Protein AF-A0A960SAQ8-F1 (afdb_monomer_lite)

pLDDT: mean 89.32, std 11.43, range [44.31, 98.56]

Structure (mmCIF, N/CA/C/O backbone):
data_AF-A0A960SAQ8-F1
#
_entry.id   AF-A0A960SAQ8-F1
#
loop_
_atom_site.group_PDB
_atom_site.id
_atom_site.type_symbol
_atom_site.label_atom_id
_atom_site.label_alt_id
_atom_site.label_comp_id
_atom_site.label_asym_id
_atom_site.label_entity_id
_atom_site.label_seq_id
_atom_site.pdbx_PDB_ins_code
_atom_site.Cartn_x
_atom_site.Cartn_y
_atom_site.Cartn_z
_atom_site.occupancy
_atom_site.B_iso_or_equiv
_atom_site.auth_seq_id
_atom_site.auth_comp_id
_atom_site.auth_asym_id
_atom_site.auth_atom_id
_atom_site.pdbx_PDB_model_num
ATOM 1 N N . MET A 1 1 ? 61.770 27.749 -61.456 1.00 49.34 1 MET A N 1
ATOM 2 C CA . MET A 1 1 ? 60.722 26.715 -61.301 1.00 49.34 1 MET A CA 1
ATOM 3 C C . MET A 1 1 ? 61.234 25.424 -61.926 1.00 49.34 1 MET A C 1
ATOM 5 O O . MET A 1 1 ? 61.297 25.324 -63.143 1.00 49.34 1 MET A O 1
ATOM 9 N N . ALA A 1 2 ? 61.745 24.509 -61.101 1.00 47.78 2 ALA A N 1
ATOM 10 C CA . ALA A 1 2 ? 62.487 23.334 -61.553 1.00 47.78 2 ALA A CA 1
ATOM 11 C C . ALA A 1 2 ? 61.551 22.256 -62.129 1.00 47.78 2 ALA A C 1
ATOM 13 O O . ALA A 1 2 ? 60.564 21.871 -61.500 1.00 47.78 2 ALA A O 1
ATOM 14 N N . ASN A 1 3 ? 61.879 21.761 -63.325 1.00 56.69 3 ASN A N 1
ATOM 15 C CA . ASN A 1 3 ? 61.210 20.633 -63.968 1.00 56.69 3 ASN A CA 1
ATOM 16 C C . ASN A 1 3 ? 61.427 19.362 -63.138 1.00 56.69 3 ASN A C 1
ATOM 18 O O . ASN A 1 3 ? 62.452 18.696 -63.266 1.00 56.69 3 ASN A O 1
ATOM 22 N N . LEU A 1 4 ? 60.454 19.016 -62.290 1.00 55.62 4 LEU A N 1
ATOM 23 C CA . LEU A 1 4 ? 60.428 17.709 -61.637 1.00 55.62 4 LEU A CA 1
ATOM 24 C C . LEU A 1 4 ? 60.496 16.599 -62.704 1.00 55.62 4 LEU A C 1
ATOM 26 O O . LEU A 1 4 ? 59.716 16.637 -63.665 1.00 55.62 4 LEU A O 1
ATOM 30 N N . PRO A 1 5 ? 61.381 15.599 -62.540 1.00 65.12 5 PRO A N 1
ATOM 31 C CA . PRO A 1 5 ? 61.575 14.542 -63.524 1.00 65.12 5 PRO A CA 1
ATOM 32 C C . PRO A 1 5 ? 60.264 13.780 -63.740 1.00 65.12 5 PRO A C 1
ATOM 34 O O . PRO A 1 5 ? 59.536 13.470 -62.795 1.00 65.12 5 PRO A O 1
ATOM 37 N N . SER A 1 6 ? 59.948 13.464 -64.998 1.00 64.81 6 SER A N 1
ATOM 38 C CA . SER A 1 6 ? 58.665 12.870 -65.420 1.00 64.81 6 SER A CA 1
ATOM 39 C C . SER A 1 6 ? 58.276 11.596 -64.650 1.00 64.81 6 SER A C 1
ATOM 41 O O . SER A 1 6 ? 57.088 11.310 -64.486 1.00 64.81 6 SER A O 1
ATOM 43 N N . LYS A 1 7 ? 59.261 10.867 -64.107 1.00 61.09 7 LYS A N 1
ATOM 44 C CA . LYS A 1 7 ? 59.064 9.698 -63.235 1.00 61.09 7 LYS A CA 1
ATOM 45 C C . LYS A 1 7 ? 58.427 10.050 -61.879 1.00 61.09 7 LYS A C 1
ATOM 47 O O . LYS A 1 7 ? 57.557 9.315 -61.422 1.00 61.09 7 LYS A O 1
ATOM 52 N N . LEU A 1 8 ? 58.767 11.195 -61.279 1.00 62.50 8 LEU A N 1
ATOM 53 C CA . LEU A 1 8 ? 58.177 11.665 -60.016 1.00 62.50 8 LEU A CA 1
ATOM 54 C C . LEU A 1 8 ? 56.715 12.111 -60.194 1.00 62.50 8 LEU A C 1
ATOM 56 O O . LEU A 1 8 ? 55.879 11.812 -59.344 1.00 62.50 8 LEU A O 1
ATOM 60 N N . LYS A 1 9 ? 56.362 12.717 -61.341 1.00 63.38 9 LYS A N 1
ATOM 61 C CA . LYS A 1 9 ? 54.960 13.041 -61.681 1.00 63.38 9 LYS A CA 1
ATOM 62 C C . LYS A 1 9 ? 54.093 11.788 -61.863 1.00 63.38 9 LYS A C 1
ATOM 64 O O . LYS A 1 9 ? 52.928 11.799 -61.472 1.00 63.38 9 LYS A O 1
ATOM 69 N N . LYS A 1 10 ? 54.645 10.703 -62.425 1.00 69.75 10 LYS A N 1
ATOM 70 C CA . LYS A 1 10 ? 53.937 9.415 -62.557 1.00 69.75 10 LYS A CA 1
ATOM 71 C C . LYS A 1 10 ? 53.704 8.740 -61.201 1.00 69.75 10 LYS A C 1
ATOM 73 O O . LYS A 1 10 ? 52.604 8.255 -60.965 1.00 69.75 10 LYS A O 1
ATOM 78 N N . LEU A 1 11 ? 54.690 8.773 -60.300 1.00 71.88 11 LEU A N 1
ATOM 79 C CA . LEU A 1 11 ? 54.547 8.239 -58.939 1.00 71.88 11 LEU A CA 1
ATOM 80 C C . LEU A 1 11 ? 53.516 9.016 -58.111 1.00 71.88 11 LEU A C 1
ATOM 82 O O . LEU A 1 11 ? 52.716 8.400 -57.413 1.00 71.88 11 LEU A O 1
ATOM 86 N N . PHE A 1 12 ? 53.482 10.348 -58.228 1.00 71.81 12 PHE A N 1
ATOM 87 C CA . PHE A 1 12 ? 52.445 11.157 -57.580 1.00 71.81 12 PHE A CA 1
ATOM 88 C C . PHE A 1 12 ? 51.046 10.836 -58.119 1.00 71.81 12 PHE A C 1
ATOM 90 O O . PHE A 1 12 ? 50.148 10.577 -57.329 1.00 71.81 12 PHE A O 1
ATOM 97 N N . ARG A 1 13 ? 50.868 10.749 -59.447 1.00 75.25 13 ARG A N 1
ATOM 98 C CA . ARG A 1 13 ? 49.571 10.382 -60.051 1.00 75.25 13 ARG A CA 1
ATOM 99 C C . ARG A 1 13 ? 49.097 8.986 -59.644 1.00 75.25 13 ARG A C 1
ATOM 101 O O . ARG A 1 13 ? 47.910 8.814 -59.397 1.00 75.25 13 ARG A O 1
ATOM 108 N N . LEU A 1 14 ? 50.006 8.015 -59.536 1.00 79.75 14 LEU A N 1
ATOM 109 C CA . LEU A 1 14 ? 49.667 6.659 -59.096 1.00 79.75 14 LEU A CA 1
ATOM 110 C C . LEU A 1 14 ? 49.237 6.628 -57.621 1.00 79.75 14 LEU A C 1
ATOM 112 O O . LEU A 1 14 ? 48.247 5.983 -57.295 1.00 79.75 14 LEU A O 1
ATOM 116 N N . LYS A 1 15 ? 49.933 7.363 -56.741 1.00 79.06 15 LYS A N 1
ATOM 117 C CA . LYS A 1 15 ? 49.556 7.484 -55.323 1.00 79.06 15 LYS A CA 1
ATOM 118 C C . LYS A 1 15 ? 48.205 8.175 -55.143 1.00 79.06 15 LYS A C 1
ATOM 120 O O . LYS A 1 15 ? 47.391 7.700 -54.361 1.00 79.06 15 LYS A O 1
ATOM 125 N N . THR A 1 16 ? 47.942 9.252 -55.884 1.00 80.62 16 THR A N 1
ATOM 126 C CA . THR A 1 16 ? 46.641 9.936 -55.848 1.00 80.62 16 THR A CA 1
ATOM 127 C C . THR A 1 16 ? 45.517 9.036 -56.363 1.00 80.62 16 THR A C 1
ATOM 129 O O . THR A 1 16 ? 44.446 9.012 -55.770 1.00 80.62 16 THR A O 1
ATOM 132 N N . LEU A 1 17 ? 45.758 8.251 -57.419 1.00 84.31 17 LEU A N 1
ATOM 133 C CA . LEU A 1 17 ? 44.759 7.329 -57.963 1.00 84.31 17 LEU A CA 1
ATOM 134 C C . LEU A 1 17 ? 44.476 6.156 -57.011 1.00 84.31 17 LEU A C 1
ATOM 136 O O . LEU A 1 17 ? 43.317 5.826 -56.797 1.00 84.31 17 LEU A O 1
ATOM 140 N N . LEU A 1 18 ? 45.505 5.588 -56.374 1.00 83.88 18 LEU A N 1
ATOM 141 C CA . LEU A 1 18 ? 45.334 4.572 -55.327 1.00 83.88 18 LEU A CA 1
ATOM 142 C C . LEU A 1 18 ? 44.569 5.112 -54.115 1.00 83.88 18 LEU A C 1
ATOM 144 O O . LEU A 1 18 ? 43.692 4.426 -53.603 1.00 83.88 18 LEU A O 1
ATOM 148 N N . LEU A 1 19 ? 44.856 6.344 -53.683 1.00 86.38 19 LEU A N 1
ATOM 149 C CA . LEU A 1 19 ? 44.138 6.980 -52.579 1.00 86.38 19 LEU A CA 1
ATOM 150 C C . LEU A 1 19 ? 42.666 7.227 -52.928 1.00 86.38 19 LEU A C 1
ATOM 152 O O . LEU A 1 19 ? 41.804 6.963 -52.099 1.00 86.38 19 LEU A O 1
ATOM 156 N N . LEU A 1 20 ? 42.360 7.669 -54.152 1.00 87.75 20 LEU A N 1
ATOM 157 C CA . LEU A 1 20 ? 40.978 7.847 -54.610 1.00 87.75 20 LEU A CA 1
ATOM 158 C C . LEU A 1 20 ? 40.220 6.519 -54.722 1.00 87.75 20 LEU A C 1
ATOM 160 O O . LEU A 1 20 ? 39.053 6.464 -54.352 1.00 87.75 20 LEU A O 1
ATOM 164 N N . VAL A 1 21 ? 40.870 5.447 -55.186 1.00 88.75 21 VAL A N 1
ATOM 165 C CA . VAL A 1 21 ? 40.263 4.107 -55.231 1.00 88.75 21 VAL A CA 1
ATOM 166 C C . VAL A 1 21 ? 40.025 3.570 -53.822 1.00 88.75 21 VAL A C 1
ATOM 168 O O . VAL A 1 21 ? 38.956 3.031 -53.557 1.00 88.75 21 VAL A O 1
ATOM 171 N N . PHE A 1 22 ? 40.977 3.753 -52.903 1.00 91.38 22 PHE A N 1
ATOM 172 C CA . PHE A 1 22 ? 40.812 3.337 -51.512 1.00 91.38 22 PHE A CA 1
ATOM 173 C C . PHE A 1 22 ? 39.705 4.132 -50.815 1.00 91.38 22 PHE A C 1
ATOM 175 O O . PHE A 1 22 ? 38.857 3.541 -50.159 1.00 91.38 22 PHE A O 1
ATOM 182 N N . LEU A 1 23 ? 39.661 5.452 -51.009 1.00 90.75 23 LEU A N 1
ATOM 183 C CA . LEU A 1 23 ? 38.610 6.309 -50.465 1.00 90.75 23 LEU A CA 1
ATOM 184 C C . LEU A 1 23 ? 37.240 5.963 -51.063 1.00 90.75 23 LEU A C 1
ATOM 186 O O . LEU A 1 23 ? 36.268 5.860 -50.326 1.00 90.75 23 LEU A O 1
ATOM 190 N N . GLY A 1 24 ? 37.160 5.735 -52.377 1.00 92.12 24 GLY A N 1
ATOM 191 C CA . GLY A 1 24 ? 35.929 5.318 -53.050 1.00 92.12 24 GLY A CA 1
ATOM 192 C C . GLY A 1 24 ? 35.445 3.942 -52.588 1.00 92.12 24 GLY A C 1
ATOM 193 O O . GLY A 1 24 ? 34.265 3.777 -52.296 1.00 92.12 24 GLY A O 1
ATOM 194 N N . GLY A 1 25 ? 36.357 2.976 -52.447 1.00 90.88 25 GLY A N 1
ATOM 195 C CA . GLY A 1 25 ? 36.055 1.655 -51.897 1.00 90.88 25 GLY A CA 1
ATOM 196 C C . GLY A 1 25 ? 35.618 1.722 -50.434 1.00 90.88 25 GLY A C 1
ATOM 197 O O . GLY A 1 25 ? 34.622 1.109 -50.067 1.00 90.88 25 GLY A O 1
ATOM 198 N N . PHE A 1 26 ? 36.301 2.523 -49.615 1.00 89.44 26 PHE A N 1
ATOM 199 C CA . PHE A 1 26 ? 35.933 2.759 -48.222 1.00 89.44 26 PHE A CA 1
ATOM 200 C C . PHE A 1 26 ? 34.545 3.392 -48.109 1.00 89.44 26 PHE A C 1
ATOM 202 O O . PHE A 1 26 ? 33.719 2.877 -47.368 1.00 89.44 26 PHE A O 1
ATOM 209 N N . LEU A 1 27 ? 34.249 4.436 -48.892 1.00 86.06 27 LEU A N 1
ATOM 210 C CA . LEU A 1 27 ? 32.927 5.069 -48.938 1.00 86.06 27 LEU A CA 1
ATOM 211 C C . LEU A 1 27 ? 31.839 4.107 -49.424 1.00 86.06 27 LEU A C 1
ATOM 213 O O . LEU A 1 27 ? 30.724 4.157 -48.917 1.00 86.06 27 LEU A O 1
ATOM 217 N N . MET A 1 28 ? 32.149 3.215 -50.367 1.00 87.81 28 MET A N 1
ATOM 218 C CA . MET A 1 28 ? 31.211 2.195 -50.833 1.00 87.81 28 MET A CA 1
ATOM 219 C C . MET A 1 28 ? 30.919 1.157 -49.747 1.00 87.81 28 MET A C 1
ATOM 221 O O . MET A 1 28 ? 29.760 0.822 -49.527 1.00 87.81 28 MET A O 1
ATOM 225 N N . VAL A 1 29 ? 31.943 0.685 -49.031 1.00 84.94 29 VAL A N 1
ATOM 226 C CA . VAL A 1 29 ? 31.767 -0.208 -47.874 1.00 84.94 29 VAL A CA 1
ATOM 227 C C . VAL A 1 29 ? 30.973 0.497 -46.777 1.00 84.94 29 VAL A C 1
ATOM 229 O O . VAL A 1 29 ? 30.046 -0.095 -46.238 1.00 84.94 29 VAL A O 1
ATOM 232 N N . LEU A 1 30 ? 31.263 1.770 -46.501 1.00 81.19 30 LEU A N 1
ATOM 233 C CA . LEU A 1 30 ? 30.498 2.595 -45.566 1.00 81.19 30 LEU A CA 1
ATOM 234 C C . LEU A 1 30 ? 29.039 2.732 -46.004 1.00 81.19 30 LEU A C 1
ATOM 236 O O . LEU A 1 30 ? 28.155 2.587 -45.175 1.00 81.19 30 LEU A O 1
ATOM 240 N N . ALA A 1 31 ? 28.775 2.939 -47.296 1.00 82.19 31 ALA A N 1
ATOM 241 C CA . ALA A 1 31 ? 27.422 3.014 -47.836 1.00 82.19 31 ALA A CA 1
ATOM 242 C C . ALA A 1 31 ? 26.678 1.674 -47.718 1.00 82.19 31 ALA A C 1
ATOM 244 O O . ALA A 1 31 ? 25.509 1.664 -47.355 1.00 82.19 31 ALA A O 1
ATOM 245 N N . ILE A 1 32 ? 27.347 0.546 -47.975 1.00 82.81 32 ILE A N 1
ATOM 246 C CA . ILE A 1 32 ? 26.779 -0.803 -47.825 1.00 82.81 32 ILE A CA 1
ATOM 247 C C . ILE A 1 32 ? 26.492 -1.111 -46.349 1.00 82.81 32 ILE A C 1
ATOM 249 O O . ILE A 1 32 ? 25.401 -1.571 -46.027 1.00 82.81 32 ILE A O 1
ATOM 253 N N . LEU A 1 33 ? 27.433 -0.811 -45.451 1.00 77.94 33 LEU A N 1
ATOM 254 C CA . LEU A 1 33 ? 27.251 -0.946 -44.002 1.00 77.94 33 LEU A CA 1
ATOM 255 C C . LEU A 1 33 ? 26.197 0.024 -43.460 1.00 77.94 33 LEU A C 1
ATOM 257 O O . LEU A 1 33 ? 25.556 -0.254 -42.455 1.00 77.94 33 LEU A O 1
ATOM 261 N N . ALA A 1 34 ? 25.972 1.146 -44.130 1.00 75.56 34 ALA A N 1
ATOM 262 C CA . ALA A 1 34 ? 24.926 2.085 -43.769 1.00 75.56 34 ALA A CA 1
ATOM 263 C C . ALA A 1 34 ? 23.533 1.656 -44.264 1.00 75.56 34 ALA A C 1
ATOM 265 O O . ALA A 1 34 ? 22.523 2.146 -43.756 1.00 75.56 34 ALA A O 1
ATOM 266 N N . MET A 1 35 ? 23.447 0.738 -45.236 1.00 82.38 35 MET A N 1
ATOM 267 C CA . MET A 1 35 ? 22.162 0.204 -45.675 1.00 82.38 35 MET A CA 1
ATOM 268 C C . MET A 1 35 ? 21.622 -0.808 -44.657 1.00 82.38 35 MET A C 1
ATOM 270 O O . MET A 1 35 ? 22.346 -1.697 -44.231 1.00 82.38 35 MET A O 1
ATOM 274 N N . PRO A 1 36 ? 20.332 -0.759 -44.309 1.00 80.69 36 PRO A N 1
ATOM 275 C CA . PRO A 1 36 ? 19.786 -1.554 -43.210 1.00 80.69 36 PRO A CA 1
ATOM 276 C C . PRO A 1 36 ? 19.529 -3.035 -43.546 1.00 80.69 36 PRO A C 1
ATOM 278 O O . PRO A 1 36 ? 19.160 -3.797 -42.662 1.00 80.69 36 PRO A O 1
ATOM 281 N N . PHE A 1 37 ? 19.753 -3.499 -44.782 1.00 85.06 37 PHE A N 1
ATOM 282 C CA . PHE A 1 37 ? 19.407 -4.874 -45.184 1.00 85.06 37 PHE A CA 1
ATOM 283 C C . PHE A 1 37 ? 20.162 -5.968 -44.405 1.00 85.06 37 PHE A C 1
ATOM 285 O O . PHE A 1 37 ? 19.660 -7.082 -44.271 1.00 85.06 37 PHE A O 1
ATOM 292 N N . TRP A 1 38 ? 21.365 -5.679 -43.898 1.00 87.75 38 TRP A N 1
ATOM 293 C CA . TRP A 1 38 ? 22.150 -6.634 -43.110 1.00 87.75 38 TRP A CA 1
ATOM 294 C C . TRP A 1 38 ? 21.732 -6.660 -41.635 1.00 87.75 38 TRP A C 1
ATOM 296 O O . TRP A 1 38 ? 22.080 -7.607 -40.932 1.00 87.75 38 TRP A O 1
ATOM 306 N N . LEU A 1 39 ? 20.968 -5.663 -41.168 1.00 88.56 39 LEU A N 1
ATOM 307 C CA . LEU A 1 39 ? 20.594 -5.511 -39.762 1.00 88.56 39 LEU A CA 1
ATOM 308 C C . LEU A 1 39 ? 19.765 -6.701 -39.273 1.00 88.56 39 LEU A C 1
ATOM 310 O O . LEU A 1 39 ? 20.062 -7.255 -38.221 1.00 88.56 39 LEU A O 1
ATOM 314 N N . GLY A 1 40 ? 18.786 -7.152 -40.062 1.00 90.31 40 GLY A N 1
ATOM 315 C CA . GLY A 1 40 ? 17.990 -8.334 -39.723 1.00 90.31 40 GLY A CA 1
ATOM 316 C C . GLY A 1 40 ? 18.844 -9.599 -39.572 1.00 90.31 40 GLY A C 1
ATOM 317 O O . GLY A 1 40 ? 18.608 -10.401 -38.673 1.00 90.31 40 GLY A O 1
ATOM 318 N N . TRP A 1 41 ? 19.882 -9.769 -40.398 1.00 92.81 41 TRP A N 1
ATOM 319 C CA . TRP A 1 41 ? 20.820 -10.884 -40.245 1.00 92.81 41 TRP A CA 1
ATOM 320 C C . TRP A 1 41 ? 21.710 -10.711 -39.008 1.00 92.81 41 TRP A C 1
ATOM 322 O O . TRP A 1 41 ? 21.844 -11.654 -38.233 1.00 92.81 41 TRP A O 1
ATOM 332 N N . ALA A 1 42 ? 22.267 -9.519 -38.781 1.00 90.62 42 ALA A N 1
ATOM 333 C CA . ALA A 1 42 ? 23.126 -9.247 -37.630 1.00 90.62 42 ALA A CA 1
ATOM 334 C C . ALA A 1 42 ? 22.390 -9.398 -36.290 1.00 90.62 42 ALA A C 1
ATOM 336 O O . ALA A 1 42 ? 22.940 -9.994 -35.370 1.00 90.62 42 ALA A O 1
ATOM 337 N N . LEU A 1 43 ? 21.136 -8.943 -36.193 1.00 90.12 43 LEU A N 1
ATOM 338 C CA . LEU A 1 43 ? 20.309 -9.116 -34.994 1.00 90.12 43 LEU A CA 1
ATOM 339 C C . LEU A 1 43 ? 20.041 -10.596 -34.685 1.00 90.12 43 LEU A C 1
ATOM 341 O O . LEU A 1 43 ? 20.009 -10.974 -33.520 1.00 90.12 43 LEU A O 1
ATOM 345 N N . ARG A 1 44 ? 19.914 -11.458 -35.705 1.00 93.06 44 ARG A N 1
ATOM 346 C CA . ARG A 1 44 ? 19.785 -12.917 -35.508 1.00 93.06 44 ARG A CA 1
ATOM 347 C C . ARG A 1 44 ? 21.069 -13.583 -35.018 1.00 93.06 44 ARG A C 1
ATOM 349 O O . ARG A 1 44 ? 21.001 -14.682 -34.485 1.00 93.06 44 ARG A O 1
ATOM 356 N N . GLN A 1 45 ? 22.223 -12.951 -35.227 1.00 92.56 45 GLN A N 1
ATOM 357 C CA . GLN A 1 45 ? 23.520 -13.418 -34.726 1.00 92.56 45 GLN A CA 1
ATOM 358 C C . GLN A 1 45 ? 23.858 -12.828 -33.350 1.00 92.56 45 GLN A C 1
ATOM 360 O O . GLN A 1 45 ? 24.979 -13.011 -32.872 1.00 92.56 45 GLN A O 1
ATOM 365 N N . ALA A 1 46 ? 22.930 -12.091 -32.723 1.00 88.00 46 ALA A N 1
ATOM 366 C CA . ALA A 1 46 ? 23.142 -11.549 -31.391 1.00 88.00 46 ALA A CA 1
ATOM 367 C C . ALA A 1 46 ? 23.492 -12.681 -30.403 1.00 88.00 46 ALA A C 1
ATOM 369 O O . ALA A 1 46 ? 22.931 -13.777 -30.501 1.00 88.00 46 ALA A O 1
ATOM 370 N N . PRO A 1 47 ? 24.424 -12.445 -29.461 1.00 87.50 47 PRO A N 1
ATOM 371 C CA . PRO A 1 47 ? 24.815 -13.452 -28.486 1.00 87.50 47 PRO A CA 1
ATOM 372 C C . PRO A 1 47 ? 23.599 -14.023 -27.739 1.00 87.50 47 PRO A C 1
ATOM 374 O O . PRO A 1 47 ? 22.746 -13.242 -27.304 1.00 87.50 47 PRO A O 1
ATOM 377 N N . PRO A 1 48 ? 23.541 -15.349 -27.507 1.00 86.94 48 PRO A N 1
ATOM 378 C CA . PRO A 1 48 ? 22.459 -15.981 -26.748 1.00 86.94 48 PRO A CA 1
ATOM 379 C C . PRO A 1 48 ? 22.242 -15.375 -25.355 1.00 86.94 48 PRO A C 1
ATOM 381 O O . PRO A 1 48 ? 21.132 -15.404 -24.840 1.00 86.94 48 PRO A O 1
ATOM 384 N N . GLU A 1 49 ? 23.282 -14.782 -24.764 1.00 86.88 49 GLU A N 1
ATOM 385 C CA . GLU A 1 49 ? 23.247 -14.119 -23.452 1.00 86.88 49 GLU A CA 1
ATOM 386 C C . GLU A 1 49 ? 22.297 -12.913 -23.388 1.00 86.88 49 GLU A C 1
ATOM 388 O O . GLU A 1 49 ? 21.846 -12.546 -22.306 1.00 86.88 49 GLU A O 1
ATOM 393 N N . ILE A 1 50 ? 21.985 -12.289 -24.530 1.00 87.06 50 ILE A N 1
ATOM 394 C CA . ILE A 1 50 ? 21.015 -11.187 -24.599 1.00 87.06 50 ILE A CA 1
ATOM 395 C C . ILE A 1 50 ? 19.577 -11.734 -24.537 1.00 87.06 50 ILE A C 1
ATOM 397 O O . ILE A 1 50 ? 18.655 -11.005 -24.177 1.00 87.06 50 ILE A O 1
ATOM 401 N N . GLY A 1 51 ? 19.380 -13.013 -24.886 1.00 92.19 51 GLY A N 1
ATOM 402 C CA . GLY A 1 51 ? 18.071 -13.665 -24.897 1.00 92.19 51 GLY A CA 1
ATOM 403 C C . GLY A 1 51 ? 17.104 -13.105 -25.944 1.00 92.19 51 GLY A C 1
ATOM 404 O O . GLY A 1 51 ? 15.905 -13.341 -25.838 1.00 92.19 51 GLY A O 1
ATOM 405 N N . LEU A 1 52 ? 17.598 -12.342 -26.926 1.00 95.38 52 LEU A N 1
ATOM 406 C CA . LEU A 1 52 ? 16.791 -11.686 -27.956 1.00 95.38 52 LEU A CA 1
ATOM 407 C C . LEU A 1 52 ? 16.481 -12.647 -29.113 1.00 95.38 52 LEU A C 1
ATOM 409 O O . LEU A 1 52 ? 17.384 -13.178 -29.756 1.00 95.38 52 LEU A O 1
ATOM 413 N N . SER A 1 53 ? 15.201 -12.797 -29.433 1.00 96.12 53 SER A N 1
ATOM 414 C CA . SER A 1 53 ? 14.697 -13.495 -30.620 1.00 96.12 53 SER A CA 1
ATOM 415 C C . SER A 1 53 ? 13.546 -12.706 -31.248 1.00 96.12 53 SER A C 1
ATOM 417 O O . SER A 1 53 ? 12.958 -11.850 -30.592 1.00 96.12 53 SER A O 1
ATOM 419 N N . PHE A 1 54 ? 13.266 -12.931 -32.532 1.00 97.62 54 PHE A N 1
ATOM 420 C CA . PHE A 1 54 ? 12.168 -12.280 -33.251 1.00 97.62 54 PHE A CA 1
ATOM 421 C C . PHE A 1 54 ? 11.738 -13.115 -34.461 1.00 97.62 54 PHE A C 1
ATOM 423 O O . PHE A 1 54 ? 12.564 -13.817 -35.057 1.00 97.62 54 PHE A O 1
ATOM 430 N N . ASP A 1 55 ? 10.473 -12.993 -34.857 1.00 97.56 55 ASP A N 1
ATOM 431 C CA . ASP A 1 55 ? 9.876 -13.800 -35.924 1.00 97.56 55 ASP A CA 1
ATOM 432 C C . ASP A 1 55 ? 10.199 -13.226 -37.307 1.00 97.56 55 ASP A C 1
ATOM 434 O O . ASP A 1 55 ? 10.743 -13.911 -38.186 1.00 97.56 55 ASP A O 1
ATOM 438 N N . ALA A 1 56 ? 9.932 -11.931 -37.494 1.00 97.06 56 ALA A N 1
ATOM 439 C CA . ALA A 1 56 ? 10.104 -11.256 -38.773 1.00 97.06 56 ALA A CA 1
ATOM 440 C C . ALA A 1 56 ? 10.840 -9.918 -38.649 1.00 97.06 56 ALA A C 1
ATOM 442 O O . ALA A 1 56 ? 10.806 -9.234 -37.627 1.00 97.06 56 ALA A O 1
ATOM 443 N N . TYR A 1 57 ? 11.527 -9.560 -39.734 1.00 96.44 57 TYR A N 1
ATOM 444 C CA . TYR A 1 57 ? 12.169 -8.266 -39.930 1.00 96.44 57 TYR A CA 1
ATOM 445 C C . TYR A 1 57 ? 11.676 -7.682 -41.247 1.00 96.44 57 TYR A C 1
ATOM 447 O O . TYR A 1 57 ? 11.797 -8.326 -42.293 1.00 96.44 57 TYR A O 1
ATOM 455 N N . ALA A 1 58 ? 11.159 -6.461 -41.199 1.00 95.62 58 ALA A N 1
ATOM 456 C CA . ALA A 1 58 ? 10.708 -5.728 -42.370 1.00 95.62 58 ALA A CA 1
ATOM 457 C C . ALA A 1 58 ? 11.298 -4.317 -42.375 1.00 95.62 58 ALA A C 1
ATOM 459 O O . ALA A 1 58 ? 11.440 -3.673 -41.338 1.00 95.62 58 ALA A O 1
ATOM 460 N N . MET A 1 59 ? 11.627 -3.818 -43.560 1.00 93.06 59 MET A N 1
ATOM 461 C CA . MET A 1 59 ? 12.000 -2.420 -43.755 1.00 93.06 59 MET A CA 1
ATOM 462 C C . MET A 1 59 ? 10.759 -1.619 -44.125 1.00 93.06 59 MET A C 1
ATOM 464 O O . MET A 1 59 ? 10.053 -1.996 -45.058 1.00 93.06 59 MET A O 1
ATOM 468 N N . ASP A 1 60 ? 10.528 -0.509 -43.428 1.00 91.38 60 ASP A N 1
ATOM 469 C CA . ASP A 1 60 ? 9.465 0.438 -43.761 1.00 91.38 60 ASP A CA 1
ATOM 470 C C . ASP A 1 60 ? 10.101 1.696 -44.370 1.00 91.38 60 ASP A C 1
ATOM 472 O O . ASP A 1 60 ? 10.534 2.634 -43.689 1.00 91.38 60 ASP A O 1
ATOM 476 N N . GLY A 1 61 ? 10.295 1.641 -45.689 1.00 88.19 61 GLY A N 1
ATOM 477 C CA . GLY A 1 61 ? 11.082 2.624 -46.431 1.00 88.19 61 GLY A CA 1
ATOM 478 C C . GLY A 1 61 ? 12.572 2.613 -46.056 1.00 88.19 61 GLY A C 1
ATOM 479 O O . GLY A 1 61 ? 13.131 1.594 -45.661 1.00 88.19 61 GLY A O 1
ATOM 480 N N . TYR A 1 62 ? 13.248 3.756 -46.216 1.00 85.31 62 TYR A N 1
ATOM 481 C CA . TYR A 1 62 ? 14.669 3.913 -45.854 1.00 85.31 62 TYR A CA 1
ATOM 482 C C . TYR A 1 62 ? 14.879 4.437 -44.423 1.00 85.31 62 TYR A C 1
ATOM 484 O O . TYR A 1 62 ? 15.987 4.368 -43.882 1.00 85.31 62 TYR A O 1
ATOM 492 N N . GLY A 1 63 ? 13.828 4.988 -43.813 1.00 89.81 63 GLY A N 1
ATOM 493 C CA . GLY A 1 63 ? 13.916 5.705 -42.543 1.00 89.81 63 GLY A CA 1
ATOM 494 C C . GLY A 1 63 ? 13.691 4.840 -41.308 1.00 89.81 63 GLY A C 1
ATOM 495 O O . GLY A 1 63 ? 14.180 5.204 -40.238 1.00 89.81 63 GLY A O 1
ATOM 496 N N . ARG A 1 64 ? 12.964 3.721 -41.433 1.00 93.62 64 ARG A N 1
ATOM 497 C CA . ARG A 1 64 ? 12.520 2.904 -40.298 1.00 93.62 64 ARG A CA 1
ATOM 498 C C . ARG A 1 64 ? 12.552 1.413 -40.623 1.00 93.62 64 ARG A C 1
ATOM 500 O O . ARG A 1 64 ? 12.545 1.009 -41.784 1.00 93.62 64 ARG A O 1
ATOM 507 N N . PHE A 1 65 ? 12.602 0.594 -39.585 1.00 95.00 65 PHE A N 1
ATOM 508 C CA . PHE A 1 65 ? 12.453 -0.850 -39.680 1.00 95.00 65 PHE A CA 1
ATOM 509 C C . PHE A 1 65 ? 11.461 -1.340 -38.630 1.00 95.00 65 PHE A C 1
ATOM 511 O O . PHE A 1 65 ? 11.251 -0.703 -37.598 1.00 95.00 65 PHE A O 1
ATOM 518 N N . THR A 1 66 ? 10.851 -2.481 -38.917 1.00 96.69 66 THR A N 1
ATOM 519 C CA . THR A 1 66 ? 9.913 -3.175 -38.046 1.00 96.69 66 THR A CA 1
ATOM 520 C C . THR A 1 66 ? 10.481 -4.539 -37.664 1.00 96.69 66 THR A C 1
ATOM 522 O O . THR A 1 66 ? 10.954 -5.281 -38.529 1.00 96.69 66 THR A O 1
ATOM 525 N N . LEU A 1 67 ? 10.411 -4.873 -36.378 1.00 97.31 67 LEU A N 1
ATOM 526 C CA . LEU A 1 67 ? 10.565 -6.234 -35.867 1.00 97.31 67 LEU A CA 1
ATOM 527 C C . LEU A 1 67 ? 9.208 -6.732 -35.370 1.00 97.31 67 LEU A C 1
ATOM 529 O O . LEU A 1 67 ? 8.510 -5.987 -34.683 1.00 97.31 67 LEU A O 1
ATOM 533 N N . GLU A 1 68 ? 8.856 -7.971 -35.697 1.00 98.12 68 GLU A N 1
ATOM 534 C CA . GLU A 1 68 ? 7.619 -8.623 -35.246 1.00 98.12 68 GLU A CA 1
ATOM 535 C C . GLU A 1 68 ? 7.944 -9.814 -34.341 1.00 98.12 68 GLU A C 1
ATOM 537 O O . GLU A 1 68 ? 8.939 -10.513 -34.566 1.00 98.12 68 GLU A O 1
ATOM 542 N N . GLY A 1 69 ? 7.108 -10.031 -33.323 1.00 97.31 69 GLY A N 1
ATOM 543 C CA . GLY A 1 69 ? 7.223 -11.153 -32.393 1.00 97.31 69 GLY A CA 1
ATOM 544 C C . GLY A 1 69 ? 8.531 -11.143 -31.606 1.00 97.31 69 GLY A C 1
ATOM 545 O O . GLY A 1 69 ? 9.185 -12.175 -31.469 1.00 97.31 69 GLY A O 1
ATOM 546 N N . VAL A 1 70 ? 8.977 -9.974 -31.137 1.00 97.69 70 VAL A N 1
ATOM 547 C CA . VAL A 1 70 ? 10.241 -9.871 -30.403 1.00 97.69 70 VAL A CA 1
ATOM 548 C C . VAL A 1 70 ? 10.076 -10.469 -29.014 1.00 97.69 70 VAL A C 1
ATOM 550 O O . VAL A 1 70 ? 9.180 -10.101 -28.261 1.00 97.69 70 VAL A O 1
ATOM 553 N N . LYS A 1 71 ? 10.981 -11.366 -28.646 1.00 97.56 71 LYS A N 1
ATOM 554 C CA . LYS A 1 71 ? 11.008 -12.025 -27.347 1.00 97.56 71 LYS A CA 1
ATOM 555 C C . LYS A 1 71 ? 12.385 -11.869 -26.722 1.00 97.56 71 LYS A C 1
ATOM 557 O O . LYS A 1 71 ? 13.387 -12.216 -27.344 1.00 97.56 71 LYS A O 1
ATOM 562 N N . ILE A 1 72 ? 12.418 -11.355 -25.496 1.00 96.19 72 ILE A N 1
ATOM 563 C CA . ILE A 1 72 ? 13.621 -11.206 -24.677 1.00 96.19 72 ILE A CA 1
ATOM 564 C C . ILE A 1 72 ? 13.462 -12.101 -23.451 1.00 96.19 72 ILE A C 1
ATOM 566 O O . ILE A 1 72 ? 12.588 -11.872 -22.612 1.00 96.19 72 ILE A O 1
ATOM 570 N N . GLU A 1 73 ? 14.300 -13.126 -23.351 1.00 94.81 73 GLU A N 1
ATOM 571 C CA . GLU A 1 73 ? 14.351 -14.016 -22.192 1.00 94.81 73 GLU A CA 1
ATOM 572 C C . GLU A 1 73 ? 15.437 -13.559 -21.211 1.00 94.81 73 GLU A C 1
ATOM 574 O O . GLU A 1 73 ? 16.614 -13.479 -21.554 1.00 94.81 73 GLU A O 1
ATOM 579 N N . GLN A 1 74 ? 15.035 -13.259 -19.977 1.00 91.69 74 GLN A N 1
ATOM 580 C CA . GLN A 1 74 ? 15.907 -12.981 -18.837 1.00 91.69 74 GLN A CA 1
ATOM 581 C C . GLN A 1 74 ? 15.668 -14.042 -17.748 1.00 91.69 74 GLN A C 1
ATOM 583 O O . GLN A 1 74 ? 14.601 -14.660 -17.722 1.00 91.69 74 GLN A O 1
ATOM 588 N N . PRO A 1 75 ? 16.614 -14.264 -16.815 1.00 87.88 75 PRO A N 1
ATOM 589 C CA . PRO A 1 75 ? 16.485 -15.309 -15.794 1.00 87.88 75 PRO A CA 1
ATOM 590 C C . PRO A 1 75 ? 15.178 -15.263 -14.981 1.00 87.88 75 PRO A C 1
ATOM 592 O O . PRO A 1 75 ? 14.624 -16.307 -14.650 1.00 87.88 75 PRO A O 1
ATOM 595 N N . ASN A 1 76 ? 14.672 -14.063 -14.692 1.00 89.19 76 ASN A N 1
ATOM 596 C CA . ASN A 1 76 ? 13.475 -13.811 -13.883 1.00 89.19 76 ASN A CA 1
ATOM 597 C C . ASN A 1 76 ? 12.360 -13.074 -14.646 1.00 89.19 76 ASN A C 1
ATOM 599 O O . ASN A 1 76 ? 11.356 -12.692 -14.047 1.00 89.19 76 ASN A O 1
ATOM 603 N N . ALA A 1 77 ? 12.517 -12.847 -15.951 1.00 93.94 77 ALA A N 1
ATOM 604 C CA . ALA A 1 77 ? 11.530 -12.112 -16.731 1.00 93.94 77 ALA A CA 1
ATOM 605 C C . ALA A 1 77 ? 11.484 -12.576 -18.188 1.00 93.94 77 ALA A C 1
ATOM 607 O O . ALA A 1 77 ? 12.503 -12.882 -18.798 1.00 93.94 77 ALA A O 1
ATOM 608 N N . THR A 1 78 ? 10.295 -12.606 -18.777 1.00 96.38 78 THR A N 1
ATOM 609 C CA . THR A 1 78 ? 10.117 -12.755 -20.225 1.00 96.38 78 THR A CA 1
ATOM 610 C C . THR A 1 78 ? 9.415 -11.517 -20.753 1.00 96.38 78 THR A C 1
ATOM 612 O O . THR A 1 78 ? 8.327 -11.185 -20.293 1.00 96.38 78 THR A O 1
ATOM 615 N N . ILE A 1 79 ? 10.036 -10.832 -21.708 1.00 97.50 79 ILE A N 1
ATOM 616 C CA . ILE A 1 79 ? 9.465 -9.650 -22.354 1.00 97.50 79 ILE A CA 1
ATOM 617 C C . ILE A 1 79 ? 9.067 -10.049 -23.771 1.00 97.50 79 ILE A C 1
ATOM 619 O O . ILE A 1 79 ? 9.909 -10.490 -24.551 1.00 97.50 79 ILE A O 1
ATOM 623 N N . LEU A 1 80 ? 7.790 -9.906 -24.098 1.00 98.12 80 LEU A N 1
ATOM 624 C CA . LEU A 1 80 ? 7.228 -10.140 -25.423 1.00 98.12 80 LEU A CA 1
ATOM 625 C C . LEU A 1 80 ? 6.783 -8.797 -25.989 1.00 98.12 80 LEU A C 1
ATOM 627 O O . LEU A 1 80 ? 6.013 -8.088 -25.351 1.00 98.12 80 LEU A O 1
ATOM 631 N N . LEU A 1 81 ? 7.262 -8.438 -27.170 1.00 98.00 81 LEU A N 1
ATOM 632 C CA . LEU A 1 81 ? 6.914 -7.207 -27.864 1.00 98.00 81 LEU A CA 1
ATOM 633 C C . LEU A 1 81 ? 6.336 -7.614 -29.219 1.00 98.00 81 LEU A C 1
ATOM 635 O O . LEU A 1 81 ? 7.036 -8.201 -30.042 1.00 98.00 81 LEU A O 1
ATOM 639 N N . ASP A 1 82 ? 5.0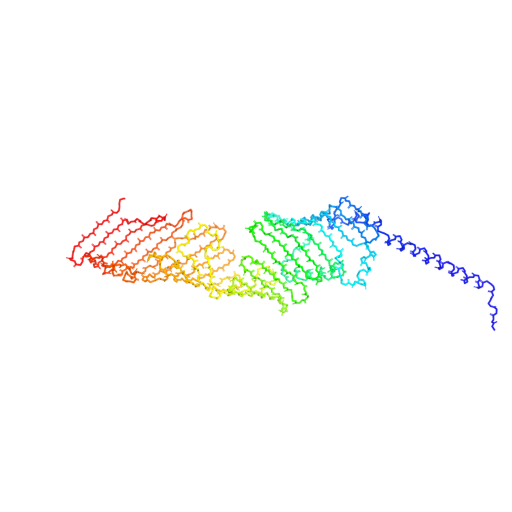56 -7.326 -29.435 1.00 97.88 82 ASP A N 1
ATOM 640 C CA . ASP A 1 82 ? 4.321 -7.728 -30.640 1.00 97.88 82 ASP A CA 1
ATOM 641 C C . ASP A 1 82 ? 4.970 -7.145 -31.900 1.00 97.88 82 ASP A C 1
ATOM 643 O O . ASP A 1 82 ? 5.385 -7.860 -32.812 1.00 97.88 82 ASP A O 1
ATOM 647 N N . ARG A 1 83 ? 5.140 -5.822 -31.908 1.00 97.62 83 ARG A N 1
ATOM 648 C CA . ARG A 1 83 ? 5.705 -5.092 -33.034 1.00 97.62 83 ARG A CA 1
ATOM 649 C C . ARG A 1 83 ? 6.507 -3.898 -32.549 1.00 97.62 83 ARG A C 1
ATOM 651 O O . ARG A 1 83 ? 5.964 -3.023 -31.877 1.00 97.62 83 ARG A O 1
ATOM 658 N N . ILE A 1 84 ? 7.779 -3.844 -32.933 1.00 97.19 84 ILE A N 1
ATOM 659 C CA . ILE A 1 84 ? 8.687 -2.726 -32.660 1.00 97.19 84 ILE A CA 1
ATOM 660 C C . ILE A 1 84 ? 8.942 -1.986 -33.962 1.00 97.19 84 ILE A C 1
ATOM 662 O O . ILE A 1 84 ? 9.433 -2.580 -34.917 1.00 97.19 84 ILE A O 1
ATOM 666 N N . ASN A 1 85 ? 8.671 -0.687 -33.990 1.00 96.50 85 ASN A N 1
ATOM 667 C CA . ASN A 1 85 ? 9.023 0.197 -35.089 1.00 96.50 85 ASN A CA 1
ATOM 668 C C . ASN A 1 85 ? 10.111 1.176 -34.630 1.00 96.50 85 ASN A C 1
ATOM 670 O O . ASN A 1 85 ? 9.867 2.029 -33.777 1.00 96.50 85 ASN A O 1
ATOM 674 N N . ALA A 1 86 ? 11.299 1.084 -35.220 1.00 94.94 86 ALA A N 1
ATOM 675 C CA . ALA A 1 86 ? 12.476 1.861 -34.835 1.00 94.94 86 ALA A CA 1
ATOM 676 C C . ALA A 1 86 ? 13.120 2.547 -36.055 1.00 94.94 86 ALA A C 1
ATOM 678 O O . ALA A 1 86 ? 12.887 2.132 -37.195 1.00 94.94 86 ALA A O 1
ATOM 679 N N . PRO A 1 87 ? 13.940 3.597 -35.870 1.00 92.38 87 PRO A N 1
ATOM 680 C CA . PRO A 1 87 ? 14.591 4.283 -36.971 1.00 92.38 87 PRO A CA 1
ATOM 681 C C . PRO A 1 87 ? 15.705 3.387 -37.519 1.00 92.38 87 PRO A C 1
ATOM 683 O O . PRO A 1 87 ? 16.380 2.689 -36.765 1.00 92.38 87 PRO A O 1
ATOM 686 N N . SER A 1 88 ? 15.956 3.424 -38.828 1.00 91.25 88 SER A N 1
ATOM 687 C CA . SER A 1 88 ? 17.147 2.774 -39.390 1.00 91.25 88 SER A CA 1
ATOM 688 C C . SER A 1 88 ? 18.420 3.351 -38.747 1.00 91.25 88 SER A C 1
ATOM 690 O O . SER A 1 88 ? 18.401 4.514 -38.351 1.00 91.25 88 SER A O 1
ATOM 692 N N . PRO A 1 89 ? 19.544 2.613 -38.653 1.00 86.75 89 PRO A N 1
ATOM 693 C CA . PRO A 1 89 ? 20.750 3.096 -37.963 1.00 86.75 89 PRO A CA 1
ATOM 694 C C . PRO A 1 89 ? 21.237 4.480 -38.426 1.00 86.75 89 PRO A C 1
ATOM 696 O O . PRO A 1 89 ? 21.680 5.295 -37.620 1.00 86.75 89 PRO A O 1
ATOM 699 N N . LEU A 1 90 ? 21.096 4.779 -39.722 1.00 86.50 90 LEU A N 1
ATOM 700 C CA . LEU A 1 90 ? 21.383 6.100 -40.281 1.00 86.50 90 LEU A CA 1
ATOM 701 C C . LEU A 1 90 ? 20.424 7.180 -39.777 1.00 86.50 90 LEU A C 1
ATOM 703 O O . LEU A 1 90 ? 20.863 8.268 -39.411 1.00 86.50 90 LEU A O 1
ATOM 707 N N . ASN A 1 91 ? 19.120 6.899 -39.785 1.00 88.12 91 ASN A N 1
ATOM 708 C CA . ASN A 1 91 ? 18.122 7.844 -39.302 1.00 88.12 91 ASN A CA 1
ATOM 709 C C . ASN A 1 91 ? 18.228 8.015 -37.782 1.00 88.12 91 ASN A C 1
ATOM 711 O O . ASN A 1 91 ? 18.079 9.122 -37.289 1.00 88.12 91 ASN A O 1
ATOM 715 N N . TRP A 1 92 ? 18.570 6.950 -37.059 1.00 87.12 92 TRP A N 1
ATOM 716 C CA . TRP A 1 92 ? 18.868 6.977 -35.635 1.00 87.12 92 TRP A CA 1
ATOM 717 C C . TRP A 1 92 ? 20.050 7.908 -35.344 1.00 87.12 92 TRP A C 1
ATOM 719 O O . TRP A 1 92 ? 19.911 8.814 -34.534 1.00 87.12 92 TRP A O 1
ATOM 729 N N . LEU A 1 93 ? 21.171 7.771 -36.067 1.00 84.25 93 LEU A N 1
ATOM 730 C CA . LEU A 1 93 ? 22.331 8.657 -35.904 1.00 84.25 93 LEU A CA 1
ATOM 731 C C . LEU A 1 93 ? 21.991 10.105 -36.275 1.00 84.25 93 LEU A C 1
ATOM 733 O O . LEU A 1 93 ? 22.437 11.038 -35.612 1.00 84.25 93 LEU A O 1
ATOM 737 N N . ARG A 1 94 ? 21.183 10.297 -37.326 1.00 87.00 94 ARG A N 1
ATOM 738 C CA . ARG A 1 94 ? 20.682 11.615 -37.727 1.00 87.00 94 ARG A CA 1
ATOM 739 C C . ARG A 1 94 ? 19.864 12.250 -36.601 1.00 87.00 94 ARG A C 1
ATOM 741 O O . ARG A 1 94 ? 20.086 13.411 -36.284 1.00 87.00 94 ARG A O 1
ATOM 748 N N . LEU A 1 95 ? 18.944 11.497 -36.004 1.00 85.75 95 LEU A N 1
ATOM 749 C CA . LEU A 1 95 ? 18.149 11.960 -34.872 1.00 85.75 95 LEU A CA 1
ATOM 750 C C . LEU A 1 95 ? 19.055 12.229 -33.659 1.00 85.75 95 LEU A C 1
ATOM 752 O O . LEU A 1 95 ? 18.989 13.312 -33.100 1.00 85.75 95 LEU A O 1
ATOM 756 N N . ALA A 1 96 ? 19.987 11.338 -33.325 1.00 82.00 96 ALA A N 1
ATOM 757 C CA . ALA A 1 96 ? 20.891 11.519 -32.188 1.00 82.00 96 ALA A CA 1
ATOM 758 C C . ALA A 1 96 ? 21.802 12.760 -32.312 1.00 82.00 96 ALA A C 1
ATOM 760 O O . ALA A 1 96 ? 22.170 13.356 -31.304 1.00 82.00 96 ALA A O 1
ATOM 761 N N . LEU A 1 97 ? 22.182 13.155 -33.534 1.00 84.00 97 LEU A N 1
ATOM 762 C CA . LEU A 1 97 ? 23.045 14.319 -33.786 1.00 84.00 97 LEU A CA 1
ATOM 763 C C . LEU A 1 97 ? 22.283 15.635 -34.000 1.00 84.00 97 LEU A C 1
ATOM 765 O O . LEU A 1 97 ? 22.855 16.703 -33.781 1.00 84.00 97 LEU A O 1
ATOM 769 N N . TRP A 1 98 ? 21.039 15.571 -34.480 1.00 83.75 98 TRP A N 1
ATOM 770 C CA . TRP A 1 98 ? 20.301 16.737 -34.976 1.00 83.75 98 TRP A CA 1
ATOM 771 C C . TRP A 1 98 ? 18.835 16.790 -34.524 1.00 83.75 98 TRP A C 1
ATOM 773 O O . TRP A 1 98 ? 18.059 17.490 -35.169 1.00 83.75 98 TRP A O 1
ATOM 783 N N . SER A 1 99 ? 18.408 16.039 -33.498 1.00 65.75 99 SER A N 1
ATOM 784 C CA . SER A 1 99 ? 16.981 15.948 -33.157 1.00 65.75 99 SER A CA 1
ATOM 785 C C . SER A 1 99 ? 16.378 17.314 -32.844 1.00 65.75 99 SER A C 1
ATOM 787 O O . SER A 1 99 ? 16.698 17.930 -31.828 1.00 65.75 99 SER A O 1
ATOM 789 N N . GLU A 1 100 ? 15.459 17.727 -33.711 1.00 62.88 100 GLU A N 1
ATOM 790 C CA . GLU A 1 100 ? 14.375 18.644 -33.394 1.00 62.88 100 GLU A CA 1
ATOM 791 C C . GLU A 1 100 ? 13.303 17.871 -32.607 1.00 62.88 100 GLU A C 1
ATOM 793 O O . GLU A 1 100 ? 13.084 16.676 -32.833 1.00 62.88 100 GLU A O 1
ATOM 798 N N . ASP A 1 101 ? 12.669 18.545 -31.651 1.00 64.06 101 ASP A N 1
ATOM 799 C CA . ASP A 1 101 ? 11.642 17.990 -30.771 1.00 64.06 101 ASP A CA 1
ATOM 800 C C . ASP A 1 101 ? 10.469 17.402 -31.582 1.00 64.06 101 ASP A C 1
ATOM 802 O O . ASP A 1 101 ? 9.807 18.129 -32.321 1.00 64.06 101 ASP A O 1
ATOM 806 N N . GLY A 1 102 ? 10.164 16.101 -31.454 1.00 65.75 102 GLY A N 1
ATOM 807 C CA . GLY A 1 102 ? 8.892 15.597 -31.993 1.00 65.75 102 GLY A CA 1
ATOM 808 C C . GLY A 1 102 ? 8.676 14.087 -32.047 1.00 65.75 102 GLY A C 1
ATOM 809 O O . GLY A 1 102 ? 7.708 13.603 -31.471 1.00 65.75 102 GLY A O 1
ATOM 810 N N . GLU A 1 103 ? 9.518 13.329 -32.755 1.00 76.69 103 GLU A N 1
ATOM 811 C CA . GLU A 1 103 ? 9.200 11.923 -33.067 1.00 76.69 103 GLU A CA 1
ATOM 812 C C . GLU A 1 103 ? 9.798 10.923 -32.059 1.00 76.69 103 GLU A C 1
ATOM 814 O O . GLU A 1 103 ? 10.993 11.010 -31.747 1.00 76.69 103 GLU A O 1
ATOM 819 N N . PRO A 1 104 ? 9.018 9.929 -31.580 1.00 75.75 104 PRO A N 1
ATOM 820 C CA . PRO A 1 104 ? 9.557 8.853 -30.759 1.00 75.75 104 PRO A CA 1
ATOM 821 C C . PRO A 1 104 ? 10.524 7.998 -31.582 1.00 75.75 104 PRO A C 1
ATOM 823 O O . PRO A 1 104 ? 10.263 7.641 -32.741 1.00 75.75 104 PRO A O 1
ATOM 826 N N . TYR A 1 105 ? 11.659 7.640 -30.977 1.00 87.19 105 TYR A N 1
ATOM 827 C CA . TYR A 1 105 ? 12.659 6.818 -31.653 1.00 87.19 105 TYR A CA 1
ATOM 828 C C . TYR A 1 105 ? 12.086 5.421 -31.838 1.00 87.19 105 TYR A C 1
ATOM 830 O O . TYR A 1 105 ? 12.022 4.912 -32.957 1.00 87.19 105 TYR A O 1
ATOM 838 N N . VAL A 1 106 ? 11.592 4.836 -30.752 1.00 93.44 106 VAL A N 1
ATOM 839 C CA . VAL A 1 106 ? 11.035 3.488 -30.748 1.00 93.44 106 VAL A CA 1
ATOM 840 C C . VAL A 1 106 ? 9.559 3.548 -30.399 1.00 93.44 106 VAL A C 1
ATOM 842 O O . VAL A 1 106 ? 9.180 4.120 -29.386 1.00 93.44 106 VAL A O 1
ATOM 845 N N . HIS A 1 107 ? 8.735 2.939 -31.241 1.00 96.38 107 HIS A N 1
ATOM 846 C CA . HIS A 1 107 ? 7.325 2.723 -30.963 1.00 96.38 107 HIS A CA 1
ATOM 847 C C . HIS A 1 107 ? 7.061 1.224 -30.860 1.00 96.38 107 HIS A C 1
ATOM 849 O O . HIS A 1 107 ? 7.413 0.469 -31.770 1.00 96.38 107 HIS A O 1
ATOM 855 N N . VAL A 1 108 ? 6.452 0.795 -29.762 1.00 97.19 108 VAL A N 1
ATOM 856 C CA . VAL A 1 108 ? 6.031 -0.584 -29.533 1.00 97.19 108 VAL A CA 1
ATOM 857 C C . VAL A 1 108 ? 4.512 -0.618 -29.480 1.00 97.19 108 VAL A C 1
ATOM 859 O O . VAL A 1 108 ? 3.904 0.100 -28.693 1.00 97.19 108 VAL A O 1
ATOM 862 N N . ASN A 1 109 ? 3.894 -1.464 -30.301 1.00 97.25 109 ASN A N 1
ATOM 863 C CA . ASN A 1 109 ? 2.437 -1.587 -30.314 1.00 97.25 109 ASN A CA 1
ATOM 864 C C . ASN A 1 109 ? 1.929 -2.203 -29.000 1.00 97.25 109 ASN A C 1
ATOM 866 O O . ASN A 1 109 ? 1.247 -1.559 -28.212 1.00 97.25 109 ASN A O 1
ATOM 870 N N . GLN A 1 110 ? 2.336 -3.441 -28.727 1.00 97.69 110 GLN A N 1
ATOM 871 C CA . GLN A 1 110 ? 1.988 -4.145 -27.500 1.00 97.69 110 GLN A CA 1
ATOM 872 C C . GLN A 1 110 ? 3.239 -4.756 -26.885 1.00 97.69 110 GLN A C 1
ATOM 874 O O . GLN A 1 110 ? 4.080 -5.326 -27.585 1.00 97.69 110 GLN A O 1
ATOM 879 N N . ALA A 1 111 ? 3.345 -4.643 -25.570 1.00 98.00 111 ALA A N 1
ATOM 880 C CA . ALA A 1 111 ? 4.381 -5.238 -24.756 1.00 98.00 111 ALA A CA 1
ATOM 881 C C . ALA A 1 111 ? 3.739 -6.058 -23.637 1.00 98.00 111 ALA A C 1
ATOM 883 O O . ALA A 1 111 ? 2.793 -5.625 -22.983 1.00 98.00 111 ALA A O 1
ATOM 884 N N . LYS A 1 112 ? 4.286 -7.239 -23.383 1.00 98.00 112 LYS A N 1
ATOM 885 C CA . LYS A 1 112 ? 3.919 -8.091 -22.262 1.00 98.00 112 LYS A CA 1
ATOM 886 C C . LYS A 1 112 ? 5.176 -8.453 -21.491 1.00 98.00 112 LYS A C 1
ATOM 888 O O . LYS A 1 112 ? 6.097 -9.038 -22.052 1.00 98.00 112 LYS A O 1
ATOM 893 N N . VAL A 1 113 ? 5.218 -8.107 -20.213 1.00 97.56 113 VAL A N 1
ATOM 894 C CA . VAL A 1 113 ? 6.328 -8.416 -19.310 1.00 97.56 113 VAL A CA 1
ATOM 895 C C . VAL A 1 113 ? 5.833 -9.427 -18.293 1.00 97.56 113 VAL A C 1
ATOM 897 O O . VAL A 1 113 ? 4.970 -9.123 -17.478 1.00 97.56 113 VAL A O 1
ATOM 900 N N . GLU A 1 114 ? 6.368 -10.637 -18.341 1.00 96.50 114 GLU A N 1
ATOM 901 C CA . GLU A 1 114 ? 6.077 -11.692 -17.375 1.00 96.50 114 GLU A CA 1
ATOM 902 C C . GLU A 1 114 ? 7.233 -11.793 -16.388 1.00 96.50 114 GLU A C 1
ATOM 904 O O . GLU A 1 114 ? 8.298 -12.305 -16.735 1.00 96.50 114 GLU A O 1
ATOM 909 N N . ILE A 1 115 ? 7.031 -11.304 -15.166 1.00 94.12 115 ILE A N 1
ATOM 910 C CA . ILE A 1 115 ? 8.010 -11.394 -14.083 1.00 94.12 115 ILE A CA 1
ATOM 911 C C . ILE A 1 115 ? 7.746 -12.691 -13.325 1.00 94.12 115 ILE A C 1
ATOM 913 O O . ILE A 1 115 ? 6.667 -12.898 -12.764 1.00 94.12 115 ILE A O 1
ATOM 917 N N . ARG A 1 116 ? 8.741 -13.576 -13.315 1.00 90.56 116 ARG A N 1
ATOM 918 C CA . ARG A 1 116 ? 8.701 -14.835 -12.576 1.00 90.56 116 ARG A CA 1
ATOM 919 C C . ARG A 1 116 ? 9.504 -14.654 -11.302 1.00 90.56 116 ARG A C 1
ATOM 921 O O . ARG A 1 116 ? 10.715 -14.449 -11.364 1.00 90.56 116 ARG A O 1
ATOM 928 N N . SER A 1 117 ? 8.842 -14.764 -10.158 1.00 79.31 117 SER A N 1
ATOM 929 C CA . SER A 1 117 ? 9.541 -14.935 -8.889 1.00 79.31 117 SER A CA 1
ATOM 930 C C . SER A 1 117 ? 10.349 -16.223 -9.002 1.00 79.31 117 SER A C 1
ATOM 932 O O . SER A 1 117 ? 9.796 -17.279 -9.323 1.00 79.31 117 SER A O 1
ATOM 934 N N . SER A 1 118 ? 11.671 -16.122 -8.846 1.00 72.19 118 SER A N 1
ATOM 935 C CA . SER A 1 118 ? 12.536 -17.297 -8.832 1.00 72.19 118 SER A CA 1
ATOM 936 C C . SER A 1 118 ? 11.951 -18.268 -7.810 1.00 72.19 118 SER A C 1
ATOM 938 O O . SER A 1 118 ? 11.773 -17.858 -6.662 1.00 72.19 118 SER A O 1
ATOM 940 N N . PRO A 1 119 ? 11.590 -19.506 -8.194 1.00 58.69 119 PRO A N 1
ATOM 941 C CA . PRO A 1 119 ? 11.026 -20.444 -7.241 1.00 58.69 119 PRO A CA 1
ATOM 942 C C . PRO A 1 119 ? 12.023 -20.574 -6.098 1.00 58.69 119 PRO A C 1
ATOM 944 O O . PRO A 1 119 ? 13.192 -20.872 -6.361 1.00 58.69 119 PRO A O 1
ATOM 947 N N . THR A 1 120 ? 11.569 -20.314 -4.868 1.00 51.94 120 THR A N 1
ATOM 948 C CA . THR A 1 120 ? 12.302 -20.532 -3.616 1.00 51.94 120 THR A CA 1
ATOM 949 C C . THR A 1 120 ? 12.688 -22.003 -3.559 1.00 51.94 120 THR A C 1
ATOM 951 O O . THR A 1 120 ? 11.974 -22.845 -3.031 1.00 51.94 120 THR A O 1
ATOM 954 N N . SER A 1 121 ? 13.766 -22.344 -4.248 1.00 46.84 121 SER A N 1
ATOM 955 C CA . SER A 1 121 ? 14.231 -23.706 -4.417 1.00 46.84 121 SER A CA 1
ATOM 956 C C . SER A 1 121 ? 15.414 -23.856 -3.483 1.00 46.84 121 SER A C 1
ATOM 958 O O . SER A 1 121 ? 16.358 -23.073 -3.571 1.00 46.84 121 SER A O 1
ATOM 960 N N . ASP A 1 122 ? 15.347 -24.871 -2.623 1.00 51.25 122 ASP A N 1
ATOM 961 C CA . ASP A 1 122 ? 16.375 -25.387 -1.708 1.00 51.25 122 ASP A CA 1
ATOM 962 C C . ASP A 1 122 ? 17.692 -25.804 -2.414 1.00 51.25 122 ASP A C 1
ATOM 964 O O . ASP A 1 122 ? 18.212 -26.913 -2.250 1.00 51.25 122 ASP A O 1
ATOM 968 N N . VAL A 1 123 ? 18.262 -24.943 -3.256 1.00 47.59 123 VAL A N 1
ATOM 969 C CA . VAL A 1 123 ? 19.372 -25.283 -4.146 1.00 47.59 123 VAL A CA 1
ATOM 970 C C . VAL A 1 123 ? 20.695 -24.849 -3.530 1.00 47.59 123 VAL A C 1
ATOM 972 O O . VAL A 1 123 ? 21.082 -23.682 -3.507 1.00 47.59 123 VAL A O 1
ATOM 975 N N . LYS A 1 124 ? 21.421 -25.868 -3.065 1.00 52.22 124 LYS A N 1
ATOM 976 C CA . LYS A 1 124 ? 22.856 -25.841 -2.788 1.00 52.22 124 LYS A CA 1
ATOM 977 C C . LYS A 1 124 ? 23.643 -25.231 -3.960 1.00 52.22 124 LYS A C 1
ATOM 979 O O . LYS A 1 124 ? 23.655 -25.780 -5.054 1.00 52.22 124 LYS A O 1
ATOM 984 N N . GLN A 1 125 ? 24.401 -24.194 -3.606 1.00 49.81 125 GLN A N 1
ATOM 985 C CA . GLN A 1 125 ? 25.503 -23.523 -4.307 1.00 49.81 125 GLN A CA 1
ATOM 986 C C . GLN A 1 125 ? 25.168 -22.676 -5.556 1.00 49.81 125 GLN A C 1
ATOM 988 O O . GLN A 1 125 ? 24.773 -23.209 -6.592 1.00 49.81 125 GLN A O 1
ATOM 993 N N . PRO A 1 126 ? 25.427 -21.351 -5.499 1.00 47.44 126 PRO A N 1
ATOM 994 C CA . PRO A 1 126 ? 25.220 -20.453 -6.624 1.00 47.44 126 PRO A CA 1
ATOM 995 C C . PRO A 1 126 ? 26.344 -20.605 -7.657 1.00 47.44 126 PRO A C 1
ATOM 997 O O . PRO A 1 126 ? 27.530 -20.487 -7.348 1.00 47.44 126 PRO A O 1
ATOM 1000 N N . THR A 1 127 ? 25.958 -20.815 -8.913 1.00 50.16 127 THR A N 1
ATOM 1001 C CA . THR A 1 127 ? 26.813 -20.492 -10.066 1.00 50.16 127 THR A CA 1
ATOM 1002 C C . THR A 1 127 ? 26.802 -18.959 -10.220 1.00 50.16 127 THR A C 1
ATOM 1004 O O . THR A 1 127 ? 25.756 -18.362 -9.967 1.00 50.16 127 THR A O 1
ATOM 1007 N N . PRO A 1 128 ? 27.910 -18.280 -10.583 1.00 44.31 128 PRO A N 1
ATOM 1008 C CA . PRO A 1 128 ? 27.974 -16.816 -10.635 1.00 44.31 128 PRO A CA 1
ATOM 1009 C C . PRO A 1 128 ? 27.233 -16.254 -11.862 1.00 44.31 128 PRO A C 1
ATOM 1011 O O . PRO A 1 128 ? 27.839 -15.756 -12.804 1.00 44.31 128 PRO A O 1
ATOM 1014 N N . SER A 1 129 ? 25.907 -16.342 -11.869 1.00 47.47 129 SER A N 1
ATOM 1015 C CA . SER A 1 129 ? 25.035 -15.549 -12.737 1.00 47.47 129 SER A CA 1
ATOM 1016 C C . SER A 1 129 ? 24.739 -14.211 -12.052 1.00 47.47 129 SER A C 1
ATOM 1018 O O . SER A 1 129 ? 24.547 -14.195 -10.838 1.00 47.47 129 SER A O 1
ATOM 1020 N N . ARG A 1 130 ? 24.758 -13.108 -12.823 1.00 50.91 130 ARG A N 1
ATOM 1021 C CA . ARG A 1 130 ? 24.449 -11.711 -12.431 1.00 50.91 130 ARG A CA 1
ATOM 1022 C C . ARG A 1 130 ? 23.635 -11.625 -11.130 1.00 50.91 130 ARG A C 1
ATOM 1024 O O . ARG A 1 130 ? 22.458 -11.972 -11.127 1.00 50.91 130 ARG A O 1
ATOM 1031 N N . ARG A 1 131 ? 24.281 -11.183 -10.043 1.00 54.91 131 ARG A N 1
ATOM 1032 C CA . ARG A 1 131 ? 23.621 -10.932 -8.756 1.00 54.91 131 ARG A CA 1
ATOM 1033 C C . ARG A 1 131 ? 22.540 -9.880 -8.981 1.00 54.91 131 ARG A C 1
ATOM 1035 O O . ARG A 1 131 ? 22.858 -8.798 -9.477 1.00 54.91 131 ARG A O 1
ATOM 1042 N N . SER A 1 132 ? 21.291 -10.195 -8.638 1.00 55.50 132 SER A N 1
ATOM 1043 C CA . SER A 1 132 ? 20.321 -9.141 -8.338 1.00 55.50 132 SER A CA 1
ATOM 1044 C C . SER A 1 132 ? 20.963 -8.193 -7.322 1.00 55.50 132 SER A C 1
ATOM 1046 O O . SER A 1 132 ? 21.706 -8.682 -6.470 1.00 55.50 132 SER A O 1
ATOM 1048 N N . PRO A 1 133 ? 20.751 -6.871 -7.418 1.00 67.50 133 PRO A N 1
ATOM 1049 C CA . PRO A 1 133 ? 21.263 -5.962 -6.407 1.00 67.50 133 PRO A CA 1
ATOM 1050 C C . PRO A 1 133 ? 20.783 -6.420 -5.029 1.00 67.50 133 PRO A C 1
ATOM 1052 O O . PRO A 1 133 ? 19.578 -6.569 -4.809 1.00 67.50 133 PRO A O 1
ATOM 1055 N N . ASP A 1 134 ? 21.730 -6.683 -4.132 1.00 80.50 134 ASP A N 1
ATOM 1056 C CA . ASP A 1 134 ? 21.425 -7.087 -2.758 1.00 80.50 134 ASP A CA 1
ATOM 1057 C C . ASP A 1 134 ? 20.827 -5.894 -1.968 1.00 80.50 134 ASP A C 1
ATOM 1059 O O . ASP A 1 134 ? 20.137 -6.084 -0.967 1.00 80.50 134 ASP A O 1
ATOM 1063 N N . ASP A 1 135 ? 21.022 -4.668 -2.474 1.00 85.44 135 ASP A N 1
ATOM 1064 C CA . ASP A 1 135 ? 20.649 -3.398 -1.853 1.00 85.44 135 ASP A CA 1
ATOM 1065 C C . ASP A 1 135 ? 20.215 -2.320 -2.873 1.00 85.44 135 ASP A C 1
ATOM 1067 O O . ASP A 1 135 ? 20.450 -2.435 -4.085 1.00 85.44 135 ASP A O 1
ATOM 1071 N N . LEU A 1 136 ? 19.585 -1.247 -2.372 1.00 87.06 136 LEU A N 1
ATOM 1072 C CA . LEU A 1 136 ? 19.070 -0.153 -3.203 1.00 87.06 136 LEU A CA 1
ATOM 1073 C C . LEU A 1 136 ? 20.182 0.670 -3.871 1.00 87.06 136 LEU A C 1
ATOM 1075 O O . LEU A 1 136 ? 20.009 1.077 -5.017 1.00 87.06 136 LEU A O 1
ATOM 1079 N N . GLN A 1 137 ? 21.311 0.917 -3.201 1.00 85.56 137 GLN A N 1
ATOM 1080 C CA . GLN A 1 137 ? 22.409 1.713 -3.765 1.00 85.56 137 GLN A CA 1
ATOM 1081 C C . GLN A 1 137 ? 22.963 1.030 -5.016 1.00 85.56 137 GLN A C 1
ATOM 1083 O O . GLN A 1 137 ? 23.035 1.640 -6.082 1.00 85.56 137 GLN A O 1
ATOM 1088 N N . SER A 1 138 ? 23.267 -0.263 -4.914 1.00 87.69 138 SER A N 1
ATOM 1089 C CA . SER A 1 138 ? 23.701 -1.093 -6.033 1.00 87.69 138 SER A CA 1
ATOM 1090 C C . SER A 1 138 ? 22.668 -1.107 -7.163 1.00 87.69 138 SER A C 1
ATOM 1092 O O . SER A 1 138 ? 23.041 -1.097 -8.339 1.00 87.69 138 SER A O 1
ATOM 1094 N N . ALA A 1 139 ? 21.370 -1.118 -6.834 1.00 89.69 139 ALA A N 1
ATOM 1095 C CA . ALA A 1 139 ? 20.302 -1.048 -7.829 1.00 89.69 139 ALA A CA 1
ATOM 1096 C C . ALA A 1 139 ? 20.283 0.307 -8.549 1.00 89.69 139 ALA A C 1
ATOM 1098 O O . ALA A 1 139 ? 20.182 0.340 -9.775 1.00 89.69 139 ALA A O 1
ATOM 1099 N N . MET A 1 140 ? 20.431 1.409 -7.811 1.00 89.25 140 MET A N 1
ATOM 1100 C CA . MET A 1 140 ? 20.469 2.766 -8.358 1.00 89.25 140 MET A CA 1
ATOM 1101 C C . MET A 1 140 ? 21.724 3.015 -9.201 1.00 89.25 140 MET A C 1
ATOM 1103 O O . MET A 1 140 ? 21.619 3.609 -10.270 1.00 89.25 140 MET A O 1
ATOM 1107 N N . ASP A 1 141 ? 22.888 2.499 -8.801 1.00 88.88 141 ASP A N 1
ATOM 1108 C CA . ASP A 1 141 ? 24.132 2.604 -9.576 1.00 88.88 141 ASP A CA 1
ATOM 1109 C C . ASP A 1 141 ? 24.049 1.815 -10.894 1.00 88.88 141 ASP A C 1
ATOM 1111 O O . ASP A 1 141 ? 24.472 2.286 -11.961 1.00 88.88 141 ASP A O 1
ATOM 1115 N N . GLN A 1 142 ? 23.467 0.610 -10.848 1.00 90.12 142 GLN A N 1
ATOM 1116 C CA . GLN A 1 142 ? 23.192 -0.180 -12.049 1.00 90.12 142 GLN A CA 1
ATOM 1117 C C . GLN A 1 142 ? 22.169 0.518 -12.945 1.00 90.12 142 GLN A C 1
ATOM 1119 O O . GLN A 1 142 ? 22.366 0.580 -14.161 1.00 90.12 142 GLN A O 1
ATOM 1124 N N . LEU A 1 143 ? 21.110 1.075 -12.355 1.00 91.31 143 LEU A N 1
ATOM 1125 C CA . LEU A 1 143 ? 20.101 1.835 -13.076 1.00 91.31 143 LEU A CA 1
ATOM 1126 C C . LEU A 1 143 ? 20.721 3.063 -13.746 1.00 91.31 143 LEU A C 1
ATOM 1128 O O . LEU A 1 143 ? 20.533 3.225 -14.942 1.00 91.31 143 LEU A O 1
ATOM 1132 N N . GLU A 1 144 ? 21.521 3.871 -13.051 1.00 92.19 144 GLU A N 1
ATOM 1133 C CA . GLU A 1 144 ? 22.196 5.040 -13.634 1.00 92.19 144 GLU A CA 1
ATOM 1134 C C . GLU A 1 144 ? 23.140 4.636 -14.772 1.00 92.19 144 GLU A C 1
ATOM 1136 O O . GLU A 1 144 ? 23.195 5.304 -15.806 1.00 92.19 144 GLU A O 1
ATOM 1141 N N . THR A 1 145 ? 23.836 3.503 -14.638 1.00 91.50 145 THR A N 1
ATOM 1142 C CA . THR A 1 145 ? 24.666 2.962 -15.723 1.00 91.50 145 THR A CA 1
ATOM 1143 C C . THR 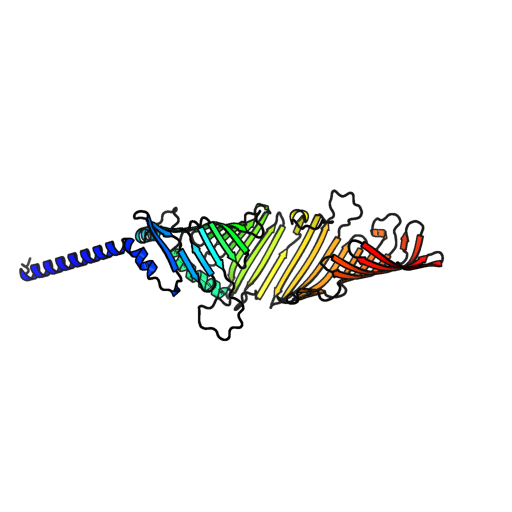A 1 145 ? 23.811 2.644 -16.952 1.00 91.50 145 THR A C 1
ATOM 1145 O O . THR A 1 145 ? 24.151 3.055 -18.063 1.00 91.50 145 THR A O 1
ATOM 1148 N N . LEU A 1 146 ? 22.673 1.968 -16.771 1.00 90.56 146 LEU A N 1
ATOM 1149 C CA . LEU A 1 146 ? 21.746 1.652 -17.859 1.00 90.56 146 LEU A CA 1
ATOM 1150 C C . LEU A 1 146 ? 21.092 2.905 -18.451 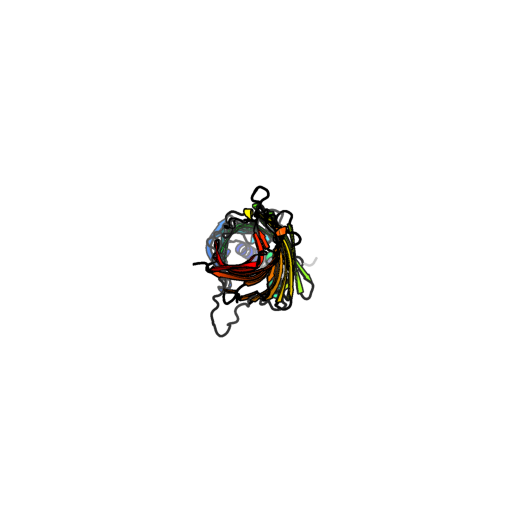1.00 90.56 146 LEU A C 1
ATOM 1152 O O . LEU A 1 146 ? 20.997 3.013 -19.671 1.00 90.56 146 LEU A O 1
ATOM 1156 N N . LEU A 1 147 ? 20.695 3.863 -17.614 1.00 92.38 147 LEU A N 1
ATOM 1157 C CA . LEU A 1 147 ? 20.119 5.139 -18.028 1.00 92.38 147 LEU A CA 1
ATOM 1158 C C . LEU A 1 147 ? 21.116 5.962 -18.831 1.00 92.38 147 LEU A C 1
ATOM 1160 O O . LEU A 1 147 ? 20.736 6.509 -19.852 1.00 92.38 147 LEU A O 1
ATOM 1164 N N . SER A 1 148 ? 22.394 5.991 -18.450 1.00 90.12 148 SER A N 1
ATOM 1165 C CA . SER A 1 148 ? 23.423 6.715 -19.208 1.00 90.12 148 SER A CA 1
ATOM 1166 C C . SER A 1 148 ? 23.615 6.160 -20.626 1.00 90.12 148 SER A C 1
ATOM 1168 O O . SER A 1 148 ? 23.841 6.916 -21.571 1.00 90.12 148 SER A O 1
ATOM 1170 N N . ILE A 1 149 ? 23.465 4.841 -20.798 1.00 88.06 149 ILE A N 1
ATOM 1171 C CA . ILE A 1 149 ? 23.433 4.202 -22.117 1.00 88.06 149 ILE A CA 1
ATOM 1172 C C . ILE A 1 149 ? 22.108 4.559 -22.814 1.00 88.06 149 ILE A C 1
ATOM 1174 O O . ILE A 1 149 ? 22.103 4.960 -23.977 1.00 88.06 149 ILE A O 1
ATOM 1178 N N . GLY A 1 150 ? 20.985 4.458 -22.102 1.00 87.69 150 GLY A N 1
ATOM 1179 C CA . GLY A 1 150 ? 19.650 4.782 -22.602 1.00 87.69 150 GLY A CA 1
ATOM 1180 C C . GLY A 1 150 ? 19.503 6.222 -23.095 1.00 87.69 150 GLY A C 1
ATOM 1181 O O . GLY A 1 150 ? 18.917 6.430 -24.148 1.00 87.69 150 GLY A O 1
ATOM 1182 N N . ASP A 1 151 ? 20.094 7.204 -22.418 1.00 87.50 151 ASP A N 1
ATOM 1183 C CA . ASP A 1 151 ? 20.053 8.619 -22.806 1.00 87.50 151 ASP A CA 1
ATOM 1184 C C . ASP A 1 151 ? 20.613 8.833 -24.208 1.00 87.50 151 ASP A C 1
ATOM 1186 O O . ASP A 1 151 ? 20.097 9.639 -24.982 1.00 87.50 151 ASP A O 1
ATOM 1190 N N . GLN A 1 152 ? 21.675 8.094 -24.539 1.00 83.69 152 GLN A N 1
ATOM 1191 C CA . GLN A 1 152 ? 22.272 8.155 -25.857 1.00 83.69 152 GLN A CA 1
ATOM 1192 C C . GLN A 1 152 ? 21.425 7.396 -26.872 1.00 83.69 152 GLN A C 1
ATOM 1194 O O . GLN A 1 152 ? 21.188 7.940 -27.941 1.00 83.69 152 GLN A O 1
ATOM 1199 N N . TRP A 1 153 ? 21.004 6.162 -26.557 1.00 84.62 153 TRP A N 1
ATOM 1200 C CA . TRP A 1 153 ? 20.464 5.194 -27.527 1.00 84.62 153 TRP A CA 1
ATOM 1201 C C . TRP A 1 153 ? 18.936 5.198 -27.684 1.00 84.62 153 TRP A C 1
ATOM 1203 O O . TRP A 1 153 ? 18.419 4.838 -28.745 1.00 84.62 153 TRP A O 1
ATOM 1213 N N . LEU A 1 154 ? 18.216 5.627 -26.654 1.00 89.50 154 LEU A N 1
ATOM 1214 C CA . LEU A 1 154 ? 16.762 5.593 -26.542 1.00 89.50 154 LEU A CA 1
ATOM 1215 C C . LEU A 1 154 ? 16.237 6.834 -25.785 1.00 89.50 154 LEU A C 1
ATOM 1217 O O . LEU A 1 154 ? 15.668 6.705 -24.700 1.00 89.50 154 LEU A O 1
ATOM 1221 N N . PRO A 1 155 ? 16.399 8.050 -26.337 1.00 87.38 155 PRO A N 1
ATOM 1222 C CA . PRO A 1 155 ? 15.966 9.272 -25.657 1.00 87.38 155 PRO A CA 1
ATOM 1223 C C . PRO A 1 155 ? 14.439 9.405 -25.590 1.00 87.38 155 PRO A C 1
ATOM 1225 O O . PRO A 1 155 ? 13.934 10.004 -24.646 1.00 87.38 155 PRO A O 1
ATOM 1228 N N . LYS A 1 156 ? 13.711 8.845 -26.572 1.00 92.69 156 LYS A N 1
ATOM 1229 C CA . LYS A 1 156 ? 12.242 8.807 -26.607 1.00 92.69 156 LYS A CA 1
ATOM 1230 C C . LYS A 1 156 ? 11.724 7.444 -27.052 1.00 92.69 156 LYS A C 1
ATOM 1232 O O . LYS A 1 156 ? 12.160 6.944 -28.092 1.00 92.69 156 LYS A O 1
ATOM 1237 N N . ALA A 1 157 ? 10.779 6.865 -26.325 1.00 95.38 157 ALA A N 1
ATOM 1238 C CA . ALA A 1 157 ? 10.095 5.642 -26.729 1.00 95.38 157 ALA A CA 1
ATOM 1239 C C . ALA A 1 157 ? 8.637 5.650 -26.271 1.00 95.38 157 ALA A C 1
ATOM 1241 O O . ALA A 1 157 ? 8.349 6.143 -25.193 1.00 95.38 157 ALA A O 1
ATOM 1242 N N . ASP A 1 158 ? 7.744 5.050 -27.049 1.00 96.75 158 ASP A N 1
ATOM 1243 C CA . ASP A 1 158 ? 6.338 4.897 -26.678 1.00 96.75 158 ASP A CA 1
ATOM 1244 C C . ASP A 1 158 ? 5.907 3.439 -26.803 1.00 96.75 158 ASP A C 1
ATOM 1246 O O . ASP A 1 158 ? 6.287 2.739 -27.744 1.00 96.75 158 ASP A O 1
ATOM 1250 N N . VAL A 1 159 ? 5.070 2.998 -25.872 1.00 97.75 159 VAL A N 1
ATOM 1251 C CA . VAL A 1 159 ? 4.410 1.697 -25.862 1.00 97.75 159 VAL A CA 1
ATOM 1252 C C . VAL A 1 159 ? 2.905 1.935 -25.792 1.00 97.75 159 VAL A C 1
ATOM 1254 O O . VAL A 1 159 ? 2.421 2.537 -24.832 1.00 97.75 159 VAL A O 1
ATOM 1257 N N . SER A 1 160 ? 2.163 1.489 -26.806 1.00 97.12 160 SER A N 1
ATOM 1258 C CA . SER A 1 160 ? 0.708 1.687 -26.859 1.00 97.12 160 SER A CA 1
ATOM 1259 C C . SER A 1 160 ? -0.050 0.800 -25.882 1.00 97.12 160 SER A C 1
ATOM 1261 O O . SER A 1 160 ? -1.088 1.208 -25.396 1.00 97.12 160 SER A O 1
ATOM 1263 N N . GLU A 1 161 ? 0.445 -0.383 -25.551 1.00 97.50 161 GLU A N 1
ATOM 1264 C CA . GLU A 1 161 ? -0.159 -1.221 -24.518 1.00 97.50 161 GLU A CA 1
ATOM 1265 C C . GLU A 1 161 ? 0.936 -2.008 -23.807 1.00 97.50 161 GLU A C 1
ATOM 1267 O O . GLU A 1 161 ? 1.713 -2.711 -24.451 1.00 97.50 161 GLU A O 1
ATOM 1272 N N . LEU A 1 162 ? 1.021 -1.895 -22.484 1.00 97.44 162 LEU A N 1
ATOM 1273 C CA . LEU A 1 162 ? 1.955 -2.658 -21.664 1.00 97.44 162 LEU A CA 1
ATOM 1274 C C . LEU A 1 162 ? 1.184 -3.484 -20.640 1.00 97.44 162 LEU A C 1
ATOM 1276 O O . LEU A 1 162 ? 0.565 -2.944 -19.730 1.00 97.44 162 LEU A O 1
ATOM 1280 N N . THR A 1 163 ? 1.274 -4.803 -20.752 1.00 97.50 163 THR A N 1
ATOM 1281 C CA . THR A 1 163 ? 0.749 -5.737 -19.757 1.00 97.50 163 THR A CA 1
ATOM 1282 C C . THR A 1 163 ? 1.892 -6.282 -18.912 1.00 97.50 163 THR A C 1
ATOM 1284 O O . THR A 1 163 ? 2.774 -6.967 -19.424 1.00 97.50 163 THR A O 1
ATOM 1287 N N . ILE A 1 164 ? 1.877 -6.014 -17.612 1.00 96.19 164 ILE A N 1
ATOM 1288 C CA . ILE A 1 164 ? 2.825 -6.579 -16.652 1.00 96.19 164 ILE A CA 1
ATOM 1289 C C . ILE A 1 164 ? 2.102 -7.683 -15.884 1.00 96.19 164 ILE A C 1
ATOM 1291 O O . ILE A 1 164 ? 1.105 -7.426 -15.210 1.00 96.19 164 ILE A O 1
ATOM 1295 N N . LEU A 1 165 ? 2.605 -8.910 -15.994 1.00 95.56 165 LEU A N 1
ATOM 1296 C CA . LEU A 1 165 ? 2.177 -10.048 -15.192 1.00 95.56 165 LEU A CA 1
ATOM 1297 C C . LEU A 1 165 ? 3.205 -10.288 -14.091 1.00 95.56 165 LEU A C 1
ATOM 1299 O O . LEU A 1 165 ? 4.352 -10.635 -14.375 1.00 95.56 165 LEU A O 1
ATOM 1303 N N . TRP A 1 166 ? 2.784 -10.129 -12.842 1.00 90.62 166 TRP A N 1
ATOM 1304 C CA . TRP A 1 166 ? 3.616 -10.357 -11.667 1.00 90.62 166 TRP A CA 1
ATOM 1305 C C . TRP A 1 166 ? 2.838 -11.187 -10.649 1.00 90.62 166 TRP A C 1
ATOM 1307 O O . TRP A 1 166 ? 1.790 -10.764 -10.172 1.00 90.62 166 TRP A O 1
ATOM 1317 N N . GLU A 1 167 ? 3.313 -12.405 -10.372 1.00 87.50 167 GLU A N 1
ATOM 1318 C CA . GLU A 1 167 ? 2.686 -13.331 -9.409 1.00 87.50 167 GLU A CA 1
ATOM 1319 C C . GLU A 1 167 ? 1.181 -13.559 -9.650 1.00 87.50 167 GLU A C 1
ATOM 1321 O O . GLU A 1 167 ? 0.367 -13.600 -8.732 1.00 87.50 167 GLU A O 1
ATOM 1326 N N . GLY A 1 168 ? 0.786 -13.672 -10.923 1.00 86.69 168 GLY A N 1
ATOM 1327 C CA . GLY A 1 168 ? -0.615 -13.853 -11.320 1.00 86.69 168 GLY A CA 1
ATOM 1328 C C . GLY A 1 168 ? -1.464 -12.578 -11.268 1.00 86.69 168 GLY A C 1
ATOM 1329 O O . GLY A 1 168 ? -2.620 -12.609 -11.680 1.00 86.69 168 GLY A O 1
ATOM 1330 N N . ARG A 1 169 ? -0.901 -11.450 -10.822 1.00 90.75 169 ARG A N 1
ATOM 1331 C CA . ARG A 1 169 ? -1.536 -10.131 -10.882 1.00 90.75 169 ARG A CA 1
ATOM 1332 C C . ARG A 1 169 ? -1.196 -9.460 -12.200 1.00 90.75 169 ARG A C 1
ATOM 1334 O O . ARG A 1 169 ? -0.055 -9.492 -12.657 1.00 90.75 169 ARG A O 1
ATOM 1341 N N . GLU A 1 170 ? -2.200 -8.832 -12.790 1.00 94.50 170 GLU A N 1
ATOM 1342 C CA . GLU A 1 170 ? -2.078 -8.154 -14.073 1.00 94.50 170 GLU A CA 1
ATOM 1343 C C . GLU A 1 170 ? -2.195 -6.636 -13.895 1.00 94.50 170 GLU A C 1
ATOM 1345 O O . GLU A 1 170 ? -3.158 -6.137 -13.304 1.00 94.50 170 GLU A O 1
ATOM 1350 N N . ILE A 1 171 ? -1.217 -5.897 -14.410 1.00 93.75 171 ILE A N 1
ATOM 1351 C CA . ILE A 1 171 ? -1.255 -4.438 -14.534 1.00 93.75 171 ILE A CA 1
ATOM 1352 C C . ILE A 1 171 ? -1.257 -4.125 -16.026 1.00 93.75 171 ILE A C 1
ATOM 1354 O O . ILE A 1 171 ? -0.322 -4.506 -16.729 1.00 93.75 171 ILE A O 1
ATOM 1358 N N . ARG A 1 172 ? -2.295 -3.444 -16.515 1.00 96.50 172 ARG A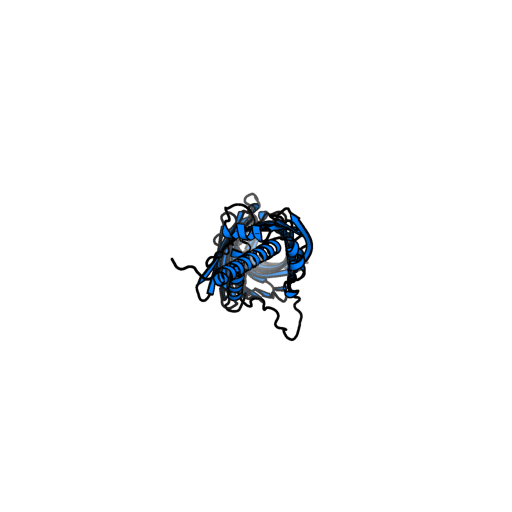 N 1
ATOM 1359 C CA . ARG A 1 172 ? -2.396 -3.027 -17.919 1.00 96.50 172 ARG A CA 1
ATOM 1360 C C . ARG A 1 172 ? -2.220 -1.527 -18.015 1.00 96.50 172 ARG A C 1
ATOM 1362 O O . ARG A 1 172 ? -3.041 -0.784 -17.495 1.00 96.50 172 ARG A O 1
ATOM 1369 N N . LEU A 1 173 ? -1.175 -1.070 -18.685 1.00 96.38 173 LEU A N 1
ATOM 1370 C CA . LEU A 1 173 ? -0.966 0.332 -19.018 1.00 96.38 173 LEU A CA 1
ATOM 1371 C C . LEU A 1 173 ? -1.367 0.550 -20.479 1.00 96.38 173 LEU A C 1
ATOM 1373 O O . LEU A 1 173 ? -0.760 -0.012 -21.383 1.00 96.38 173 LEU A O 1
ATOM 1377 N N . ASN A 1 174 ? -2.398 1.363 -20.695 1.00 95.81 174 ASN A N 1
ATOM 1378 C CA . ASN A 1 174 ? -2.958 1.712 -22.006 1.00 95.81 174 ASN A CA 1
ATOM 1379 C C . ASN A 1 174 ? -2.070 2.672 -22.802 1.00 95.81 174 ASN A C 1
ATOM 1381 O O . ASN A 1 174 ? -2.385 3.000 -23.937 1.00 95.81 174 ASN A O 1
ATOM 1385 N N . GLN A 1 175 ? -1.050 3.233 -22.161 1.00 96.00 175 GLN A N 1
ATOM 1386 C CA . GLN A 1 175 ? -0.011 4.017 -22.801 1.00 96.00 175 GLN A CA 1
ATOM 1387 C C . GLN A 1 175 ? 1.152 4.132 -21.826 1.00 96.00 175 GLN A C 1
ATOM 1389 O O . GLN A 1 175 ? 0.944 4.432 -20.646 1.00 96.00 175 GLN A O 1
ATOM 1394 N N . VAL A 1 176 ? 2.365 3.916 -22.323 1.00 97.56 176 VAL A N 1
ATOM 1395 C CA . VAL A 1 176 ? 3.603 4.195 -21.600 1.00 97.56 176 VAL A CA 1
ATOM 1396 C C . VAL A 1 176 ? 4.521 4.986 -22.511 1.00 97.56 176 VAL A C 1
ATOM 1398 O O . VAL A 1 176 ? 4.884 4.502 -23.577 1.00 97.56 176 VAL A O 1
ATOM 1401 N N . SER A 1 177 ? 4.903 6.184 -22.101 1.00 96.88 177 SER A N 1
ATOM 1402 C CA . SER A 1 177 ? 5.885 6.999 -22.802 1.00 96.88 177 SER A CA 1
ATOM 1403 C C . SER A 1 177 ? 7.151 7.129 -21.973 1.00 96.88 177 SER A C 1
ATOM 1405 O O . SER A 1 177 ? 7.124 7.208 -20.747 1.00 96.88 177 SER A O 1
ATOM 1407 N N . TRP A 1 178 ? 8.276 7.132 -22.663 1.00 95.69 178 TRP A N 1
ATOM 1408 C CA . TRP A 1 178 ? 9.602 7.411 -22.153 1.00 95.69 178 TRP A CA 1
ATOM 1409 C C . TRP A 1 178 ? 10.130 8.634 -22.890 1.00 95.69 178 TRP A C 1
ATOM 1411 O O . TRP A 1 178 ? 10.231 8.609 -24.115 1.00 95.69 178 TRP A O 1
ATOM 1421 N N . ASP A 1 179 ? 10.482 9.688 -22.166 1.00 94.31 179 ASP A N 1
ATOM 1422 C CA . ASP A 1 179 ? 11.084 10.898 -22.723 1.00 94.31 179 ASP A CA 1
ATOM 1423 C C . ASP A 1 179 ? 12.150 11.422 -21.762 1.00 94.31 179 ASP A C 1
ATOM 1425 O O . ASP A 1 179 ? 11.841 11.822 -20.643 1.00 94.31 179 ASP A O 1
ATOM 1429 N N . GLN A 1 180 ? 13.419 11.387 -22.173 1.00 90.62 180 GLN A N 1
ATOM 1430 C CA . GLN A 1 180 ? 14.540 11.987 -21.435 1.00 90.62 180 GLN A CA 1
ATOM 1431 C C . GLN A 1 180 ? 14.554 11.633 -19.937 1.00 90.62 180 GLN A C 1
ATOM 1433 O O . GLN A 1 180 ? 14.560 12.506 -19.066 1.00 90.62 180 GLN A O 1
ATOM 1438 N N . ARG A 1 181 ? 14.569 10.331 -19.635 1.00 94.75 181 ARG A N 1
ATOM 1439 C CA . ARG A 1 181 ? 14.522 9.775 -18.271 1.00 94.75 181 ARG A CA 1
ATOM 1440 C C . ARG A 1 181 ? 13.194 9.907 -17.530 1.00 94.75 181 ARG A C 1
ATOM 1442 O O . ARG A 1 181 ? 13.122 9.550 -16.356 1.00 94.75 181 ARG A O 1
ATOM 1449 N N . GLN A 1 182 ? 12.144 10.382 -18.183 1.00 96.44 182 GLN A N 1
ATOM 1450 C CA . GLN A 1 182 ? 10.799 10.406 -17.633 1.00 96.44 182 GLN A CA 1
ATOM 1451 C C . GLN A 1 182 ? 9.965 9.285 -18.247 1.00 96.44 182 GLN A C 1
ATOM 1453 O O . GLN A 1 182 ? 9.762 9.249 -19.454 1.00 96.44 182 GLN A O 1
ATOM 1458 N N . LEU A 1 183 ? 9.462 8.386 -17.410 1.00 97.00 183 LEU A N 1
ATOM 1459 C CA . LEU A 1 183 ? 8.487 7.366 -17.766 1.00 97.00 183 LEU A CA 1
ATOM 1460 C C . LEU A 1 183 ? 7.100 7.834 -17.314 1.00 97.00 183 LEU A C 1
ATOM 1462 O O . LEU A 1 183 ? 6.893 8.056 -16.124 1.00 97.00 183 LEU A O 1
ATOM 1466 N N . VAL A 1 184 ? 6.144 7.958 -18.228 1.00 97.88 184 VAL A N 1
ATOM 1467 C CA . VAL A 1 184 ? 4.742 8.264 -17.916 1.00 97.88 184 VAL A CA 1
ATOM 1468 C C . VAL A 1 184 ? 3.886 7.092 -18.362 1.00 97.88 184 VAL A C 1
ATOM 1470 O O . VAL A 1 184 ? 3.939 6.687 -19.515 1.00 97.88 184 VAL A O 1
ATOM 1473 N N . GLY A 1 185 ? 3.094 6.539 -17.453 1.00 97.06 185 GLY A N 1
ATOM 1474 C CA . GLY A 1 185 ? 2.181 5.437 -17.717 1.00 97.06 185 GLY A CA 1
ATOM 1475 C C . GLY A 1 185 ? 0.762 5.791 -17.300 1.00 97.06 185 GLY A C 1
ATOM 1476 O O . GLY A 1 185 ? 0.552 6.438 -16.277 1.00 97.06 185 GLY A O 1
ATOM 1477 N N . THR A 1 186 ? -0.230 5.361 -18.072 1.00 97.25 186 THR A N 1
ATOM 1478 C CA . THR A 1 186 ? -1.645 5.436 -17.679 1.00 97.25 186 THR A CA 1
ATOM 1479 C C . THR A 1 186 ? -2.306 4.092 -17.927 1.00 97.25 186 THR A C 1
ATOM 1481 O O . THR A 1 186 ? -2.123 3.507 -18.991 1.00 97.25 186 THR A O 1
ATOM 1484 N N . GLY A 1 187 ? -3.065 3.577 -16.963 1.00 95.50 187 GLY A N 1
ATOM 1485 C CA . GLY A 1 187 ? -3.581 2.217 -17.043 1.00 95.50 187 GLY A CA 1
ATOM 1486 C C . GLY A 1 187 ? -4.563 1.824 -15.959 1.00 95.50 187 GLY A C 1
ATOM 1487 O O . GLY A 1 187 ? -5.103 2.664 -15.256 1.00 95.50 187 GLY A O 1
ATOM 1488 N N . MET A 1 188 ? -4.794 0.526 -15.842 1.00 93.56 188 MET A N 1
ATOM 1489 C CA . MET A 1 188 ? -5.718 -0.105 -14.914 1.00 93.56 188 MET A CA 1
ATOM 1490 C C . MET A 1 188 ? -5.005 -1.265 -14.219 1.00 93.56 188 MET A C 1
ATOM 1492 O O . MET A 1 188 ? -4.220 -2.000 -14.827 1.00 93.56 188 MET A O 1
ATOM 1496 N N . TRP A 1 189 ? -5.294 -1.454 -12.938 1.00 89.19 189 TRP A N 1
ATOM 1497 C CA . TRP A 1 189 ? -4.796 -2.590 -12.170 1.00 89.19 189 TRP A CA 1
ATOM 1498 C C . TRP A 1 189 ? -5.916 -3.615 -12.017 1.00 89.19 189 TRP A C 1
ATOM 1500 O O . TRP A 1 189 ? -7.018 -3.255 -11.625 1.00 89.19 189 TRP A O 1
ATOM 1510 N N . SER A 1 190 ? -5.654 -4.891 -12.307 1.00 87.25 190 SER A N 1
ATOM 1511 C CA . SER A 1 190 ? -6.658 -5.966 -12.189 1.00 87.25 190 SER A CA 1
ATOM 1512 C C . SER A 1 190 ? -7.293 -6.096 -10.801 1.00 87.25 190 SER A C 1
ATOM 1514 O O . SER A 1 190 ? -8.445 -6.507 -10.716 1.00 87.25 190 SER A O 1
ATOM 1516 N N . ALA A 1 191 ? -6.585 -5.712 -9.731 1.00 82.56 191 ALA A N 1
ATOM 1517 C CA . ALA A 1 191 ? -7.143 -5.662 -8.377 1.00 82.56 191 ALA A CA 1
ATOM 1518 C C . ALA A 1 191 ? -8.231 -4.580 -8.223 1.00 82.56 191 ALA A C 1
ATOM 1520 O O . ALA A 1 191 ? -9.093 -4.679 -7.359 1.00 82.56 191 ALA A O 1
ATOM 1521 N N . TYR A 1 192 ? -8.196 -3.566 -9.088 1.00 86.12 192 TYR A N 1
ATOM 1522 C CA . TYR A 1 192 ? -9.052 -2.387 -9.070 1.00 86.12 192 TYR A CA 1
ATOM 1523 C C . TYR A 1 192 ? -9.486 -2.022 -10.499 1.00 86.12 192 TYR A C 1
ATOM 1525 O O . TYR A 1 192 ? -9.131 -0.957 -11.017 1.00 86.12 192 TYR A O 1
ATOM 1533 N N . PRO A 1 193 ? -10.257 -2.900 -11.171 1.00 86.25 193 PRO A N 1
ATOM 1534 C CA . PRO A 1 193 ? -10.508 -2.818 -12.609 1.00 86.25 193 PRO A CA 1
ATOM 1535 C C . PRO A 1 193 ? -11.390 -1.633 -13.013 1.00 86.25 193 PRO A C 1
ATOM 1537 O O . PRO A 1 193 ? -11.623 -1.435 -14.195 1.00 86.25 193 PRO A O 1
ATOM 1540 N N . ASN A 1 194 ? -11.892 -0.844 -12.065 1.00 90.38 194 ASN A N 1
ATOM 1541 C CA . ASN A 1 194 ? -12.737 0.318 -12.340 1.00 90.38 194 ASN A CA 1
ATOM 1542 C C . ASN A 1 194 ? -11.982 1.647 -12.219 1.00 90.38 194 ASN A C 1
ATOM 1544 O O . ASN A 1 194 ? -12.564 2.703 -12.466 1.00 90.38 194 ASN A O 1
ATOM 1548 N N . TYR A 1 195 ? -10.698 1.615 -11.851 1.00 92.12 195 TYR A N 1
ATOM 1549 C CA . TYR A 1 195 ? -9.926 2.819 -11.575 1.00 92.12 195 TYR A CA 1
ATOM 1550 C C . TYR A 1 195 ? -8.749 2.970 -12.536 1.00 92.12 195 TYR A C 1
ATOM 1552 O O . TYR A 1 195 ? -7.919 2.074 -12.700 1.00 92.12 195 TYR A O 1
ATOM 1560 N N . LEU A 1 196 ? -8.685 4.144 -13.167 1.00 94.81 196 LEU A N 1
ATOM 1561 C CA . LEU A 1 196 ? -7.550 4.556 -13.978 1.00 94.81 196 LEU A CA 1
ATOM 1562 C C . LEU A 1 196 ? -6.436 5.067 -13.057 1.00 94.81 196 LEU A C 1
ATOM 1564 O O . LEU A 1 196 ? -6.660 5.965 -12.247 1.00 94.81 196 LEU A O 1
ATOM 1568 N N . ILE A 1 197 ? -5.243 4.510 -13.214 1.00 95.31 197 ILE A N 1
ATOM 1569 C CA . ILE A 1 197 ? -4.030 4.867 -12.488 1.00 95.31 197 ILE A CA 1
ATOM 1570 C C . ILE A 1 197 ? -3.112 5.609 -13.452 1.00 95.31 197 ILE A C 1
ATOM 1572 O O . ILE A 1 197 ? -2.867 5.147 -14.568 1.00 95.31 197 ILE A O 1
ATOM 1576 N N . GLN A 1 198 ? -2.589 6.748 -13.016 1.00 97.12 198 GLN A N 1
ATOM 1577 C CA . GLN A 1 198 ? -1.541 7.484 -13.715 1.00 97.12 198 GLN A CA 1
ATOM 1578 C C . GLN A 1 198 ? -0.265 7.396 -12.889 1.00 97.12 198 GLN A C 1
ATOM 1580 O O . GLN A 1 198 ? -0.301 7.591 -11.678 1.00 97.12 198 GLN A O 1
ATOM 1585 N N . ILE A 1 199 ? 0.857 7.088 -13.529 1.00 97.19 199 ILE A N 1
ATOM 1586 C CA . ILE A 1 199 ? 2.165 6.966 -12.888 1.00 97.19 199 ILE A CA 1
ATOM 1587 C C . ILE A 1 199 ? 3.152 7.802 -13.690 1.00 97.19 199 ILE A C 1
ATOM 1589 O O . ILE A 1 199 ? 3.186 7.722 -14.914 1.00 97.19 199 ILE A O 1
ATOM 1593 N N . THR A 1 200 ? 3.968 8.602 -13.017 1.00 97.94 200 THR A N 1
ATOM 1594 C CA . THR A 1 200 ? 5.112 9.282 -13.622 1.00 97.94 200 THR A CA 1
ATOM 1595 C C . THR A 1 200 ? 6.348 8.989 -12.791 1.00 97.94 200 THR A C 1
ATOM 1597 O O . THR A 1 200 ? 6.425 9.368 -11.629 1.00 97.94 200 THR A O 1
ATOM 1600 N N . LEU A 1 201 ? 7.326 8.326 -13.391 1.00 97.44 201 LEU A N 1
ATOM 1601 C CA . LEU A 1 201 ? 8.634 8.073 -12.808 1.00 97.44 201 LEU A CA 1
ATOM 1602 C C . LEU A 1 201 ? 9.655 8.954 -13.526 1.00 97.44 201 LEU A C 1
ATOM 1604 O O . LEU A 1 201 ? 9.907 8.799 -14.715 1.00 97.44 201 LEU A O 1
ATOM 1608 N N . ASN A 1 202 ? 10.241 9.893 -12.808 1.00 97.12 202 ASN A N 1
ATOM 1609 C CA . ASN A 1 202 ? 11.294 10.766 -13.291 1.00 97.12 202 ASN A CA 1
ATOM 1610 C C . ASN A 1 202 ? 12.627 10.275 -12.721 1.00 97.12 202 ASN A C 1
ATOM 1612 O O . ASN A 1 202 ? 12.816 10.279 -11.512 1.00 97.12 202 ASN A O 1
ATOM 1616 N N . LEU A 1 203 ? 13.541 9.850 -13.589 1.00 95.19 203 LEU A N 1
ATOM 1617 C CA . LEU A 1 203 ? 14.845 9.282 -13.239 1.00 95.19 203 LEU A CA 1
ATOM 1618 C C . LEU A 1 203 ? 15.993 10.262 -13.521 1.00 95.19 203 LEU A C 1
ATOM 1620 O O . LEU A 1 203 ? 17.109 9.864 -13.873 1.00 95.19 203 LEU A O 1
ATOM 1624 N N . LYS A 1 204 ? 15.730 11.569 -13.407 1.00 91.06 204 LYS A N 1
ATOM 1625 C CA . LYS A 1 204 ? 16.790 12.581 -13.445 1.00 91.06 204 LYS A CA 1
ATOM 1626 C C . LYS A 1 204 ? 17.820 12.297 -12.354 1.00 91.06 204 LYS A C 1
ATOM 1628 O O . LYS A 1 204 ? 17.487 11.968 -11.219 1.00 91.06 204 LYS A O 1
ATOM 1633 N N . LYS A 1 205 ? 19.092 12.428 -12.725 1.00 86.62 205 LYS A N 1
ATOM 1634 C CA . LYS A 1 205 ? 20.218 12.157 -11.834 1.00 86.62 205 LYS A CA 1
ATOM 1635 C C . LYS A 1 205 ? 20.141 13.032 -10.576 1.00 86.62 205 LYS A C 1
ATOM 1637 O O . LYS A 1 205 ? 20.034 14.248 -10.697 1.00 86.62 205 LYS A O 1
ATOM 1642 N N . GLY A 1 206 ? 20.250 12.402 -9.406 1.00 85.12 206 GLY A N 1
ATOM 1643 C CA . GLY A 1 206 ? 20.285 13.055 -8.090 1.00 85.12 206 GLY A CA 1
ATOM 1644 C C . GLY A 1 206 ? 18.919 13.282 -7.439 1.00 85.12 206 GLY A C 1
ATOM 1645 O O . GLY A 1 206 ? 18.858 13.349 -6.219 1.00 85.12 206 GLY A O 1
ATOM 1646 N N . GLU A 1 207 ? 17.841 13.340 -8.225 1.00 89.25 207 GLU A N 1
ATOM 1647 C CA . GLU A 1 207 ? 16.482 13.598 -7.726 1.00 89.25 207 GLU A CA 1
ATOM 1648 C C . GLU A 1 207 ? 15.435 12.677 -8.395 1.00 89.25 207 GLU A C 1
ATOM 1650 O O . GLU A 1 207 ? 14.481 13.166 -9.023 1.00 89.25 207 GLU A O 1
ATOM 1655 N N . PRO A 1 208 ? 15.590 11.334 -8.337 1.00 95.00 208 PRO A N 1
ATOM 1656 C CA . PRO A 1 208 ? 14.548 10.454 -8.829 1.00 95.00 208 PRO A CA 1
ATOM 1657 C C . PRO A 1 208 ? 13.240 10.698 -8.075 1.00 95.00 208 PRO A C 1
ATOM 1659 O O . PRO A 1 208 ? 13.213 10.823 -6.854 1.00 95.00 208 PRO A O 1
ATOM 1662 N N . SER A 1 209 ? 12.128 10.753 -8.798 1.00 96.75 209 SER A N 1
ATOM 1663 C CA . SER A 1 209 ? 10.809 10.953 -8.205 1.00 96.75 209 SER A CA 1
ATOM 1664 C C . SER A 1 209 ? 9.763 10.078 -8.869 1.00 96.75 209 SER A C 1
ATOM 1666 O O . SER A 1 209 ? 9.803 9.824 -10.069 1.00 96.75 209 SER A O 1
ATOM 1668 N N . LEU A 1 210 ? 8.814 9.612 -8.070 1.00 97.31 210 LEU A N 1
ATOM 1669 C CA . LEU A 1 210 ? 7.681 8.811 -8.489 1.00 97.31 210 LEU A CA 1
ATOM 1670 C C . LEU A 1 210 ? 6.415 9.542 -8.066 1.00 97.31 210 LEU A C 1
ATOM 1672 O O . LEU A 1 210 ? 6.179 9.742 -6.878 1.00 97.31 210 LEU A O 1
ATOM 1676 N N . THR A 1 211 ? 5.583 9.925 -9.024 1.00 98.06 211 THR A N 1
ATOM 1677 C CA . THR A 1 211 ? 4.230 10.395 -8.750 1.00 98.06 211 THR A CA 1
ATOM 1678 C C . THR A 1 211 ? 3.219 9.375 -9.245 1.00 98.06 211 THR A C 1
ATOM 1680 O O . THR A 1 211 ? 3.420 8.702 -10.255 1.00 98.06 211 THR A O 1
ATOM 1683 N N . GLY A 1 212 ? 2.131 9.236 -8.500 1.00 97.25 212 GLY A N 1
ATOM 1684 C CA . GLY A 1 212 ? 1.007 8.382 -8.844 1.00 97.25 212 GLY A CA 1
ATOM 1685 C C . GLY A 1 212 ? -0.299 9.111 -8.570 1.00 97.25 212 GLY A C 1
ATOM 1686 O O . GLY A 1 212 ? -0.374 9.903 -7.634 1.00 97.25 212 GLY A O 1
ATOM 1687 N N . SER A 1 213 ? -1.334 8.860 -9.358 1.00 97.12 213 SER A N 1
ATOM 1688 C CA . SER A 1 213 ? -2.676 9.348 -9.053 1.00 97.12 213 SER A CA 1
ATOM 1689 C C . SER A 1 213 ? -3.745 8.344 -9.463 1.00 97.12 213 SER A C 1
ATOM 1691 O O . SER A 1 213 ? -3.606 7.613 -10.446 1.00 97.12 213 SER A O 1
ATOM 1693 N N . ILE A 1 214 ? -4.826 8.321 -8.687 1.00 95.88 214 ILE A N 1
ATOM 1694 C CA . ILE A 1 214 ? -6.073 7.627 -9.003 1.00 95.88 214 ILE A CA 1
ATOM 1695 C C . ILE A 1 214 ? -7.178 8.687 -8.953 1.00 95.88 214 ILE A C 1
ATOM 1697 O O . ILE A 1 214 ? -7.790 8.888 -7.899 1.00 95.88 214 ILE A O 1
ATOM 1701 N N . PRO A 1 215 ? -7.424 9.413 -10.062 1.00 95.25 215 PRO A N 1
ATOM 1702 C CA . PRO A 1 215 ? -8.291 10.592 -10.052 1.00 95.25 215 PRO A CA 1
ATOM 1703 C C . PRO A 1 215 ? -9.714 10.312 -9.561 1.00 95.25 215 PRO A C 1
ATOM 1705 O O . PRO A 1 215 ? -10.280 11.124 -8.840 1.00 95.25 215 PRO A O 1
ATOM 1708 N N . ALA A 1 216 ? -10.267 9.140 -9.892 1.00 91.81 216 ALA A N 1
ATOM 1709 C CA . ALA A 1 216 ? -11.610 8.730 -9.474 1.00 91.81 216 ALA A CA 1
ATOM 1710 C C . ALA A 1 216 ? -11.772 8.612 -7.946 1.00 91.81 216 ALA A C 1
ATOM 1712 O O . ALA A 1 216 ? -12.881 8.754 -7.447 1.00 91.81 216 ALA A O 1
ATOM 1713 N N . LEU A 1 217 ? -10.673 8.379 -7.220 1.00 91.00 217 LEU A N 1
ATOM 1714 C CA . LEU A 1 217 ? -10.642 8.283 -5.758 1.00 91.00 217 LEU A CA 1
ATOM 1715 C C . LEU A 1 217 ? -10.003 9.514 -5.104 1.00 91.00 217 LEU A C 1
ATOM 1717 O O . LEU A 1 217 ? -9.815 9.538 -3.894 1.00 91.00 217 LEU A O 1
ATOM 1721 N N . SER A 1 218 ? -9.607 10.524 -5.888 1.00 94.75 218 SER A N 1
ATOM 1722 C CA . SER A 1 218 ? -8.806 11.659 -5.406 1.00 94.75 218 SER A CA 1
ATOM 1723 C C . SER A 1 218 ? -7.554 11.233 -4.621 1.00 94.75 218 SER A C 1
ATOM 1725 O O . SER A 1 218 ? -7.123 11.936 -3.704 1.00 94.75 218 SER A O 1
ATOM 1727 N N . ILE A 1 219 ? -6.969 10.082 -4.976 1.00 95.25 219 ILE A N 1
ATOM 1728 C CA . ILE A 1 219 ? -5.716 9.601 -4.387 1.00 95.25 219 ILE A CA 1
ATOM 1729 C C . ILE A 1 219 ? -4.562 10.169 -5.198 1.00 95.25 219 ILE A C 1
ATOM 1731 O O . ILE A 1 219 ? -4.520 10.000 -6.418 1.00 95.25 219 ILE A O 1
ATOM 1735 N N . ASN A 1 220 ? -3.602 10.793 -4.525 1.00 97.69 220 ASN A N 1
ATOM 1736 C CA . ASN A 1 220 ? -2.332 11.176 -5.124 1.00 97.69 220 ASN A CA 1
ATOM 1737 C C . ASN A 1 220 ? -1.177 10.664 -4.269 1.00 97.69 220 ASN A C 1
ATOM 1739 O O . ASN A 1 220 ? -1.252 10.594 -3.046 1.00 97.69 220 ASN A O 1
ATOM 1743 N N . PHE A 1 221 ? -0.088 10.325 -4.932 1.00 97.44 221 PHE A N 1
ATOM 1744 C CA . PHE A 1 221 ? 1.136 9.819 -4.346 1.00 97.44 221 PHE A CA 1
ATOM 1745 C C . PHE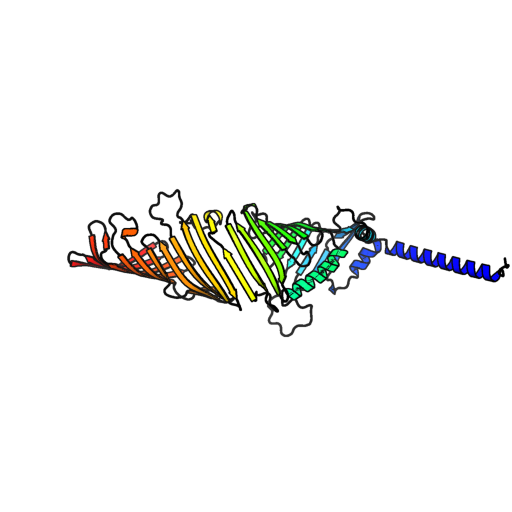 A 1 221 ? 2.306 10.592 -4.936 1.00 97.44 221 PHE A C 1
ATOM 1747 O O . PHE A 1 221 ? 2.357 10.845 -6.141 1.00 97.44 221 PHE A O 1
ATOM 1754 N N . LEU A 1 222 ? 3.255 10.964 -4.089 1.00 98.00 222 LEU A N 1
ATOM 1755 C CA . LEU A 1 222 ? 4.529 11.524 -4.501 1.00 98.00 222 LEU A CA 1
ATOM 1756 C C . LEU A 1 222 ? 5.611 10.943 -3.601 1.00 98.00 222 LEU A C 1
ATOM 1758 O O . LEU A 1 222 ? 5.526 11.075 -2.386 1.00 98.00 222 LEU A O 1
ATOM 1762 N N . ALA A 1 223 ? 6.630 10.351 -4.203 1.00 97.62 223 ALA A N 1
ATOM 1763 C CA . ALA A 1 223 ? 7.874 9.961 -3.566 1.00 97.62 223 ALA A CA 1
ATOM 1764 C C . ALA A 1 223 ? 9.035 10.627 -4.301 1.00 97.62 223 ALA A C 1
ATOM 1766 O O . ALA A 1 223 ? 9.028 10.741 -5.527 1.00 97.62 223 ALA A O 1
ATOM 1767 N N . GLN A 1 224 ? 10.028 11.066 -3.551 1.00 96.88 224 GLN A N 1
ATOM 1768 C CA . GLN A 1 224 ? 11.272 11.645 -4.026 1.00 96.88 224 GLN A CA 1
ATOM 1769 C C . GLN A 1 224 ? 12.401 10.918 -3.317 1.00 96.88 224 GLN A C 1
ATOM 1771 O O . GLN A 1 224 ? 12.308 10.647 -2.124 1.00 96.88 224 GLN A O 1
ATOM 1776 N N . LEU A 1 225 ? 13.432 10.562 -4.066 1.00 94.94 225 LEU A N 1
ATOM 1777 C CA . LEU A 1 225 ? 14.635 9.944 -3.550 1.00 94.94 225 LEU A CA 1
ATOM 1778 C C . LEU A 1 225 ? 15.756 10.981 -3.648 1.00 94.94 225 LEU A C 1
ATOM 1780 O O . LEU A 1 225 ? 15.996 11.531 -4.721 1.00 94.94 225 LEU A O 1
ATOM 1784 N N . GLU A 1 226 ? 16.424 11.253 -2.538 1.00 93.06 226 GLU A N 1
ATOM 1785 C CA . GLU A 1 226 ? 17.521 12.212 -2.432 1.00 93.06 226 GLU A CA 1
ATOM 1786 C C . GLU A 1 226 ? 18.819 11.477 -2.082 1.00 93.06 226 GLU A C 1
ATOM 1788 O O . GLU A 1 226 ? 18.835 10.595 -1.221 1.00 93.06 226 GLU A O 1
ATOM 1793 N N . ASP A 1 227 ? 19.913 11.810 -2.771 1.00 89.38 227 ASP A N 1
ATOM 1794 C CA . ASP A 1 227 ? 21.246 11.259 -2.491 1.00 89.38 227 ASP A CA 1
ATOM 1795 C C . ASP A 1 227 ? 21.883 12.015 -1.310 1.00 89.38 227 ASP A C 1
ATOM 1797 O O . ASP A 1 227 ? 22.523 13.058 -1.481 1.00 89.38 227 ASP A O 1
ATOM 1801 N N . VAL A 1 228 ? 21.682 11.503 -0.092 1.00 87.25 228 VAL A N 1
ATOM 1802 C CA . VAL A 1 228 ? 22.213 12.059 1.163 1.00 87.25 228 VAL A CA 1
ATOM 1803 C C . VAL A 1 228 ? 23.390 11.201 1.630 1.00 87.25 228 VAL A C 1
ATOM 1805 O O . VAL A 1 228 ? 23.304 10.434 2.594 1.00 87.25 228 VAL A O 1
ATOM 1808 N N . GLN A 1 229 ? 24.517 11.300 0.919 1.00 82.00 229 GLN A N 1
ATOM 1809 C CA . GLN A 1 229 ? 25.664 10.416 1.149 1.00 82.00 229 GLN A CA 1
ATOM 1810 C C . GLN A 1 229 ? 26.034 10.253 2.637 1.00 82.00 229 GLN A C 1
ATOM 1812 O O . GLN A 1 229 ? 26.207 11.247 3.351 1.00 82.00 229 GLN A O 1
ATOM 1817 N N . PRO A 1 230 ? 26.217 9.003 3.110 1.00 82.69 230 PRO A N 1
ATOM 1818 C CA . PRO A 1 230 ? 26.408 7.778 2.323 1.00 82.69 230 PRO A CA 1
ATOM 1819 C C . PRO A 1 230 ? 25.126 7.020 1.926 1.00 82.69 230 PRO A C 1
ATOM 1821 O O . PRO A 1 230 ? 25.252 5.931 1.374 1.00 82.69 230 PRO A O 1
ATOM 1824 N N . ASN A 1 231 ? 23.932 7.538 2.223 1.00 85.31 231 ASN A N 1
ATOM 1825 C CA . ASN A 1 231 ? 22.676 6.812 2.038 1.00 85.31 231 ASN A CA 1
ATOM 1826 C C . ASN A 1 231 ? 21.731 7.560 1.091 1.00 85.31 231 ASN A C 1
ATOM 1828 O O . ASN A 1 231 ? 21.782 8.778 0.969 1.00 85.31 231 ASN A O 1
ATOM 1832 N N . TRP A 1 232 ? 20.805 6.840 0.470 1.00 90.50 232 TRP A N 1
ATOM 1833 C CA . TRP A 1 232 ? 19.636 7.488 -0.116 1.00 90.50 232 TRP A CA 1
ATOM 1834 C C . TRP A 1 232 ? 18.608 7.791 0.973 1.00 90.50 232 TRP A C 1
ATOM 1836 O O . TRP A 1 232 ? 18.514 7.070 1.964 1.00 90.50 232 TRP A O 1
ATOM 1846 N N . GLU A 1 233 ? 17.801 8.821 0.773 1.00 94.69 233 GLU A N 1
ATOM 1847 C CA . GLU A 1 233 ? 16.633 9.105 1.599 1.00 94.69 233 GLU A CA 1
ATOM 1848 C C . GLU A 1 233 ? 15.409 9.215 0.695 1.00 94.69 233 GLU A C 1
ATOM 1850 O O . GLU A 1 233 ? 15.407 9.970 -0.272 1.00 94.69 233 GLU A O 1
ATOM 1855 N N . ALA A 1 234 ? 14.371 8.430 0.972 1.00 95.75 234 ALA A N 1
ATOM 1856 C CA . ALA A 1 234 ? 13.101 8.517 0.274 1.00 95.75 234 ALA A CA 1
ATOM 1857 C C . ALA A 1 234 ? 12.116 9.312 1.125 1.00 95.75 234 ALA A C 1
ATOM 1859 O O . ALA A 1 234 ? 11.739 8.874 2.208 1.00 95.75 234 ALA A O 1
ATOM 1860 N N . ASN A 1 235 ? 11.663 10.447 0.614 1.00 97.75 235 ASN A N 1
ATOM 1861 C CA . ASN A 1 235 ? 10.647 11.284 1.231 1.00 97.75 235 ASN A CA 1
ATOM 1862 C C . ASN A 1 235 ? 9.399 11.297 0.364 1.00 97.75 235 ASN A C 1
ATOM 1864 O O . ASN A 1 235 ? 9.473 11.285 -0.864 1.00 97.75 235 ASN A O 1
ATOM 1868 N N . GLY A 1 236 ? 8.224 11.341 0.976 1.00 97.94 236 GLY A N 1
ATOM 1869 C CA . GLY A 1 236 ? 7.011 11.362 0.188 1.00 97.94 236 GLY A CA 1
ATOM 1870 C C . GLY A 1 236 ? 5.759 11.735 0.943 1.00 97.94 236 GLY A C 1
ATOM 1871 O O . GLY A 1 236 ? 5.745 11.976 2.149 1.00 97.94 236 GLY A O 1
ATOM 1872 N N . ARG A 1 237 ? 4.684 11.812 0.170 1.00 98.12 237 ARG A N 1
ATOM 1873 C CA . ARG A 1 237 ? 3.348 12.120 0.646 1.00 98.12 237 ARG A CA 1
ATOM 1874 C C . ARG A 1 237 ? 2.302 11.311 -0.099 1.00 98.12 237 ARG A C 1
ATOM 1876 O O . ARG A 1 237 ? 2.423 11.061 -1.299 1.00 98.12 237 ARG A O 1
ATOM 1883 N N . ILE A 1 238 ? 1.257 10.956 0.628 1.00 97.88 238 ILE A N 1
ATOM 1884 C CA . ILE A 1 238 ? 0.026 10.377 0.101 1.00 97.88 238 ILE A CA 1
ATOM 1885 C C . ILE A 1 238 ? -1.077 11.376 0.416 1.00 97.88 238 ILE A C 1
ATOM 1887 O O . ILE A 1 238 ? -1.145 11.873 1.538 1.00 97.88 238 ILE A O 1
ATOM 1891 N N . SER A 1 239 ? -1.937 11.681 -0.546 1.00 97.06 239 SER A N 1
ATOM 1892 C CA . SER A 1 239 ? -3.171 12.407 -0.277 1.00 97.06 239 SER A CA 1
ATOM 1893 C C . SER A 1 239 ? -4.381 11.609 -0.721 1.00 97.06 239 SER A C 1
ATOM 1895 O O . SER A 1 239 ? -4.333 10.904 -1.728 1.00 97.06 239 SER A O 1
ATOM 1897 N N . TYR A 1 240 ? -5.455 11.724 0.049 1.00 95.56 240 TYR A N 1
ATOM 1898 C CA . TYR A 1 240 ? -6.767 11.165 -0.245 1.00 95.56 240 TYR A CA 1
ATOM 1899 C C . TYR A 1 240 ? -7.806 12.221 0.106 1.00 95.56 240 TYR A C 1
ATOM 1901 O O . TYR A 1 240 ? -7.951 12.571 1.279 1.00 95.56 240 TYR A O 1
ATOM 1909 N N . LEU A 1 241 ? -8.506 12.742 -0.904 1.00 93.69 241 LEU A N 1
ATOM 1910 C CA . LEU A 1 241 ? -9.373 13.916 -0.751 1.00 93.69 241 LEU A CA 1
ATOM 1911 C C . LEU A 1 241 ? -8.574 15.092 -0.147 1.00 93.69 241 LEU A C 1
ATOM 1913 O O . LEU A 1 241 ? -7.568 15.511 -0.719 1.00 93.69 241 LEU A O 1
ATOM 1917 N N . GLU A 1 242 ? -9.008 15.608 1.003 1.00 94.25 242 GLU A N 1
ATOM 1918 C CA . GLU A 1 242 ? -8.348 16.687 1.749 1.00 94.25 242 GLU A CA 1
ATOM 1919 C C . GLU A 1 242 ? -7.282 16.173 2.732 1.00 94.25 242 GLU A C 1
ATOM 1921 O O . GLU A 1 242 ? -6.516 16.962 3.287 1.00 94.25 242 GLU A O 1
ATOM 1926 N N . ASN A 1 243 ? -7.198 14.855 2.936 1.00 96.75 243 ASN A N 1
ATOM 1927 C CA . ASN A 1 243 ? -6.252 14.250 3.864 1.00 96.75 243 ASN A CA 1
ATOM 1928 C C . ASN A 1 243 ? -4.861 14.168 3.236 1.00 96.75 243 ASN A C 1
ATOM 1930 O O . ASN A 1 243 ? -4.714 13.824 2.059 1.00 96.75 243 ASN A O 1
ATOM 1934 N N . MET A 1 244 ? -3.830 14.422 4.038 1.00 97.25 244 MET A N 1
ATOM 1935 C CA . MET A 1 244 ? -2.434 14.271 3.639 1.00 97.25 244 MET A CA 1
ATOM 1936 C C . MET A 1 244 ? -1.683 13.461 4.690 1.00 97.25 244 MET A C 1
ATOM 1938 O O . MET A 1 244 ? -1.831 13.675 5.891 1.00 97.25 244 MET A O 1
ATOM 1942 N N . ALA A 1 245 ? -0.865 12.529 4.228 1.00 98.25 245 ALA A N 1
ATOM 1943 C CA . ALA A 1 245 ? 0.099 11.800 5.027 1.00 98.25 245 ALA A CA 1
ATOM 1944 C C . ALA A 1 245 ? 1.484 12.004 4.438 1.00 98.25 245 ALA A C 1
ATOM 1946 O O . ALA A 1 245 ? 1.638 12.173 3.227 1.00 98.25 245 ALA A O 1
ATOM 1947 N N . THR A 1 246 ? 2.489 11.974 5.297 1.00 98.38 246 THR A N 1
ATOM 1948 C CA . THR A 1 246 ? 3.897 12.078 4.917 1.00 98.38 246 THR A CA 1
ATOM 1949 C C . THR A 1 246 ? 4.634 10.835 5.364 1.00 98.38 246 THR A C 1
ATOM 1951 O O . THR A 1 246 ? 4.310 10.270 6.407 1.00 98.38 246 THR A O 1
ATOM 1954 N N . PHE A 1 247 ? 5.650 10.440 4.611 1.00 98.31 247 PHE A N 1
ATOM 1955 C CA . PHE A 1 247 ? 6.567 9.386 5.013 1.00 98.31 247 PHE A CA 1
ATOM 1956 C C . PHE A 1 247 ? 8.005 9.761 4.667 1.00 98.31 247 PHE A C 1
ATOM 1958 O O . PHE A 1 247 ? 8.250 10.509 3.718 1.00 98.31 247 PHE A O 1
ATOM 1965 N N . SER A 1 248 ? 8.942 9.216 5.430 1.00 98.06 248 SER A N 1
ATOM 1966 C CA . SER A 1 248 ? 10.370 9.247 5.139 1.00 98.06 248 SER A CA 1
ATOM 1967 C C . SER A 1 248 ? 10.965 7.860 5.350 1.00 98.06 248 SER A C 1
ATOM 1969 O O . SER A 1 248 ? 10.460 7.077 6.155 1.00 98.06 248 SER A O 1
ATOM 1971 N N . MET A 1 249 ? 12.013 7.519 4.613 1.00 97.06 249 MET A N 1
ATOM 1972 C CA . MET A 1 249 ? 12.650 6.211 4.675 1.00 97.06 249 MET A CA 1
ATOM 1973 C C . MET A 1 249 ? 14.127 6.324 4.313 1.00 97.06 249 MET A C 1
ATOM 1975 O O . MET A 1 249 ? 14.476 6.869 3.273 1.00 97.06 249 MET A O 1
ATOM 1979 N N . VAL A 1 250 ? 14.987 5.726 5.129 1.00 95.88 250 VAL A N 1
ATOM 1980 C CA . VAL A 1 250 ? 16.394 5.491 4.811 1.00 95.88 250 VAL A CA 1
ATOM 1981 C C . VAL A 1 250 ? 16.554 3.995 4.512 1.00 95.88 250 VAL A C 1
ATOM 1983 O O . VAL A 1 250 ? 16.353 3.171 5.411 1.00 95.88 250 VAL A O 1
ATOM 1986 N N . PRO A 1 251 ? 16.875 3.601 3.268 1.00 92.50 251 PRO A N 1
ATOM 1987 C CA . PRO A 1 251 ? 17.136 2.215 2.894 1.00 92.50 251 PRO A CA 1
ATOM 1988 C C . PRO A 1 251 ? 18.285 1.609 3.710 1.00 92.50 251 PRO A C 1
ATOM 1990 O O . PRO A 1 251 ? 19.197 2.312 4.146 1.00 92.50 251 PRO A O 1
ATOM 1993 N N . GLY A 1 252 ? 18.267 0.290 3.894 1.00 90.50 252 GLY A N 1
ATOM 1994 C CA . GLY A 1 252 ? 19.401 -0.430 4.462 1.00 90.50 252 GLY A CA 1
ATOM 1995 C C . GLY A 1 252 ? 20.605 -0.417 3.516 1.00 90.50 252 GLY A C 1
ATOM 1996 O O . GLY A 1 252 ? 20.457 -0.519 2.302 1.00 90.50 252 GLY A O 1
ATOM 1997 N N . LYS A 1 253 ? 21.817 -0.332 4.075 1.00 86.12 253 LYS A N 1
ATOM 1998 C CA . LYS A 1 253 ? 23.066 -0.293 3.294 1.00 86.12 253 LYS A CA 1
ATOM 1999 C C . LYS A 1 253 ? 23.271 -1.523 2.400 1.00 86.12 253 LYS A C 1
ATOM 2001 O O . LYS A 1 253 ? 23.783 -1.393 1.299 1.00 86.12 253 LYS A O 1
ATOM 2006 N N . ASP A 1 254 ? 22.868 -2.691 2.893 1.00 87.50 254 ASP A N 1
ATOM 2007 C CA . ASP A 1 254 ? 23.051 -3.992 2.239 1.00 87.50 254 ASP A CA 1
ATOM 2008 C C . ASP A 1 254 ? 21.717 -4.775 2.206 1.00 87.50 254 ASP A C 1
ATOM 2010 O O . ASP A 1 254 ? 21.688 -5.995 2.363 1.00 87.50 254 ASP A O 1
ATOM 2014 N N . SER A 1 255 ? 20.585 -4.060 2.151 1.00 86.69 255 SER A N 1
ATOM 2015 C CA . SER A 1 255 ? 19.249 -4.657 2.229 1.00 86.69 255 SER A CA 1
ATOM 2016 C C . SER A 1 255 ? 18.188 -3.779 1.574 1.00 86.69 255 SER A C 1
ATOM 2018 O O . SER A 1 255 ? 18.250 -2.553 1.618 1.00 86.69 255 SER A O 1
ATOM 2020 N N . TRP A 1 256 ? 17.157 -4.422 1.030 1.00 86.00 256 TRP A N 1
ATOM 2021 C CA . TRP A 1 256 ? 15.927 -3.762 0.583 1.00 86.00 256 TRP A CA 1
ATOM 2022 C C . TRP A 1 256 ? 15.021 -3.325 1.742 1.00 86.00 256 TRP A C 1
ATOM 2024 O O . TRP A 1 256 ? 14.116 -2.517 1.547 1.00 86.00 256 TRP A O 1
ATOM 2034 N N . ILE A 1 257 ? 15.255 -3.852 2.946 1.00 90.81 257 ILE A N 1
ATOM 2035 C CA . ILE A 1 257 ? 14.542 -3.442 4.156 1.00 90.81 257 ILE A CA 1
ATOM 2036 C C . ILE A 1 257 ? 15.126 -2.101 4.617 1.00 90.81 257 ILE A C 1
ATOM 2038 O O . ILE A 1 257 ? 16.353 -1.967 4.681 1.00 90.81 257 ILE A O 1
ATOM 2042 N N . PRO A 1 258 ? 14.289 -1.108 4.959 1.00 93.50 258 PRO A N 1
ATOM 2043 C CA . PRO A 1 258 ? 14.787 0.165 5.448 1.00 93.50 258 PRO A CA 1
ATOM 2044 C C . PRO A 1 258 ? 15.548 0.017 6.765 1.00 93.50 258 PRO A C 1
ATOM 2046 O O . PRO A 1 258 ? 15.185 -0.779 7.633 1.00 93.50 258 PRO A O 1
ATOM 2049 N N . GLN A 1 259 ? 16.595 0.822 6.930 1.00 95.12 259 GLN A N 1
ATOM 2050 C CA . GLN A 1 259 ? 17.260 1.000 8.216 1.00 95.12 259 GLN A CA 1
ATOM 2051 C C . GLN A 1 259 ? 16.359 1.794 9.165 1.00 95.12 259 GLN A C 1
ATOM 2053 O O . GLN A 1 259 ? 16.193 1.430 10.330 1.00 95.12 259 GLN A O 1
ATOM 2058 N N . SER A 1 260 ? 15.760 2.866 8.646 1.00 97.38 260 SER A N 1
ATOM 2059 C CA . SER A 1 260 ? 14.760 3.650 9.353 1.00 97.38 260 SER A CA 1
ATOM 2060 C C . SER A 1 260 ? 13.646 4.096 8.417 1.00 97.38 260 SER A C 1
ATOM 2062 O O . SER A 1 260 ? 13.847 4.264 7.216 1.00 97.38 260 SER A O 1
ATOM 2064 N N . ALA A 1 261 ? 12.455 4.284 8.964 1.00 98.31 261 ALA A N 1
ATOM 2065 C CA . ALA A 1 261 ? 11.361 4.945 8.275 1.00 98.31 261 ALA A CA 1
ATOM 2066 C C . ALA A 1 261 ? 10.483 5.678 9.284 1.00 98.31 261 ALA A C 1
ATOM 2068 O O . ALA A 1 261 ? 10.489 5.363 10.472 1.00 98.31 261 ALA A O 1
ATOM 2069 N N . SER A 1 262 ? 9.725 6.657 8.819 1.00 98.44 262 SER A N 1
ATOM 2070 C CA . SER A 1 262 ? 8.667 7.275 9.600 1.00 98.44 262 SER A CA 1
ATOM 2071 C C . SER A 1 262 ? 7.464 7.551 8.717 1.00 98.44 262 SER A C 1
ATOM 2073 O O . SER A 1 262 ? 7.602 7.763 7.512 1.00 98.44 262 SER A O 1
ATOM 2075 N N . TRP A 1 263 ? 6.279 7.526 9.305 1.00 98.56 263 TRP A N 1
ATOM 2076 C CA . TRP A 1 263 ? 5.037 7.888 8.636 1.00 98.56 263 TRP A CA 1
ATOM 2077 C C . TRP A 1 263 ? 4.141 8.647 9.598 1.00 98.56 263 TRP A C 1
ATOM 2079 O O . TRP A 1 263 ? 4.144 8.403 10.805 1.00 98.56 263 TRP A O 1
ATOM 2089 N N . ASN A 1 264 ? 3.380 9.585 9.050 1.00 98.56 264 ASN A N 1
ATOM 2090 C CA . ASN A 1 264 ? 2.461 10.405 9.814 1.00 98.56 264 ASN A CA 1
ATOM 2091 C C . ASN A 1 264 ? 1.210 10.717 8.990 1.00 98.56 264 ASN A C 1
ATOM 2093 O O . ASN A 1 264 ? 1.297 11.276 7.897 1.00 98.56 264 ASN A O 1
ATOM 2097 N N . PHE A 1 265 ? 0.063 10.373 9.556 1.00 98.31 265 PHE A N 1
ATOM 2098 C CA . PHE A 1 265 ? -1.292 10.605 9.088 1.00 98.31 265 PHE A CA 1
ATOM 2099 C C . PHE A 1 265 ? -1.962 11.426 10.188 1.00 98.31 265 PHE A C 1
ATOM 2101 O O . PHE A 1 265 ? -2.068 10.962 11.321 1.00 98.31 265 PHE A O 1
ATOM 2108 N N . THR A 1 266 ? -2.371 12.655 9.889 1.00 97.12 266 THR A N 1
ATOM 2109 C CA . THR A 1 266 ? -2.935 13.571 10.890 1.00 97.12 266 THR A CA 1
ATOM 2110 C C . THR A 1 266 ? -4.368 13.903 10.522 1.00 97.12 266 THR A C 1
ATOM 2112 O O . THR A 1 266 ? -4.610 14.379 9.415 1.00 97.12 266 THR A O 1
ATOM 2115 N N . ASP A 1 267 ? -5.288 13.637 11.447 1.00 96.25 267 ASP A N 1
ATOM 2116 C CA . ASP A 1 267 ? -6.716 13.961 11.357 1.00 96.25 267 ASP A CA 1
ATOM 2117 C C . ASP A 1 267 ? -7.380 13.492 10.053 1.00 96.25 267 ASP A C 1
ATOM 2119 O O . ASP A 1 267 ? -8.207 14.185 9.457 1.00 96.25 267 ASP A O 1
ATOM 2123 N N . TRP A 1 268 ? -7.009 12.294 9.604 1.00 97.62 268 TRP A N 1
ATOM 2124 C CA . TRP A 1 268 ? -7.575 11.669 8.421 1.00 97.62 268 TRP A CA 1
ATOM 2125 C C . TRP A 1 268 ? -9.054 11.373 8.622 1.00 97.62 268 TRP A C 1
ATOM 2127 O O . TRP A 1 268 ? -9.433 10.769 9.617 1.00 97.62 268 TRP A O 1
ATOM 2137 N N . LYS A 1 269 ? -9.886 11.737 7.649 1.00 96.25 269 LYS A N 1
ATOM 2138 C CA . LYS A 1 269 ? -11.309 11.389 7.613 1.00 96.25 269 LYS A CA 1
ATOM 2139 C C . LYS A 1 269 ? -11.595 10.471 6.437 1.00 96.25 269 LYS A C 1
ATOM 2141 O O . LYS A 1 269 ? -11.346 10.838 5.287 1.00 96.25 269 LYS A O 1
ATOM 2146 N N . LEU A 1 270 ? -12.124 9.290 6.732 1.00 93.69 270 LEU A N 1
ATOM 2147 C CA . LEU A 1 270 ? -12.510 8.282 5.755 1.00 93.69 270 LEU A CA 1
ATOM 2148 C C . LEU A 1 270 ? -14.010 8.047 5.815 1.00 93.69 270 LEU A C 1
ATOM 2150 O O . LEU A 1 270 ? -14.548 7.732 6.873 1.00 93.69 270 LEU A O 1
ATOM 2154 N N . ASP A 1 271 ? -14.656 8.148 4.662 1.00 90.94 271 ASP A N 1
ATOM 2155 C CA . ASP A 1 271 ? -16.014 7.660 4.468 1.00 90.94 271 ASP A CA 1
ATOM 2156 C C . ASP A 1 271 ? -15.951 6.151 4.199 1.00 90.94 271 ASP A C 1
ATOM 2158 O O . ASP A 1 271 ? -15.494 5.704 3.142 1.00 90.94 271 ASP A O 1
ATOM 2162 N N . LEU A 1 272 ? -16.372 5.362 5.186 1.00 88.56 272 LEU A N 1
ATOM 2163 C CA . LEU A 1 272 ? -16.333 3.904 5.141 1.00 88.56 272 LEU A CA 1
ATOM 2164 C C . LEU A 1 272 ? -17.274 3.341 4.068 1.00 88.56 272 LEU A C 1
ATOM 2166 O O . LEU A 1 272 ? -17.015 2.256 3.548 1.00 88.56 272 LEU A O 1
ATOM 2170 N N . THR A 1 273 ? -18.303 4.092 3.660 1.00 85.31 273 THR A N 1
ATOM 2171 C CA . THR A 1 273 ? -19.230 3.672 2.598 1.00 85.31 273 THR A CA 1
ATOM 2172 C C . THR A 1 273 ? -18.575 3.680 1.213 1.00 85.31 273 THR A C 1
ATOM 2174 O O . THR A 1 273 ? -18.955 2.905 0.334 1.00 85.31 273 THR A O 1
ATOM 2177 N N . GLN A 1 274 ? -17.536 4.501 1.018 1.00 83.56 274 GLN A N 1
ATOM 2178 C CA . GLN A 1 274 ? -16.803 4.609 -0.249 1.00 83.56 274 GLN A CA 1
ATOM 2179 C C . GLN A 1 274 ? -15.742 3.520 -0.424 1.00 83.56 274 GLN A C 1
ATOM 2181 O O . GLN A 1 274 ? -15.297 3.268 -1.544 1.00 83.56 274 GLN A O 1
ATOM 2186 N N . LEU A 1 275 ? -15.338 2.854 0.662 1.00 77.81 275 LEU A N 1
ATOM 2187 C CA . LEU A 1 275 ? -14.300 1.823 0.622 1.00 77.81 275 LEU A CA 1
ATOM 2188 C C . LEU A 1 275 ? -14.795 0.492 0.034 1.00 77.81 275 LEU A C 1
ATOM 2190 O O . LEU A 1 275 ? -13.991 -0.417 -0.160 1.00 77.81 275 LEU A O 1
ATOM 2194 N N . GLY A 1 276 ? -16.094 0.371 -0.273 1.00 69.94 276 GLY A N 1
ATOM 2195 C CA . GLY A 1 276 ? -16.678 -0.844 -0.850 1.00 69.94 276 GLY A CA 1
ATOM 2196 C C . GLY A 1 276 ? -16.539 -2.063 0.061 1.00 69.94 276 GLY A C 1
ATOM 2197 O O . GLY A 1 276 ? -16.545 -3.194 -0.418 1.00 69.94 276 GLY A O 1
ATOM 2198 N N . LEU A 1 277 ? -16.359 -1.832 1.362 1.00 70.00 277 LEU A N 1
ATOM 2199 C CA . LEU A 1 277 ? -16.271 -2.890 2.347 1.00 70.00 277 LEU A CA 1
ATOM 2200 C C . LEU A 1 277 ? -17.681 -3.455 2.550 1.00 70.00 277 LEU A C 1
ATOM 2202 O O . LEU A 1 277 ? -18.612 -2.714 2.839 1.00 70.00 277 LEU A O 1
ATOM 2206 N N . GLU A 1 278 ? -17.844 -4.764 2.351 1.00 61.38 278 GLU A N 1
ATOM 2207 C CA . GLU A 1 278 ? -19.151 -5.449 2.353 1.00 61.38 278 GLU A CA 1
ATOM 2208 C C . GLU A 1 278 ? -19.814 -5.543 3.742 1.00 61.38 278 GLU A C 1
ATOM 2210 O O . GLU A 1 278 ? -20.858 -6.178 3.886 1.00 61.38 278 GLU A O 1
ATOM 2215 N N . PHE A 1 279 ? -19.234 -4.933 4.776 1.00 63.69 279 PHE A N 1
ATOM 2216 C CA . PHE A 1 279 ? -19.877 -4.840 6.080 1.00 63.69 279 PHE A CA 1
ATOM 2217 C C . PHE A 1 279 ? -20.824 -3.638 6.107 1.00 63.69 279 PHE A C 1
ATOM 2219 O O . PHE A 1 279 ? -20.414 -2.540 5.746 1.00 63.69 279 PHE A O 1
ATOM 2226 N N . ASP A 1 280 ? -22.076 -3.848 6.535 1.00 60.59 280 ASP A N 1
ATOM 2227 C CA . ASP A 1 280 ? -23.045 -2.771 6.785 1.00 60.59 280 ASP A CA 1
ATOM 2228 C C . ASP A 1 280 ? -22.482 -1.891 7.907 1.00 60.59 280 ASP A C 1
ATOM 2230 O O . ASP A 1 280 ? -22.419 -2.331 9.065 1.00 60.59 280 ASP A O 1
ATOM 2234 N N . PRO A 1 281 ? -21.920 -0.715 7.585 1.00 68.88 281 PRO A N 1
ATOM 2235 C CA . PRO A 1 281 ? -21.055 -0.059 8.525 1.00 68.88 281 PRO A CA 1
ATOM 2236 C C . PRO A 1 281 ? -21.962 0.738 9.462 1.00 68.88 281 PRO A C 1
ATOM 2238 O O . PRO A 1 281 ? -22.472 1.803 9.118 1.00 68.88 281 PRO A O 1
ATOM 2241 N N . TYR A 1 282 ? -22.149 0.224 10.683 1.00 82.31 282 TYR A N 1
ATOM 2242 C CA . TYR A 1 282 ? -22.813 0.950 11.776 1.00 82.31 282 TYR A CA 1
ATOM 2243 C C . TYR A 1 282 ? -22.217 2.355 11.991 1.00 82.31 282 TYR A C 1
ATOM 2245 O O . TYR A 1 282 ? -22.867 3.224 12.559 1.00 82.31 282 TYR A O 1
ATOM 2253 N N . TYR A 1 283 ? -20.996 2.590 11.507 1.00 87.38 283 TYR A N 1
ATOM 2254 C CA . TYR A 1 283 ? -20.326 3.883 11.465 1.00 87.38 283 TYR A CA 1
ATOM 2255 C C . TYR A 1 283 ? -20.039 4.278 10.021 1.00 87.38 283 TYR A C 1
ATOM 2257 O O . TYR A 1 283 ? -19.462 3.497 9.277 1.00 87.38 283 TYR A O 1
ATOM 2265 N N . GLN A 1 284 ? -20.385 5.497 9.614 1.00 90.12 284 GLN A N 1
ATOM 2266 C CA . GLN A 1 284 ? -20.142 5.949 8.237 1.00 90.12 284 GLN A CA 1
ATOM 2267 C C . GLN A 1 284 ? -18.786 6.615 8.069 1.00 90.12 284 GLN A C 1
ATOM 2269 O O . GLN A 1 284 ? -18.174 6.497 7.012 1.00 90.12 284 GLN A O 1
ATOM 2274 N N . THR A 1 285 ? -18.310 7.314 9.099 1.00 93.19 285 THR A N 1
ATOM 2275 C CA . THR A 1 285 ? -17.059 8.069 9.020 1.00 93.19 285 THR A CA 1
ATOM 2276 C C . THR A 1 285 ? -16.084 7.610 10.092 1.00 93.19 285 THR A C 1
ATOM 2278 O O . THR A 1 285 ? -16.436 7.504 11.265 1.00 93.19 285 THR A O 1
ATOM 2281 N N . LEU A 1 286 ? -14.839 7.389 9.683 1.00 95.19 286 LEU A N 1
ATOM 2282 C CA . LEU A 1 286 ? -13.699 7.152 10.556 1.00 95.19 286 LEU A CA 1
ATOM 2283 C C . LEU A 1 286 ? -12.773 8.371 10.507 1.00 95.19 286 LEU A C 1
ATOM 2285 O O . LEU A 1 286 ? -12.162 8.648 9.476 1.00 95.19 286 LEU A O 1
ATOM 2289 N N . GLY A 1 287 ? -12.664 9.089 11.621 1.00 96.88 287 GLY A N 1
ATOM 2290 C CA . GLY A 1 287 ? -11.590 10.046 11.868 1.00 96.88 287 GLY A CA 1
ATOM 2291 C C . GLY A 1 287 ? -10.403 9.337 12.518 1.00 96.88 287 GLY A C 1
ATOM 2292 O O . GLY A 1 287 ? -10.616 8.591 13.464 1.00 96.88 287 GLY A O 1
ATOM 2293 N N . PHE A 1 288 ? -9.165 9.526 12.067 1.00 98.12 288 PHE A N 1
ATOM 2294 C CA . PHE A 1 288 ? -8.005 8.928 12.730 1.00 98.12 288 PHE A CA 1
ATOM 2295 C C . PHE A 1 288 ? -6.706 9.707 12.519 1.00 98.12 288 PHE A C 1
ATOM 2297 O O . PHE A 1 288 ? -6.515 10.399 11.524 1.00 98.12 288 PHE A O 1
ATOM 2304 N N . SER A 1 289 ? -5.779 9.543 13.453 1.00 98.38 289 SER A N 1
ATOM 2305 C CA . SER A 1 289 ? -4.379 9.915 13.322 1.00 98.38 289 SER A CA 1
ATOM 2306 C C . SER A 1 289 ? -3.524 8.667 13.523 1.00 98.38 289 SER A C 1
ATOM 2308 O O . SER A 1 289 ? -3.733 7.905 14.463 1.00 98.38 289 SER A O 1
ATOM 2310 N N . LEU A 1 290 ? -2.557 8.449 12.638 1.00 98.31 290 LEU A N 1
ATOM 2311 C CA . LEU A 1 290 ? -1.615 7.335 12.701 1.00 98.31 290 LEU A CA 1
ATOM 2312 C C . LEU A 1 290 ? -0.210 7.894 12.551 1.00 98.31 290 LEU A C 1
ATOM 2314 O O . LEU A 1 290 ? 0.111 8.519 11.547 1.00 98.31 290 LEU A O 1
ATOM 2318 N N . SER A 1 291 ? 0.655 7.618 13.511 1.00 98.50 291 SER A N 1
ATOM 2319 C CA . SER A 1 291 ? 2.077 7.913 13.385 1.00 98.50 291 SER A CA 1
ATOM 2320 C C . SER A 1 291 ? 2.881 6.670 13.691 1.00 98.50 291 SER A C 1
ATOM 2322 O O . SER A 1 291 ? 2.453 5.823 14.473 1.00 98.50 291 SER A O 1
ATOM 2324 N N . GLY A 1 292 ? 4.044 6.541 13.074 1.00 98.44 292 GLY A N 1
ATOM 2325 C CA . GLY A 1 292 ? 4.918 5.435 13.389 1.00 98.44 292 GLY A CA 1
ATOM 2326 C C . GLY A 1 292 ? 6.323 5.610 12.869 1.00 98.44 292 GLY A C 1
ATOM 2327 O O . GLY A 1 292 ? 6.620 6.479 12.046 1.00 98.44 292 GLY A O 1
ATOM 2328 N N . THR A 1 293 ? 7.197 4.773 13.404 1.00 98.56 293 THR A N 1
ATOM 2329 C CA . THR A 1 293 ? 8.593 4.685 13.022 1.00 98.56 293 THR A CA 1
ATOM 2330 C C . THR A 1 293 ? 8.977 3.235 12.802 1.00 98.56 293 THR A C 1
ATOM 2332 O O . THR A 1 293 ? 8.485 2.326 13.465 1.00 98.56 293 THR A O 1
ATOM 2335 N N . TRP A 1 294 ? 9.884 3.031 11.860 1.00 98.25 294 TRP A N 1
ATOM 2336 C CA . TRP A 1 294 ? 10.668 1.822 11.715 1.00 98.25 294 TRP A CA 1
ATOM 2337 C C . TRP A 1 294 ? 12.099 2.154 12.107 1.00 98.25 294 TRP A C 1
ATOM 2339 O O . TRP A 1 294 ? 12.648 3.147 11.626 1.00 98.25 294 TRP A O 1
ATOM 2349 N N . GLN A 1 295 ? 12.709 1.344 12.958 1.00 97.69 295 GLN A N 1
ATOM 2350 C CA . GLN A 1 295 ? 14.110 1.486 13.316 1.00 97.69 295 GLN A CA 1
ATOM 2351 C C . GLN A 1 295 ? 14.694 0.122 13.667 1.00 97.69 295 GLN A C 1
ATOM 2353 O O . GLN A 1 295 ? 14.121 -0.613 14.466 1.00 97.69 295 GLN A O 1
ATOM 2358 N N . ASP A 1 296 ? 15.838 -0.206 13.066 1.00 93.00 296 ASP A N 1
ATOM 2359 C CA . ASP A 1 296 ? 16.625 -1.400 13.401 1.00 93.00 296 ASP A CA 1
ATOM 2360 C C . ASP A 1 296 ? 15.824 -2.719 13.339 1.00 93.00 296 ASP A C 1
ATOM 2362 O O . ASP A 1 296 ? 16.060 -3.650 14.105 1.00 93.00 296 ASP A O 1
ATOM 2366 N N . GLY A 1 297 ? 14.882 -2.814 12.393 1.00 94.69 297 GLY A N 1
ATOM 2367 C CA . GLY A 1 297 ? 14.059 -4.010 12.190 1.00 94.69 297 GLY A CA 1
ATOM 2368 C C . GLY A 1 297 ? 12.738 -4.026 12.960 1.00 94.69 297 GLY A C 1
ATOM 2369 O O . GLY A 1 297 ? 11.986 -4.991 12.824 1.00 94.69 297 GLY A O 1
ATOM 2370 N N . GLU A 1 298 ? 12.445 -2.985 13.743 1.00 97.44 298 GLU A N 1
ATOM 2371 C CA . GLU A 1 298 ? 11.226 -2.879 14.542 1.00 97.44 298 GLU A CA 1
ATOM 2372 C C . GLU A 1 298 ? 10.362 -1.684 14.123 1.00 97.44 298 GLU A C 1
ATOM 2374 O O . GLU A 1 298 ? 10.851 -0.567 13.960 1.00 97.44 298 GLU A O 1
ATOM 2379 N N . ALA A 1 299 ? 9.056 -1.908 14.002 1.00 98.12 299 ALA A N 1
ATOM 2380 C CA . ALA A 1 299 ? 8.027 -0.893 13.855 1.00 98.12 299 ALA A CA 1
ATOM 2381 C C . ALA A 1 299 ? 7.452 -0.501 15.223 1.00 98.12 299 ALA A C 1
ATOM 2383 O O . ALA A 1 299 ? 7.220 -1.364 16.071 1.00 98.12 299 ALA A O 1
ATOM 2384 N N . LYS A 1 300 ? 7.143 0.782 15.412 1.00 98.50 300 LYS A N 1
ATOM 2385 C CA . LYS A 1 300 ? 6.330 1.313 16.515 1.00 98.50 300 LYS A CA 1
ATOM 2386 C C . LYS A 1 300 ? 5.319 2.290 15.941 1.00 98.50 300 LYS A C 1
ATOM 2388 O O . LYS A 1 300 ? 5.697 3.178 15.190 1.00 98.50 300 LYS A O 1
ATOM 2393 N N . ASN A 1 301 ? 4.054 2.124 16.287 1.00 98.50 301 ASN A N 1
ATOM 2394 C CA . ASN A 1 301 ? 2.935 2.890 15.771 1.00 98.50 301 ASN A CA 1
ATOM 2395 C C . ASN A 1 301 ? 2.039 3.325 16.919 1.00 98.50 301 ASN A C 1
ATOM 2397 O O . ASN A 1 301 ? 1.726 2.513 17.785 1.00 98.50 301 ASN A O 1
ATOM 2401 N N . SER A 1 302 ? 1.562 4.558 16.840 1.00 98.44 302 SER A N 1
ATOM 2402 C CA . SER A 1 302 ? 0.482 5.077 17.664 1.00 98.44 302 SER A CA 1
ATOM 2403 C C . SER A 1 302 ? -0.675 5.440 16.745 1.00 98.44 302 SER A C 1
ATOM 2405 O O . SER A 1 302 ? -0.505 6.189 15.776 1.00 98.44 302 SER A O 1
ATOM 2407 N N . LEU A 1 303 ? -1.836 4.865 17.025 1.00 98.31 303 LEU A N 1
ATOM 2408 C CA . LEU A 1 303 ? -3.077 5.067 16.298 1.00 98.31 303 LEU A CA 1
ATOM 2409 C C . LEU A 1 303 ? -4.106 5.635 17.269 1.00 98.31 303 LEU A C 1
ATOM 2411 O O . LEU A 1 303 ? -4.342 5.073 18.333 1.00 98.31 303 LEU A O 1
ATOM 2415 N N . SER A 1 304 ? -4.760 6.717 16.889 1.00 98.50 304 SER A N 1
ATOM 2416 C CA . SER A 1 304 ? -5.930 7.232 17.586 1.00 98.50 304 SER A CA 1
ATOM 2417 C C . SER A 1 304 ? -7.012 7.563 16.582 1.00 98.50 304 SER A C 1
ATOM 2419 O O . SER A 1 304 ? -6.723 7.856 15.424 1.00 98.50 304 SER A O 1
ATOM 2421 N N . GLY A 1 305 ? -8.266 7.520 16.997 1.00 98.06 305 GLY A N 1
ATOM 2422 C CA . GLY A 1 305 ? -9.347 7.876 16.104 1.00 98.06 305 GLY A CA 1
ATOM 2423 C C . GLY A 1 305 ? -10.693 7.950 16.780 1.00 98.06 305 GLY A C 1
ATOM 2424 O O . GLY A 1 305 ? -10.812 7.776 17.986 1.00 98.06 305 GLY A O 1
ATOM 2425 N N . HIS A 1 306 ? -11.682 8.241 15.954 1.00 97.31 306 HIS A N 1
ATOM 2426 C CA . HIS A 1 306 ? -13.052 8.503 16.316 1.00 97.31 306 HIS A CA 1
ATOM 2427 C C . HIS A 1 306 ? -13.972 7.929 15.239 1.00 97.31 306 HIS A C 1
ATOM 2429 O O . HIS A 1 306 ? -13.806 8.200 14.046 1.00 97.31 306 HIS A O 1
ATOM 2435 N N . LEU A 1 307 ? -14.948 7.137 15.654 1.00 95.00 307 LEU A N 1
ATOM 2436 C CA . LEU A 1 307 ? -15.978 6.569 14.800 1.00 95.00 307 LEU A CA 1
ATOM 2437 C C . LEU A 1 307 ? -17.251 7.403 14.923 1.00 95.00 307 LEU A C 1
ATOM 2439 O O . LEU A 1 307 ? -17.776 7.577 16.021 1.00 95.00 307 LEU A O 1
ATOM 2443 N N . TYR A 1 308 ? -17.756 7.898 13.793 1.00 93.12 308 TYR A N 1
ATOM 2444 C CA . TYR A 1 308 ? -18.974 8.703 13.740 1.00 93.12 308 TYR A CA 1
ATOM 2445 C C . TYR A 1 308 ? -20.157 7.870 13.229 1.00 93.12 308 TYR A C 1
ATOM 2447 O O . TYR A 1 308 ? -20.050 7.247 12.159 1.00 93.12 308 TYR A O 1
ATOM 2455 N N . PRO A 1 309 ? -21.286 7.849 13.959 1.00 90.69 309 PRO A N 1
ATOM 2456 C CA . PRO A 1 309 ? -22.506 7.227 13.467 1.00 90.69 309 PRO A CA 1
ATOM 2457 C C . PRO A 1 309 ? -23.048 7.990 12.240 1.00 90.69 309 PRO A C 1
ATOM 2459 O O . PRO A 1 309 ? -22.671 9.144 12.015 1.00 90.69 309 PRO A O 1
ATOM 2462 N N . PRO A 1 310 ? -23.929 7.372 11.435 1.00 88.81 310 PRO A N 1
ATOM 2463 C CA . PRO A 1 310 ? -24.632 8.058 10.355 1.00 88.81 310 PRO A CA 1
ATOM 2464 C C . PRO A 1 310 ? -25.367 9.318 10.833 1.00 88.81 310 PRO A C 1
ATOM 2466 O O . PRO A 1 310 ? -26.128 9.254 11.798 1.00 88.81 310 PRO A O 1
ATOM 2469 N N . GLU A 1 311 ? -25.232 10.440 10.117 1.00 83.00 311 GLU A N 1
ATOM 2470 C CA . GLU A 1 311 ? -25.961 11.679 10.455 1.00 83.00 311 GLU A CA 1
ATOM 2471 C C . GLU A 1 311 ? -27.486 11.520 10.321 1.00 83.00 311 GLU A C 1
ATOM 2473 O O . GLU A 1 311 ? -28.254 12.143 11.053 1.00 83.00 311 GLU A O 1
ATOM 2478 N N . GLU A 1 312 ? -27.939 10.682 9.384 1.00 76.31 312 GLU A N 1
ATOM 2479 C CA . GLU A 1 312 ? -29.358 10.556 9.026 1.00 76.31 312 GLU A CA 1
ATOM 2480 C C . GLU A 1 312 ? -30.122 9.516 9.852 1.00 76.31 312 GLU A C 1
ATOM 2482 O O . GLU A 1 312 ? -31.355 9.453 9.795 1.00 76.31 312 GLU A O 1
ATOM 2487 N N . THR A 1 313 ? -29.432 8.681 10.631 1.00 63.44 313 THR A N 1
ATOM 2488 C CA . THR A 1 313 ? -30.137 7.708 11.457 1.00 63.44 313 THR A CA 1
ATOM 2489 C C . THR A 1 313 ? -30.633 8.379 12.732 1.00 63.44 313 THR A C 1
ATOM 2491 O O . THR A 1 313 ? -29.856 8.629 13.645 1.00 63.44 313 THR A O 1
ATOM 2494 N N . ASN A 1 314 ? -31.958 8.508 12.877 1.00 64.12 314 ASN A N 1
ATOM 2495 C CA . ASN A 1 314 ? -32.643 8.665 14.178 1.00 64.12 314 ASN A CA 1
ATOM 2496 C C . ASN A 1 314 ? -32.402 7.467 15.131 1.00 64.12 314 ASN A C 1
ATOM 2498 O O . ASN A 1 314 ? -33.143 7.265 16.092 1.00 64.12 314 ASN A O 1
ATOM 2502 N N . ASN A 1 315 ? -31.416 6.620 14.834 1.00 64.81 315 ASN A N 1
ATOM 2503 C CA . ASN A 1 315 ? -31.046 5.476 15.628 1.00 64.81 315 ASN A CA 1
ATOM 2504 C C . ASN A 1 315 ? -30.217 5.974 16.812 1.00 64.81 315 ASN A C 1
ATOM 2506 O O . ASN A 1 315 ? -28.993 6.046 16.752 1.00 64.81 315 ASN A O 1
ATOM 2510 N N . THR A 1 316 ? -30.913 6.329 17.887 1.00 64.88 316 THR A N 1
ATOM 2511 C CA . THR A 1 316 ? -30.342 6.820 19.148 1.00 64.88 316 THR A CA 1
ATOM 2512 C C . THR A 1 316 ? -29.379 5.838 19.820 1.00 64.88 316 THR A C 1
ATOM 2514 O O . THR A 1 316 ? -28.769 6.199 20.818 1.00 64.88 316 THR A O 1
ATOM 2517 N N . TYR A 1 317 ? -29.250 4.608 19.311 1.00 75.81 317 TYR A N 1
ATOM 2518 C CA . TYR A 1 317 ? -28.415 3.562 19.901 1.00 75.81 317 TYR A CA 1
ATOM 2519 C C . TYR A 1 317 ? -26.966 3.551 19.397 1.00 75.81 317 TYR A C 1
ATOM 2521 O O . TYR A 1 317 ? -26.134 2.877 19.996 1.00 75.81 317 TYR A O 1
ATOM 2529 N N . LEU A 1 318 ? -26.646 4.265 18.312 1.00 83.88 318 LEU A N 1
ATOM 2530 C CA . LEU A 1 318 ? -25.271 4.369 17.821 1.00 83.88 318 LEU A CA 1
ATOM 2531 C C . LEU A 1 318 ? -24.624 5.633 18.382 1.00 83.88 318 LEU A C 1
ATOM 2533 O O . LEU A 1 318 ? -25.016 6.749 18.043 1.00 83.88 318 LEU A O 1
ATOM 2537 N N . ILE A 1 319 ? -23.635 5.442 19.250 1.00 89.44 319 ILE A N 1
ATOM 2538 C CA . ILE A 1 319 ? -22.885 6.523 19.891 1.00 89.44 319 ILE A CA 1
ATOM 2539 C C . ILE A 1 319 ? -21.508 6.669 19.244 1.00 89.44 319 ILE A C 1
ATOM 2541 O O . ILE A 1 319 ? -20.958 5.675 18.777 1.00 89.44 319 ILE A O 1
ATOM 2545 N N . PRO A 1 320 ? -20.930 7.877 19.203 1.00 92.31 320 PRO A N 1
ATOM 2546 C CA . PRO A 1 320 ? -19.564 8.040 18.737 1.00 92.31 320 PRO A CA 1
ATOM 2547 C C . PRO A 1 320 ? -18.572 7.309 19.649 1.00 92.31 320 PRO A C 1
ATOM 2549 O O . PRO A 1 320 ? -18.772 7.265 20.864 1.00 92.31 320 PRO A O 1
ATOM 2552 N N . VAL A 1 321 ? -17.512 6.749 19.061 1.00 95.25 321 VAL A N 1
ATOM 2553 C CA . VAL A 1 321 ? -16.503 5.958 19.787 1.00 95.25 321 VAL A CA 1
ATOM 2554 C C . VAL A 1 321 ? -15.109 6.476 19.471 1.00 95.25 321 VAL A C 1
ATOM 2556 O O . VAL A 1 321 ? -14.659 6.402 18.328 1.00 95.25 321 VAL A O 1
ATOM 2559 N N . ASP A 1 322 ? -14.412 6.952 20.491 1.00 97.94 322 ASP A N 1
ATOM 2560 C CA . ASP A 1 322 ? -12.983 7.220 20.460 1.00 97.94 322 ASP A CA 1
ATOM 2561 C C . ASP A 1 322 ? -12.197 5.926 20.678 1.00 97.94 322 ASP A C 1
ATOM 2563 O O . ASP A 1 322 ? -12.572 5.060 21.469 1.00 97.94 322 ASP A O 1
ATOM 2567 N N . PHE A 1 323 ? -11.070 5.786 19.990 1.00 97.50 323 PHE A N 1
ATOM 2568 C CA . PHE A 1 323 ? -10.164 4.667 20.192 1.00 97.50 323 PHE A CA 1
ATOM 2569 C C . PHE A 1 323 ? -8.707 5.104 20.152 1.00 97.50 323 PHE A C 1
ATOM 2571 O O . PHE A 1 323 ? -8.335 6.076 19.490 1.00 97.50 323 PHE A O 1
ATOM 2578 N N . LYS A 1 324 ? -7.860 4.370 20.873 1.00 98.25 324 LYS A N 1
ATOM 2579 C CA . LYS A 1 324 ? -6.403 4.537 20.869 1.00 98.25 324 LYS A CA 1
ATOM 2580 C C . LYS A 1 324 ? -5.739 3.174 20.865 1.00 98.25 324 LYS A C 1
ATOM 2582 O O . LYS A 1 324 ? -6.242 2.238 21.480 1.00 98.25 324 LYS A O 1
ATOM 2587 N N . SER A 1 325 ? -4.612 3.062 20.178 1.00 97.81 325 SER A N 1
ATOM 2588 C CA . SER A 1 325 ? -3.846 1.834 20.082 1.00 97.81 325 SER A CA 1
ATOM 2589 C C . SER A 1 325 ? -2.358 2.113 19.929 1.00 97.81 325 SER A C 1
ATOM 2591 O O . SER A 1 325 ? -1.955 2.969 19.145 1.00 97.81 325 SER A O 1
ATOM 2593 N N . GLU A 1 326 ? -1.547 1.343 20.646 1.00 98.38 326 GLU A N 1
ATOM 2594 C CA . GLU A 1 326 ? -0.097 1.311 20.493 1.00 98.38 326 GLU A CA 1
ATOM 2595 C C . GLU A 1 326 ? 0.299 -0.047 19.918 1.00 98.38 326 GLU A C 1
ATOM 2597 O O . GLU A 1 326 ? -0.010 -1.098 20.487 1.00 98.38 326 GLU A O 1
ATOM 2602 N N . VAL A 1 327 ? 0.976 -0.031 18.772 1.00 97.75 327 VAL A N 1
ATOM 2603 C CA . VAL A 1 327 ? 1.321 -1.234 18.014 1.00 97.75 327 VAL A CA 1
ATOM 2604 C C . VAL A 1 327 ? 2.815 -1.258 17.736 1.00 97.75 327 VAL A C 1
ATOM 2606 O O . VAL A 1 327 ? 3.353 -0.357 17.099 1.00 97.75 327 VAL A O 1
ATOM 2609 N N . SER A 1 328 ? 3.503 -2.307 18.162 1.00 98.06 328 SER A N 1
ATOM 2610 C CA . SER A 1 328 ? 4.907 -2.551 17.834 1.00 98.06 328 SER A CA 1
ATOM 2611 C C . SER A 1 328 ? 5.067 -3.852 17.058 1.00 98.06 328 SER A C 1
ATOM 2613 O O . SER A 1 328 ? 4.178 -4.691 17.059 1.00 98.06 328 SER A O 1
ATOM 2615 N N . GLY A 1 329 ? 6.170 -4.056 16.351 1.00 97.25 329 GLY A N 1
ATOM 2616 C CA . GLY A 1 329 ? 6.352 -5.299 15.605 1.00 97.25 329 GLY A CA 1
ATOM 2617 C C . GLY A 1 329 ? 7.613 -5.329 14.773 1.00 97.25 329 GLY A C 1
ATOM 2618 O O . GLY A 1 329 ? 8.431 -4.426 14.842 1.00 97.25 329 GLY A O 1
ATOM 2619 N N . ASN A 1 330 ? 7.763 -6.367 13.973 1.00 96.38 330 ASN A N 1
ATOM 2620 C CA . ASN A 1 330 ? 8.797 -6.527 12.961 1.00 96.38 330 ASN A CA 1
ATOM 2621 C C . ASN A 1 330 ? 8.180 -7.248 11.746 1.00 96.38 330 ASN A C 1
ATOM 2623 O O . ASN A 1 330 ? 6.960 -7.365 11.642 1.00 96.38 330 ASN A O 1
ATOM 2627 N N . LEU A 1 331 ? 9.001 -7.737 10.813 1.00 93.69 331 LEU A N 1
ATOM 2628 C CA . LEU A 1 331 ? 8.496 -8.441 9.622 1.00 93.69 331 LEU A CA 1
ATOM 2629 C C . LEU A 1 331 ? 7.838 -9.801 9.925 1.00 93.69 331 LEU A C 1
ATOM 2631 O O . LEU A 1 331 ? 7.193 -10.370 9.049 1.00 93.69 331 LEU A O 1
ATOM 2635 N N . GLU A 1 332 ? 8.010 -10.340 11.132 1.00 94.50 332 GLU A N 1
ATOM 2636 C CA . GLU A 1 332 ? 7.505 -11.660 11.527 1.00 94.50 332 GLU A CA 1
ATOM 2637 C C . GLU A 1 332 ? 6.310 -11.571 12.477 1.00 94.50 332 GLU A C 1
ATOM 2639 O O . GLU A 1 332 ? 5.442 -12.446 12.458 1.00 94.50 332 GLU A O 1
ATOM 2644 N N . LYS A 1 333 ? 6.237 -10.512 13.293 1.00 95.50 333 LYS A N 1
ATOM 2645 C CA . LYS A 1 333 ? 5.237 -10.363 14.353 1.00 95.50 333 LYS A CA 1
ATOM 2646 C C . LYS A 1 333 ? 4.750 -8.931 14.499 1.00 95.50 333 LYS A C 1
ATOM 2648 O O . LYS A 1 333 ? 5.531 -7.992 14.404 1.00 95.50 333 LYS A O 1
ATOM 2653 N N . LEU A 1 334 ? 3.480 -8.780 14.847 1.00 96.56 334 LEU A N 1
ATOM 2654 C CA . LEU A 1 334 ? 2.854 -7.520 15.238 1.00 96.56 334 LEU A CA 1
ATOM 2655 C C . LEU A 1 334 ? 2.274 -7.681 16.647 1.00 96.56 334 LEU A C 1
ATOM 2657 O O . LEU A 1 334 ? 1.637 -8.682 16.936 1.00 96.56 334 LEU A O 1
ATOM 2661 N N . THR A 1 335 ? 2.500 -6.724 17.534 1.00 96.25 335 THR A N 1
ATOM 2662 C CA . THR A 1 335 ? 2.017 -6.702 18.916 1.00 96.25 335 THR A CA 1
ATOM 2663 C C . THR A 1 335 ? 1.231 -5.424 19.155 1.00 96.25 335 THR A C 1
ATOM 2665 O O . THR A 1 335 ? 1.798 -4.337 19.101 1.00 96.25 335 THR A O 1
ATOM 2668 N N . VAL A 1 336 ? -0.052 -5.537 19.469 1.00 95.75 336 VAL A N 1
ATOM 2669 C CA . VAL A 1 336 ? -0.843 -4.429 20.008 1.00 95.75 336 VAL A CA 1
ATOM 2670 C C . VAL A 1 336 ? -0.639 -4.434 21.517 1.00 95.75 336 VAL A C 1
ATOM 2672 O O . VAL A 1 336 ? -1.143 -5.315 22.207 1.00 95.75 336 VAL A O 1
ATOM 2675 N N . SER A 1 337 ? 0.174 -3.514 22.031 1.00 95.75 337 SER A N 1
ATOM 2676 C CA . SER A 1 337 ? 0.523 -3.467 23.456 1.00 95.75 337 SER A CA 1
ATOM 2677 C C . SER A 1 337 ? -0.553 -2.790 24.295 1.00 95.75 337 SER A C 1
ATOM 2679 O O . SER A 1 337 ? -0.693 -3.105 25.476 1.00 95.75 337 SER A O 1
ATOM 2681 N N . GLN A 1 338 ? -1.288 -1.858 23.690 1.00 96.06 338 GLN A N 1
ATOM 2682 C CA . GLN A 1 338 ? -2.402 -1.153 24.302 1.00 96.06 338 GLN A CA 1
ATOM 2683 C C . GLN A 1 338 ? -3.488 -0.927 23.258 1.00 96.06 338 GLN A C 1
ATOM 2685 O O . GLN A 1 338 ? -3.206 -0.574 22.110 1.00 96.06 338 GLN A O 1
ATOM 2690 N N . PHE A 1 339 ? -4.730 -1.100 23.678 1.00 96.56 339 PHE A N 1
ATOM 2691 C CA . PHE A 1 339 ? -5.916 -0.723 22.938 1.00 96.56 339 PHE A CA 1
ATOM 2692 C C . PHE A 1 339 ? -6.960 -0.222 23.927 1.00 96.56 339 PHE A C 1
ATOM 2694 O O . PHE A 1 339 ? -7.226 -0.883 24.926 1.00 96.56 339 PHE A O 1
ATOM 2701 N N . SER A 1 340 ? -7.551 0.935 23.666 1.00 97.25 340 SER A N 1
ATOM 2702 C CA . SER A 1 340 ? -8.636 1.468 24.483 1.00 97.25 340 SER A CA 1
ATOM 2703 C C . SER A 1 340 ? -9.741 2.022 23.607 1.00 97.25 340 SER A C 1
ATOM 2705 O O . SER A 1 340 ? -9.452 2.672 22.602 1.00 97.25 340 SER A O 1
ATOM 2707 N N . LEU A 1 341 ? -10.977 1.811 24.034 1.00 96.75 341 LEU A N 1
ATOM 2708 C CA . LEU A 1 341 ? -12.193 2.391 23.494 1.00 96.75 341 LEU A CA 1
ATOM 2709 C C . LEU A 1 341 ? -12.824 3.283 24.557 1.00 96.75 341 LEU A C 1
ATOM 2711 O O . LEU A 1 341 ? -12.886 2.919 25.731 1.00 96.75 341 LEU A O 1
ATOM 2715 N N . GLU A 1 342 ? -13.313 4.431 24.126 1.00 97.88 342 GLU A N 1
ATOM 2716 C CA . GLU A 1 342 ? -14.022 5.390 24.956 1.00 97.88 342 GLU A CA 1
ATOM 2717 C C . GLU A 1 342 ? -15.263 5.853 24.193 1.00 97.88 342 GLU A C 1
ATOM 2719 O O . GLU A 1 342 ? -15.193 6.247 23.034 1.00 97.88 342 GLU A O 1
ATOM 2724 N N . ALA A 1 343 ? -16.420 5.767 24.829 1.00 96.50 343 ALA A N 1
ATOM 2725 C CA . ALA A 1 343 ? -17.678 6.287 24.316 1.00 96.50 343 ALA A CA 1
ATOM 2726 C C . ALA A 1 343 ? -18.466 6.892 25.489 1.00 96.50 343 ALA A C 1
ATOM 2728 O O . ALA A 1 343 ? -18.113 6.649 26.647 1.00 96.50 343 ALA A O 1
ATOM 2729 N N . PRO A 1 344 ? -19.530 7.679 25.250 1.00 94.44 344 PRO A N 1
ATOM 2730 C CA . PRO A 1 344 ? -20.385 8.167 26.329 1.00 94.44 344 PRO A CA 1
ATOM 2731 C C . PRO A 1 344 ? -20.842 7.024 27.251 1.00 94.44 344 PRO A C 1
ATOM 2733 O O . PRO A 1 344 ? -21.587 6.149 26.825 1.00 94.44 344 PRO A O 1
ATOM 2736 N N . GLY A 1 345 ? -20.357 7.015 28.497 1.00 95.38 345 GLY A N 1
ATOM 2737 C CA . GLY A 1 345 ? -20.663 5.978 29.487 1.00 95.38 345 GLY A CA 1
ATOM 2738 C C . GLY A 1 345 ? -19.967 4.632 29.293 1.00 95.38 345 GLY A C 1
ATOM 2739 O O . GLY A 1 345 ? -20.352 3.680 29.960 1.00 95.38 345 GLY A O 1
ATOM 2740 N N . ILE A 1 346 ? -18.979 4.520 28.402 1.00 96.44 346 ILE A N 1
ATOM 2741 C CA . ILE A 1 346 ? -18.256 3.271 28.134 1.00 96.44 346 ILE A CA 1
ATOM 2742 C C . ILE A 1 346 ? -16.757 3.542 28.104 1.00 96.44 346 ILE A C 1
ATOM 2744 O O . ILE A 1 346 ? -16.272 4.331 27.295 1.00 96.44 346 ILE A O 1
ATOM 2748 N N . LEU A 1 347 ? -16.012 2.817 28.925 1.00 97.69 347 LEU A N 1
ATOM 2749 C CA . LEU A 1 347 ? -14.563 2.719 28.867 1.00 97.69 347 LEU A CA 1
ATOM 2750 C C . LEU A 1 347 ? -14.196 1.243 28.749 1.00 97.69 347 LEU A C 1
ATOM 2752 O O . LEU A 1 347 ? -14.616 0.422 29.557 1.00 97.69 347 LEU A O 1
ATOM 2756 N N . ALA A 1 348 ? -13.411 0.890 27.738 1.00 97.19 348 ALA A N 1
ATOM 2757 C CA . ALA A 1 348 ? -12.864 -0.453 27.606 1.00 97.19 348 ALA A CA 1
ATOM 2758 C C . ALA A 1 348 ? -11.375 -0.372 27.283 1.00 97.19 348 ALA A C 1
ATOM 2760 O O . ALA A 1 348 ? -10.980 0.360 26.381 1.00 97.19 348 ALA A O 1
ATOM 2761 N N . ALA A 1 349 ? -10.534 -1.118 27.991 1.00 97.31 349 ALA A N 1
ATOM 2762 C CA . ALA A 1 349 ? -9.092 -1.121 27.761 1.00 97.31 349 ALA A CA 1
ATOM 2763 C C . ALA A 1 349 ? -8.535 -2.543 27.773 1.00 97.31 349 ALA A C 1
ATOM 2765 O O . ALA A 1 349 ? -8.899 -3.353 28.620 1.00 97.31 349 ALA A O 1
ATOM 2766 N N . SER A 1 350 ? -7.648 -2.856 26.830 1.00 95.56 350 SER A N 1
ATOM 2767 C CA . SER A 1 350 ? -6.980 -4.153 26.761 1.00 95.56 350 SER A CA 1
ATOM 2768 C C . SER A 1 350 ? -6.094 -4.347 27.986 1.00 95.56 350 SER A C 1
ATOM 2770 O O . SER A 1 350 ? -5.250 -3.490 28.269 1.00 95.56 350 SER A O 1
ATOM 2772 N N . ASN A 1 351 ? -6.222 -5.482 28.663 1.00 92.50 351 ASN A N 1
ATOM 2773 C CA . ASN A 1 351 ? -5.388 -5.807 29.824 1.00 92.50 351 ASN A CA 1
ATOM 2774 C C . ASN A 1 351 ? -4.134 -6.625 29.457 1.00 92.50 351 ASN A C 1
ATOM 2776 O O . ASN A 1 351 ? -3.160 -6.648 30.213 1.00 92.50 351 ASN A O 1
ATOM 2780 N N . GLU A 1 352 ? -4.134 -7.257 28.283 1.00 92.62 352 GLU A N 1
ATOM 2781 C CA . GLU A 1 352 ? -3.056 -8.102 27.775 1.00 92.62 352 GLU A CA 1
ATOM 2782 C C . GLU A 1 352 ? -2.663 -7.682 26.343 1.00 92.62 352 GLU A C 1
ATOM 2784 O O . GLU A 1 352 ? -3.531 -7.306 25.549 1.00 92.62 352 GLU A O 1
ATOM 2789 N N . PRO A 1 353 ? -1.365 -7.748 25.979 1.00 93.12 353 PRO A N 1
ATOM 2790 C CA . PRO A 1 353 ? -0.930 -7.508 24.609 1.00 93.12 353 PRO A CA 1
ATOM 2791 C C . PRO A 1 353 ? -1.467 -8.558 23.636 1.00 93.12 353 PRO A C 1
ATOM 2793 O O . PRO A 1 353 ? -1.436 -9.756 23.916 1.00 93.12 353 PRO A O 1
ATOM 2796 N N . ILE A 1 354 ? -1.853 -8.116 22.443 1.00 91.62 354 ILE A N 1
ATOM 2797 C CA . ILE A 1 354 ? -2.349 -8.982 21.371 1.00 91.62 354 ILE A CA 1
ATOM 2798 C C . ILE A 1 354 ? -1.210 -9.197 20.385 1.00 91.62 354 ILE A C 1
ATOM 2800 O O . ILE A 1 354 ? -0.721 -8.229 19.805 1.00 91.62 354 ILE A O 1
ATOM 2804 N N . VAL A 1 355 ? -0.786 -10.442 20.168 1.00 92.88 355 VAL A N 1
ATOM 2805 C CA . VAL A 1 355 ? 0.290 -10.752 19.215 1.00 92.88 355 VAL A CA 1
ATOM 2806 C C . VAL A 1 355 ? -0.282 -11.450 17.990 1.00 92.88 355 VAL A C 1
ATOM 2808 O O . VAL A 1 355 ? -0.981 -12.454 18.094 1.00 92.88 355 VAL A O 1
ATOM 2811 N N . TYR A 1 356 ? 0.049 -10.924 16.820 1.00 92.12 356 TYR A N 1
ATOM 2812 C CA . TYR A 1 356 ? -0.207 -11.522 15.524 1.00 92.12 356 TYR A CA 1
ATOM 2813 C C . TYR A 1 356 ? 1.104 -12.036 14.930 1.00 92.12 356 TYR A C 1
ATOM 2815 O O . TYR A 1 356 ? 2.045 -11.267 14.722 1.00 92.12 356 TYR A O 1
ATOM 2823 N N . ASP A 1 357 ? 1.170 -13.338 14.666 1.00 91.50 357 ASP A N 1
ATOM 2824 C CA . ASP A 1 357 ? 2.307 -13.984 14.011 1.00 91.50 357 ASP A CA 1
ATOM 2825 C C . ASP A 1 357 ? 1.991 -14.188 12.522 1.00 91.50 357 ASP A C 1
ATOM 2827 O O . ASP A 1 357 ? 1.102 -14.969 12.162 1.00 91.50 357 ASP A O 1
ATOM 2831 N N . PHE A 1 358 ? 2.719 -13.482 11.647 1.00 88.44 358 PHE A N 1
ATOM 2832 C CA . PHE A 1 358 ? 2.480 -13.517 10.200 1.00 88.44 358 PHE A CA 1
ATOM 2833 C C . PHE A 1 358 ? 2.763 -14.898 9.591 1.00 88.44 358 PHE A C 1
ATOM 2835 O O . PHE A 1 358 ? 2.149 -15.253 8.587 1.00 88.44 358 PHE A O 1
ATOM 2842 N N . GLN A 1 359 ? 3.670 -15.689 10.177 1.00 88.62 359 GLN A N 1
ATOM 2843 C CA . GLN A 1 359 ? 4.031 -17.009 9.650 1.00 88.62 359 GLN A CA 1
ATOM 2844 C C . GLN A 1 359 ? 2.970 -18.056 9.983 1.00 88.62 359 GLN A C 1
ATOM 2846 O O . GLN A 1 359 ? 2.693 -18.944 9.178 1.00 88.62 359 GLN A O 1
ATOM 2851 N N . GLN A 1 360 ? 2.377 -17.953 11.172 1.00 84.81 360 GLN A N 1
ATOM 2852 C CA . GLN A 1 360 ? 1.337 -18.875 11.629 1.00 84.81 360 GLN A CA 1
ATOM 2853 C C . GLN A 1 360 ? -0.070 -18.431 11.219 1.00 84.81 360 GLN A C 1
ATOM 2855 O O . GLN A 1 360 ? -1.008 -19.215 11.363 1.00 84.81 360 GLN A O 1
ATOM 2860 N N . ASN A 1 361 ? -0.217 -17.197 10.712 1.00 82.62 361 ASN A N 1
ATOM 2861 C CA . ASN A 1 361 ? -1.508 -16.552 10.468 1.00 82.62 361 ASN A CA 1
ATOM 2862 C C . ASN A 1 361 ? -2.409 -16.643 11.714 1.00 82.62 361 ASN A C 1
ATOM 2864 O O . ASN A 1 361 ? -3.591 -16.981 11.629 1.00 82.62 361 ASN A O 1
ATOM 2868 N N . LEU A 1 362 ? -1.801 -16.433 12.887 1.00 77.00 362 LEU A N 1
ATOM 2869 C CA . LEU A 1 362 ? -2.404 -16.697 14.188 1.00 77.00 362 LEU A CA 1
ATOM 2870 C C . LEU A 1 362 ? -2.383 -15.425 15.035 1.00 77.00 362 LEU A C 1
ATOM 2872 O O . LEU A 1 362 ? -1.318 -14.863 15.297 1.00 77.00 362 LEU A O 1
ATOM 2876 N N . ILE A 1 363 ? -3.561 -15.020 15.505 1.00 76.69 363 ILE A N 1
ATOM 2877 C CA . ILE A 1 363 ? -3.698 -14.121 16.651 1.00 76.69 363 ILE A CA 1
ATOM 2878 C C . ILE A 1 363 ? -3.550 -14.998 17.896 1.00 76.69 363 ILE A C 1
ATOM 2880 O O . ILE A 1 363 ? -4.335 -15.925 18.097 1.00 76.69 363 ILE A O 1
ATOM 2884 N N . SER A 1 364 ? -2.516 -14.776 18.702 1.00 74.50 364 SER A N 1
ATOM 2885 C CA . SER A 1 364 ? -2.342 -15.542 19.932 1.00 74.50 364 SER A CA 1
ATOM 2886 C C . SER A 1 364 ? -3.221 -14.966 21.044 1.00 74.50 364 SER A C 1
ATOM 2888 O O . SER A 1 364 ? -2.972 -13.846 21.489 1.00 74.50 364 SER A O 1
ATOM 2890 N N . GLY A 1 365 ? -4.172 -15.769 21.528 1.00 70.88 365 GLY A N 1
ATOM 2891 C CA . GLY A 1 365 ? -4.990 -15.478 22.711 1.00 70.88 365 GLY A CA 1
ATOM 2892 C C . GLY A 1 365 ? -6.350 -14.844 22.410 1.00 70.88 365 GLY A C 1
ATOM 2893 O O . GLY A 1 365 ? -6.614 -14.393 21.297 1.00 70.88 365 GLY A O 1
ATOM 2894 N N . ASP A 1 366 ? -7.210 -14.835 23.428 1.00 83.00 366 ASP A N 1
ATOM 2895 C CA . ASP A 1 366 ? -8.466 -14.084 23.417 1.00 83.00 366 ASP A CA 1
ATOM 2896 C C . ASP A 1 366 ? -8.173 -12.602 23.697 1.00 83.00 366 ASP A C 1
ATOM 2898 O O . ASP A 1 366 ? -7.320 -12.277 24.525 1.00 83.00 366 ASP A O 1
ATOM 2902 N N . LEU A 1 367 ? -8.893 -11.694 23.040 1.00 89.44 367 LEU A N 1
ATOM 2903 C CA . LEU A 1 367 ? -8.827 -10.260 23.308 1.00 89.44 367 LEU A CA 1
ATOM 2904 C C . LEU A 1 367 ? -9.524 -9.973 24.632 1.00 89.44 367 LEU A C 1
ATOM 2906 O O . LEU A 1 367 ? -10.743 -10.077 24.712 1.00 89.44 367 LEU A O 1
ATOM 2910 N N . ARG A 1 368 ? -8.775 -9.620 25.671 1.00 94.06 368 ARG A N 1
ATOM 2911 C CA . ARG A 1 368 ? -9.329 -9.353 26.999 1.00 94.06 368 ARG A CA 1
ATOM 2912 C C . ARG A 1 368 ? -9.328 -7.864 27.303 1.00 94.06 368 ARG A C 1
ATOM 2914 O O . ARG A 1 368 ? -8.300 -7.198 27.178 1.00 94.06 368 ARG A O 1
ATOM 2921 N N . PHE A 1 369 ? -10.480 -7.365 27.725 1.00 95.75 369 PHE A N 1
ATOM 2922 C CA . PHE A 1 369 ? -10.712 -5.970 28.055 1.00 95.75 369 PHE A CA 1
ATOM 2923 C C . PHE A 1 369 ? -11.239 -5.849 29.477 1.00 95.75 369 PHE A C 1
ATOM 2925 O O . PHE A 1 369 ? -12.163 -6.567 29.860 1.00 95.75 369 PHE A O 1
ATOM 2932 N N . ASP A 1 370 ? -10.679 -4.909 30.229 1.00 97.44 370 ASP A N 1
ATOM 2933 C CA . ASP A 1 370 ? -11.365 -4.341 31.380 1.00 97.44 370 ASP A CA 1
ATOM 2934 C C . ASP A 1 370 ? -12.411 -3.365 30.838 1.00 97.44 370 ASP A C 1
ATOM 2936 O O . ASP A 1 370 ? -12.077 -2.467 30.061 1.00 97.44 370 ASP A O 1
ATOM 2940 N N . MET A 1 371 ? -13.671 -3.575 31.200 1.00 97.38 371 MET A N 1
ATOM 2941 C CA . MET A 1 371 ? -14.805 -2.757 30.792 1.00 97.38 371 MET A CA 1
ATOM 2942 C C . MET A 1 371 ? -15.389 -2.051 32.010 1.00 97.38 371 MET A C 1
ATOM 2944 O O . MET A 1 371 ? -15.566 -2.660 33.062 1.00 97.38 371 MET A O 1
ATOM 2948 N N . ASP A 1 372 ? -15.706 -0.779 31.838 1.00 98.06 372 ASP A N 1
ATOM 2949 C CA . ASP A 1 372 ? -16.296 0.112 32.824 1.00 98.06 372 ASP A CA 1
ATOM 2950 C C . ASP A 1 372 ? -17.423 0.887 32.126 1.00 98.06 372 ASP A C 1
ATOM 2952 O O . ASP A 1 372 ? -17.230 1.493 31.069 1.00 98.06 372 ASP A O 1
ATOM 2956 N N . LEU A 1 373 ? -18.633 0.766 32.661 1.00 97.31 373 LEU A N 1
ATOM 2957 C CA . LEU A 1 373 ? -19.862 1.298 32.099 1.00 97.31 373 LEU A CA 1
ATOM 2958 C C . LEU A 1 373 ? -20.528 2.205 33.131 1.00 97.31 373 LEU A C 1
ATOM 2960 O O . LEU A 1 373 ? -20.933 1.750 34.201 1.00 97.31 373 LEU A O 1
ATOM 2964 N N . ASP A 1 374 ? -20.717 3.470 32.783 1.00 97.56 374 ASP A N 1
ATOM 2965 C CA . ASP A 1 374 ? -21.620 4.380 33.481 1.00 97.56 374 ASP A CA 1
ATOM 2966 C C . ASP A 1 374 ? -22.954 4.394 32.738 1.00 97.56 374 ASP A C 1
ATOM 2968 O O . ASP A 1 374 ? -23.119 5.037 31.696 1.00 97.56 374 ASP A O 1
ATOM 2972 N N . LEU A 1 375 ? -23.918 3.664 33.291 1.00 96.12 375 LEU A N 1
ATOM 2973 C CA . LEU A 1 375 ? -25.211 3.454 32.659 1.00 96.12 375 LEU A CA 1
ATOM 2974 C C . LEU A 1 375 ? -26.018 4.750 32.544 1.00 96.12 375 LEU A C 1
ATOM 2976 O O . LEU A 1 375 ? -26.797 4.899 31.602 1.00 96.12 375 LEU A O 1
ATOM 2980 N N . SER A 1 376 ? -25.782 5.708 33.447 1.00 95.06 376 SER A N 1
ATOM 2981 C CA . SER A 1 376 ? -26.454 7.011 33.421 1.00 95.06 376 SER A CA 1
ATOM 2982 C C . SER A 1 376 ? -26.032 7.870 32.222 1.00 95.06 376 SER A C 1
ATOM 2984 O O . SER A 1 376 ? -26.794 8.716 31.750 1.00 95.06 376 SER A O 1
ATOM 2986 N N . SER A 1 377 ? -24.844 7.606 31.674 1.00 94.12 377 SER A N 1
ATOM 2987 C CA . SER A 1 377 ? -24.294 8.303 30.512 1.00 94.12 377 SER A CA 1
ATOM 2988 C C . SER A 1 377 ? -24.744 7.704 29.167 1.00 94.12 377 SER A C 1
ATOM 2990 O O . SER A 1 377 ? -24.544 8.334 28.128 1.00 94.12 377 SER A O 1
ATOM 2992 N N . LEU A 1 378 ? -25.408 6.537 29.162 1.00 90.56 378 LEU A N 1
ATOM 2993 C CA . LEU A 1 378 ? -25.873 5.852 27.942 1.00 90.56 378 LEU A CA 1
ATOM 2994 C C . LEU A 1 378 ? -27.154 6.452 27.331 1.00 90.56 378 LEU A C 1
ATOM 2996 O O . LEU A 1 378 ? -27.600 6.001 26.277 1.00 90.56 378 LEU A O 1
ATOM 3000 N N . ASN A 1 379 ? -27.760 7.459 27.975 1.00 88.19 379 ASN A N 1
ATOM 3001 C CA . ASN A 1 379 ? -29.013 8.102 27.547 1.00 88.19 379 ASN A CA 1
ATOM 3002 C C . ASN A 1 379 ? -30.179 7.108 27.335 1.00 88.19 379 ASN A C 1
ATOM 3004 O O . ASN A 1 379 ? -31.039 7.299 26.472 1.00 88.19 379 ASN A O 1
ATOM 3008 N N . ILE A 1 380 ? -30.200 6.030 28.122 1.00 89.75 380 ILE A N 1
ATOM 3009 C CA . ILE A 1 380 ? -31.312 5.080 28.183 1.00 89.75 380 ILE A CA 1
ATOM 3010 C C . ILE A 1 380 ? -32.236 5.541 29.311 1.00 89.75 380 ILE A C 1
ATOM 3012 O O . ILE A 1 380 ? -31.797 5.699 30.448 1.00 89.75 380 ILE A O 1
ATOM 3016 N N . GLU A 1 381 ? -33.510 5.783 28.991 1.00 93.69 381 GLU A N 1
ATOM 3017 C CA . GLU A 1 381 ? -34.496 6.265 29.965 1.00 93.69 381 GLU A CA 1
ATOM 3018 C C . GLU A 1 381 ? -34.577 5.324 31.178 1.00 93.69 381 GLU A C 1
ATOM 3020 O O . GLU A 1 381 ? -34.656 4.101 31.030 1.00 93.69 381 GLU A O 1
ATOM 3025 N N . ASP A 1 382 ? -34.532 5.925 32.369 1.00 95.06 382 ASP A N 1
ATOM 3026 C CA . ASP A 1 382 ? -34.549 5.268 33.678 1.00 95.06 382 ASP A CA 1
ATOM 3027 C C . ASP A 1 382 ? -33.410 4.270 33.953 1.00 95.06 382 ASP A C 1
ATOM 3029 O O . ASP A 1 382 ? -33.521 3.504 34.909 1.00 95.06 382 ASP A O 1
ATOM 3033 N N . LEU A 1 383 ? -32.341 4.244 33.147 1.00 95.94 383 LEU A N 1
ATOM 3034 C CA . LEU A 1 383 ? -31.172 3.403 33.399 1.00 95.94 383 LEU A CA 1
ATOM 3035 C C . LEU A 1 383 ? -30.074 4.206 34.107 1.00 95.94 383 LEU A C 1
ATOM 3037 O O . LEU A 1 383 ? -29.569 5.195 33.581 1.00 95.94 383 LEU A O 1
ATOM 3041 N N . GLU A 1 384 ? -29.682 3.760 35.294 1.00 97.50 384 GLU A N 1
ATOM 3042 C CA . GLU A 1 384 ? -28.634 4.393 36.097 1.00 97.50 384 GLU A CA 1
ATOM 3043 C C . GLU A 1 384 ? -27.740 3.354 36.781 1.00 97.50 384 GLU A C 1
ATOM 3045 O O . GLU A 1 384 ? -28.045 2.160 36.798 1.00 97.50 384 GLU A O 1
ATOM 3050 N N . GLY A 1 385 ? -26.619 3.817 37.332 1.00 97.19 385 GLY A N 1
ATOM 3051 C CA . GLY A 1 385 ? -25.647 2.986 38.036 1.00 97.19 385 GLY A CA 1
ATOM 3052 C C . GLY A 1 385 ? -24.394 2.696 37.222 1.00 97.19 385 GLY A C 1
ATOM 3053 O O . GLY A 1 385 ? -24.135 3.313 36.188 1.00 97.19 385 GLY A O 1
ATOM 3054 N N . HIS A 1 386 ? -23.599 1.755 37.719 1.00 98.06 386 HIS A N 1
ATOM 3055 C CA . HIS A 1 386 ? -22.273 1.463 37.186 1.00 98.06 386 HIS A CA 1
ATOM 3056 C C . HIS A 1 386 ? -22.065 -0.043 37.046 1.00 98.06 386 HIS A C 1
ATOM 3058 O O . HIS A 1 386 ? -22.395 -0.777 37.977 1.00 98.06 386 HIS A O 1
ATOM 3064 N N . LEU A 1 387 ? -21.516 -0.497 35.915 1.00 97.81 387 LEU A N 1
ATOM 3065 C CA . LEU A 1 387 ? -21.069 -1.879 35.704 1.00 97.81 387 LEU A CA 1
ATOM 3066 C C . LEU A 1 387 ? -19.575 -1.891 35.392 1.00 97.81 387 LEU A C 1
ATOM 3068 O O . LEU A 1 387 ? -19.131 -1.146 34.532 1.00 97.81 387 LEU A O 1
ATOM 3072 N N . ALA A 1 388 ? -18.814 -2.787 36.007 1.00 98.19 388 ALA A N 1
ATOM 3073 C CA . ALA A 1 388 ? -17.411 -2.992 35.676 1.00 98.19 388 ALA A CA 1
ATOM 3074 C C . ALA A 1 388 ? -17.068 -4.480 35.647 1.00 98.19 388 ALA A C 1
ATOM 3076 O O . ALA A 1 388 ? -17.614 -5.271 36.421 1.00 98.19 388 ALA A O 1
ATOM 3077 N N . GLY A 1 389 ? -16.148 -4.881 34.777 1.00 97.62 389 GLY A N 1
ATOM 3078 C CA . GLY A 1 389 ? -15.757 -6.279 34.689 1.00 97.62 389 GLY A CA 1
ATOM 3079 C C . GLY A 1 389 ? -14.852 -6.617 33.519 1.00 97.62 389 GLY A C 1
ATOM 3080 O O . GLY A 1 389 ? -14.222 -5.747 32.925 1.00 97.62 389 GLY A O 1
ATOM 3081 N N . LEU A 1 390 ? -14.770 -7.910 33.221 1.00 97.38 390 LEU A N 1
ATOM 3082 C CA . LEU A 1 390 ? -13.905 -8.453 32.184 1.00 97.38 390 LEU A CA 1
ATOM 3083 C C . LEU A 1 390 ? -14.730 -8.899 30.985 1.00 97.38 390 LEU A C 1
ATOM 3085 O O . LEU A 1 390 ? -15.740 -9.589 31.120 1.00 97.38 390 LEU A O 1
ATOM 3089 N N . VAL A 1 391 ? -14.243 -8.553 29.801 1.00 95.69 391 VAL A N 1
ATOM 3090 C CA . VAL A 1 391 ? -14.793 -9.015 28.529 1.00 95.69 391 VAL A CA 1
ATOM 3091 C C . VAL A 1 391 ? -13.686 -9.713 27.767 1.00 95.69 391 VAL A C 1
ATOM 3093 O O . VAL A 1 391 ? -12.652 -9.101 27.513 1.00 95.69 391 VAL A O 1
ATOM 3096 N N . ALA A 1 392 ? -13.880 -10.976 27.395 1.00 94.88 392 ALA A N 1
ATOM 3097 C CA . ALA A 1 392 ? -12.980 -11.645 26.463 1.00 94.88 392 ALA A CA 1
ATOM 3098 C C . ALA A 1 392 ? -13.680 -11.858 25.121 1.00 94.88 392 ALA A C 1
ATOM 3100 O O . ALA A 1 392 ? -14.818 -12.315 25.071 1.00 94.88 392 ALA A O 1
ATOM 3101 N N . VAL A 1 393 ? -13.005 -11.509 24.030 1.00 92.62 393 VAL A N 1
ATOM 3102 C CA . VAL A 1 393 ? -13.507 -11.615 22.661 1.00 92.62 393 VAL A CA 1
ATOM 3103 C C . VAL A 1 393 ? -12.509 -12.412 21.831 1.00 92.62 393 VAL A C 1
ATOM 3105 O O . VAL A 1 393 ? -11.321 -12.118 21.785 1.00 92.62 393 VAL A O 1
ATOM 3108 N N . SER A 1 394 ? -12.999 -13.418 21.133 1.00 90.19 394 SER A N 1
ATOM 3109 C CA . SER A 1 394 ? -12.279 -14.194 20.134 1.00 90.19 394 SER A CA 1
ATOM 3110 C C . SER A 1 394 ? -12.987 -14.059 18.787 1.00 90.19 394 SER A C 1
ATOM 3112 O O . SER A 1 394 ? -14.096 -13.532 18.688 1.00 90.19 394 SER A O 1
ATOM 3114 N N . THR A 1 395 ? -12.350 -14.530 17.719 1.00 83.25 395 THR A N 1
ATOM 3115 C CA . THR A 1 395 ? -13.002 -14.636 16.410 1.00 83.25 395 THR A CA 1
ATOM 3116 C C . THR A 1 395 ? -13.034 -16.093 15.983 1.00 83.25 395 THR A C 1
ATOM 3118 O O . THR A 1 395 ? -12.035 -16.804 16.065 1.00 83.25 395 THR A O 1
ATOM 3121 N N . THR A 1 396 ? -14.196 -16.561 15.538 1.00 82.56 396 THR A N 1
ATOM 3122 C CA . THR A 1 396 ? -14.372 -17.906 14.981 1.00 82.56 396 THR A CA 1
ATOM 3123 C C . THR A 1 396 ? -14.979 -17.756 13.595 1.00 82.56 396 THR A C 1
ATOM 3125 O O . THR A 1 396 ? -16.074 -17.230 13.462 1.00 82.56 396 THR A O 1
ATOM 3128 N N . ASN A 1 397 ? -14.269 -18.191 12.549 1.00 82.50 397 ASN A N 1
ATOM 3129 C CA . ASN A 1 397 ? -14.684 -18.009 11.147 1.00 82.50 397 ASN A CA 1
ATOM 3130 C C . ASN A 1 397 ? -14.939 -16.540 10.741 1.00 82.50 397 ASN A C 1
ATOM 3132 O O . ASN A 1 397 ? -15.745 -16.277 9.855 1.00 82.50 397 ASN A O 1
ATOM 3136 N N . GLY A 1 398 ? -14.252 -15.587 11.379 1.00 78.38 398 GLY A N 1
ATOM 3137 C CA . GLY A 1 398 ? -14.429 -14.150 11.134 1.00 78.38 398 GLY A CA 1
ATOM 3138 C C . GLY A 1 398 ? -15.574 -13.505 11.921 1.00 78.38 398 GLY A C 1
ATOM 3139 O O . GLY A 1 398 ? -15.679 -12.283 11.921 1.00 78.38 398 GLY A O 1
ATOM 3140 N N . GLU A 1 399 ? -16.383 -14.290 12.634 1.00 83.31 399 GLU A N 1
ATOM 3141 C CA . GLU A 1 399 ? -17.447 -13.779 13.498 1.00 83.31 399 GLU A CA 1
ATOM 3142 C C . GLU A 1 399 ? -16.930 -13.596 14.936 1.00 83.31 399 GLU A C 1
ATOM 3144 O O . GLU A 1 399 ? -16.249 -14.491 15.460 1.00 83.31 399 GLU A O 1
ATOM 3149 N N . PRO A 1 400 ? -17.219 -12.455 15.591 1.00 86.81 400 PRO A N 1
ATOM 3150 C CA . PRO A 1 400 ? -16.879 -12.251 16.993 1.00 86.81 400 PRO A CA 1
ATOM 3151 C C . PRO A 1 400 ? -17.646 -13.212 17.906 1.00 86.81 400 PRO A C 1
ATOM 3153 O O . PRO A 1 400 ? -18.871 -13.322 17.830 1.00 86.81 400 PRO A O 1
ATOM 3156 N N . LYS A 1 401 ? -16.926 -13.855 18.822 1.00 93.44 401 LYS A N 1
ATOM 3157 C CA . LYS A 1 401 ? -17.497 -14.570 19.966 1.00 93.44 401 LYS A CA 1
ATOM 3158 C C . LYS A 1 401 ? -16.884 -14.031 21.240 1.00 93.44 401 LYS A C 1
ATOM 3160 O O . LYS A 1 401 ? -15.710 -13.686 21.237 1.00 93.44 401 LYS A O 1
ATOM 3165 N N . GLY A 1 402 ? -17.619 -13.979 22.334 1.00 94.88 402 GLY A N 1
ATOM 3166 C CA . GLY A 1 402 ? -17.045 -13.485 23.577 1.00 94.88 402 GLY A CA 1
ATOM 3167 C C . GLY A 1 402 ? -17.812 -13.895 24.809 1.00 94.88 402 GLY A C 1
ATOM 3168 O O . GLY A 1 402 ? -18.911 -14.422 24.707 1.00 94.88 402 GLY A O 1
ATOM 3169 N N . ASN A 1 403 ? -17.218 -13.635 25.960 1.00 96.69 403 ASN A N 1
ATOM 317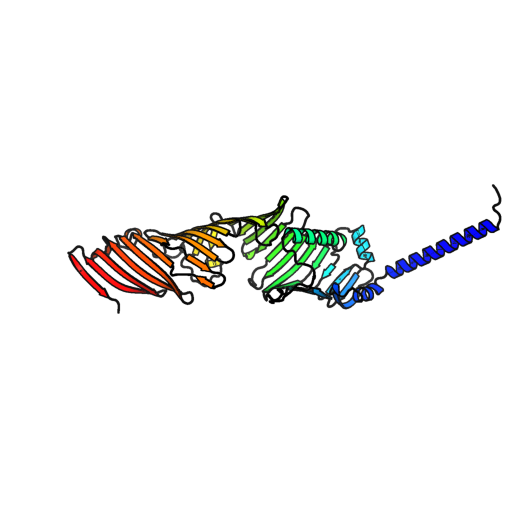0 C CA . ASN A 1 403 ? -17.827 -13.810 27.264 1.00 96.69 403 ASN A CA 1
ATOM 3171 C C . ASN A 1 403 ? -17.638 -12.534 28.089 1.00 96.69 403 ASN A C 1
ATOM 3173 O O . ASN A 1 403 ? -16.597 -11.877 28.022 1.00 96.69 403 ASN A O 1
ATOM 3177 N N . PHE A 1 404 ? -18.654 -12.202 28.872 1.00 96.88 404 PHE A N 1
ATOM 3178 C CA . PHE A 1 404 ? -18.714 -11.037 29.743 1.00 96.88 404 PHE A CA 1
ATOM 3179 C C . PHE A 1 404 ? -18.903 -11.526 31.174 1.00 96.88 404 PHE A C 1
ATOM 3181 O O . PHE A 1 404 ? -19.778 -12.352 31.422 1.00 96.88 404 PHE A O 1
ATOM 3188 N N . ASP A 1 405 ? -18.102 -11.000 32.094 1.00 97.69 405 ASP A N 1
ATOM 3189 C CA . ASP A 1 405 ? -18.249 -11.144 33.545 1.00 97.69 405 ASP A CA 1
ATOM 3190 C C . ASP A 1 405 ? -18.285 -9.724 34.115 1.00 97.69 405 ASP A C 1
ATOM 3192 O O . ASP A 1 405 ? -17.247 -9.064 34.207 1.00 97.69 405 ASP A O 1
ATOM 3196 N N . LEU A 1 406 ? -19.493 -9.217 34.380 1.00 97.88 406 LEU A N 1
ATOM 3197 C CA . LEU A 1 406 ? -19.748 -7.826 34.750 1.00 97.88 406 LEU A CA 1
ATOM 3198 C C . LEU A 1 406 ? -20.398 -7.736 36.127 1.00 97.88 406 LEU A C 1
ATOM 3200 O O . LEU A 1 406 ? -21.387 -8.407 36.415 1.00 97.88 406 LEU A O 1
ATOM 3204 N N . LYS A 1 407 ? -19.897 -6.816 36.948 1.00 98.31 407 LYS A N 1
ATOM 3205 C CA . LYS A 1 407 ? -20.419 -6.524 38.282 1.00 98.31 407 LYS A CA 1
ATOM 3206 C C . LYS A 1 407 ? -20.955 -5.114 38.339 1.00 98.31 407 LYS A C 1
ATOM 3208 O O . LYS A 1 407 ? -20.257 -4.164 38.007 1.00 98.31 407 LYS A O 1
ATOM 3213 N N . GLY A 1 408 ? -22.195 -4.997 38.778 1.00 97.50 408 GLY A N 1
ATOM 3214 C CA . GLY A 1 408 ? -22.905 -3.749 38.930 1.00 97.50 408 GLY A CA 1
ATOM 3215 C C . GLY A 1 408 ? -23.069 -3.311 40.371 1.00 97.50 408 GLY A C 1
ATOM 3216 O O . GLY A 1 408 ? -23.303 -4.136 41.256 1.00 97.50 408 GLY A O 1
ATOM 3217 N N . THR A 1 409 ? -23.008 -2.001 40.575 1.00 97.00 409 THR A N 1
ATOM 3218 C CA . THR A 1 409 ? -23.323 -1.333 41.840 1.00 97.00 409 THR A CA 1
ATOM 3219 C C . THR A 1 409 ? -24.321 -0.214 41.597 1.00 97.00 409 THR A C 1
ATOM 3221 O O . THR A 1 409 ? -24.173 0.532 40.625 1.00 97.00 409 THR A O 1
ATOM 3224 N N . ASP A 1 410 ? -25.307 -0.100 42.488 1.00 96.44 410 ASP A N 1
ATOM 3225 C CA . ASP A 1 410 ? -26.355 0.929 42.441 1.00 96.44 410 ASP A CA 1
ATOM 3226 C C . ASP A 1 410 ? -27.061 0.998 41.073 1.00 96.44 410 ASP A C 1
ATOM 3228 O O . ASP A 1 410 ? -27.325 2.071 40.534 1.00 96.44 410 ASP A O 1
ATOM 3232 N N . VAL A 1 411 ? -27.334 -0.169 40.480 1.00 97.31 411 VAL A N 1
ATOM 3233 C CA . VAL A 1 411 ? -27.959 -0.270 39.159 1.00 97.31 411 VAL A CA 1
ATOM 3234 C C . VAL A 1 411 ? -29.459 -0.034 39.292 1.00 97.31 411 VAL A C 1
ATOM 3236 O O . VAL A 1 411 ? -30.154 -0.774 39.991 1.00 97.31 411 VAL A O 1
ATOM 3239 N N . GLY A 1 412 ? -29.971 0.974 38.597 1.00 96.50 412 GLY A N 1
ATOM 3240 C CA . GLY A 1 412 ? -31.393 1.296 38.525 1.00 96.50 412 GLY A CA 1
ATOM 3241 C C . GLY A 1 412 ? -31.941 1.055 37.124 1.00 96.50 412 GLY A C 1
ATOM 3242 O O . GLY A 1 412 ? -31.297 1.399 36.137 1.00 96.50 412 GLY A O 1
ATOM 3243 N N . TYR A 1 413 ? -33.127 0.448 37.031 1.00 96.19 413 TYR A N 1
ATOM 3244 C CA . TYR A 1 413 ? -33.910 0.398 35.798 1.00 96.19 413 TYR A CA 1
ATOM 3245 C C . TYR A 1 413 ? -35.406 0.502 36.097 1.00 96.19 413 TYR A C 1
ATOM 3247 O O . TYR A 1 413 ? -35.994 -0.391 36.722 1.00 96.19 413 TYR A O 1
ATOM 3255 N N . GLN A 1 414 ? -36.042 1.573 35.619 1.00 94.19 414 GLN A N 1
ATOM 3256 C CA . GLN A 1 414 ? -37.454 1.876 35.878 1.00 94.19 414 GLN A CA 1
ATOM 3257 C C . GLN A 1 414 ? -37.759 1.902 37.390 1.00 94.19 414 GLN A C 1
ATOM 3259 O O . GLN A 1 414 ? -37.327 2.781 38.124 1.00 94.19 414 GLN A O 1
ATOM 3264 N N . GLN A 1 415 ? -38.521 0.921 37.876 1.00 94.62 415 GLN A N 1
ATOM 3265 C CA . GLN A 1 415 ? -38.932 0.781 39.276 1.00 94.62 415 GLN A CA 1
ATOM 3266 C C . GLN A 1 415 ? -38.041 -0.176 40.083 1.00 94.62 415 GLN A C 1
ATOM 3268 O O . GLN A 1 415 ? -38.330 -0.447 41.251 1.00 94.62 415 GLN A O 1
ATOM 3273 N N . PHE A 1 416 ? -37.010 -0.746 39.459 1.00 95.25 416 PHE A N 1
ATOM 3274 C CA . PHE A 1 416 ? -36.098 -1.688 40.090 1.00 95.25 416 PHE A CA 1
ATOM 3275 C C . PHE A 1 416 ? -34.786 -0.990 40.433 1.00 95.25 416 PHE A C 1
ATOM 3277 O O . PHE A 1 416 ? -34.191 -0.340 39.582 1.00 95.25 416 PHE A O 1
ATOM 3284 N N . ALA A 1 417 ? -34.340 -1.162 41.676 1.00 96.44 417 ALA A N 1
ATOM 3285 C CA . ALA A 1 417 ? -33.040 -0.712 42.155 1.00 96.44 417 ALA A CA 1
ATOM 3286 C C . ALA A 1 417 ? -32.284 -1.911 42.737 1.00 96.44 417 ALA A C 1
ATOM 3288 O O . ALA A 1 417 ? -32.832 -2.668 43.555 1.00 96.44 417 ALA A O 1
ATOM 3289 N N . PHE A 1 418 ? -31.052 -2.096 42.277 1.00 96.25 418 PHE A N 1
ATOM 3290 C CA . PHE A 1 418 ? -30.160 -3.187 42.631 1.00 96.25 418 PHE A CA 1
ATOM 3291 C C . PHE A 1 418 ? -28.915 -2.618 43.316 1.00 96.25 418 PHE A C 1
ATOM 3293 O O . PHE A 1 418 ? -28.174 -1.849 42.713 1.00 96.25 418 PHE A O 1
ATOM 3300 N N . ASP A 1 419 ? -28.668 -3.026 44.561 1.00 95.25 419 ASP A N 1
ATOM 3301 C CA . ASP A 1 419 ? -27.443 -2.657 45.285 1.00 95.25 419 ASP A CA 1
ATOM 3302 C C . ASP A 1 419 ? -26.226 -3.352 44.654 1.00 95.25 419 ASP A C 1
ATOM 3304 O O . ASP A 1 419 ? -25.154 -2.768 44.521 1.00 95.25 419 ASP A O 1
ATOM 3308 N N . GLU A 1 420 ? -26.410 -4.615 44.255 1.00 96.75 420 GLU A N 1
ATOM 3309 C CA . GLU A 1 420 ? -25.391 -5.463 43.637 1.00 96.75 420 GLU A CA 1
ATOM 3310 C C . GLU A 1 420 ? -26.011 -6.234 42.467 1.00 96.75 420 GLU A C 1
ATOM 3312 O O . GLU A 1 420 ? -27.106 -6.801 42.592 1.00 96.75 420 GLU A O 1
ATOM 3317 N N . LEU A 1 421 ? -25.294 -6.295 41.349 1.00 97.38 421 LEU A N 1
ATOM 3318 C CA . LEU A 1 421 ? -25.653 -7.068 40.163 1.00 97.38 421 LEU A CA 1
ATOM 3319 C C . LEU A 1 421 ? -24.421 -7.844 39.679 1.00 97.38 421 LEU A C 1
ATOM 3321 O O . LEU A 1 421 ? -23.323 -7.310 39.677 1.00 97.38 421 LEU A O 1
ATOM 3325 N N . ASP A 1 422 ? -24.579 -9.101 39.292 1.00 97.75 422 ASP A N 1
ATOM 3326 C CA . ASP A 1 422 ? -23.508 -9.954 38.770 1.00 97.75 422 ASP A CA 1
ATOM 3327 C C . ASP A 1 422 ? -24.044 -10.646 37.513 1.00 97.75 422 ASP A C 1
ATOM 3329 O O . ASP A 1 422 ? -25.052 -11.362 37.586 1.00 97.75 422 ASP A O 1
ATOM 3333 N N . LEU A 1 423 ? -23.441 -10.348 36.364 1.00 97.25 423 LEU A N 1
ATOM 3334 C CA . LEU A 1 423 ? -23.889 -10.767 35.041 1.00 97.25 423 LEU A CA 1
ATOM 3335 C C . LEU A 1 423 ? -22.796 -11.573 34.350 1.00 97.25 423 LEU A C 1
ATOM 3337 O O . LEU A 1 423 ? -21.712 -11.061 34.078 1.00 97.25 423 LEU A O 1
ATOM 3341 N N . GLU A 1 424 ? -23.140 -12.796 33.967 1.00 97.75 424 GLU A N 1
ATOM 3342 C CA . GLU A 1 424 ? -22.359 -13.604 33.038 1.00 97.75 424 GLU A CA 1
ATOM 3343 C C . GLU A 1 424 ? -23.137 -13.725 31.727 1.00 97.75 424 GLU A C 1
ATOM 3345 O O . GLU A 1 424 ? -24.284 -14.188 31.719 1.00 97.75 424 GLU A O 1
ATOM 3350 N N . ALA A 1 425 ? -22.532 -13.322 30.615 1.00 96.69 425 ALA A N 1
ATOM 3351 C CA . ALA A 1 425 ? -23.147 -13.391 29.293 1.00 96.69 425 ALA A CA 1
ATOM 3352 C C . ALA A 1 425 ? -22.157 -13.895 28.243 1.00 96.69 425 ALA A C 1
ATOM 3354 O O . ALA A 1 425 ? -20.954 -13.710 28.396 1.00 96.69 425 ALA A O 1
ATOM 3355 N N . ASP A 1 426 ? -22.673 -14.460 27.155 1.00 96.44 426 ASP A N 1
ATOM 3356 C CA . ASP A 1 426 ? -21.896 -14.809 25.968 1.00 96.44 426 ASP A CA 1
ATOM 3357 C C . ASP A 1 426 ? -22.363 -13.988 24.762 1.00 96.44 426 ASP A C 1
ATOM 3359 O O . ASP A 1 426 ? -23.560 -13.784 24.554 1.00 96.44 426 ASP A O 1
ATOM 3363 N N . LEU A 1 427 ? -21.415 -13.544 23.940 1.00 94.44 427 LEU A N 1
ATOM 3364 C CA . LEU A 1 427 ? -21.645 -13.028 22.596 1.00 94.44 427 LEU A CA 1
ATOM 3365 C C . LEU A 1 427 ? -21.400 -14.159 21.601 1.00 94.44 427 LEU A C 1
ATOM 3367 O O . LEU A 1 427 ? -20.291 -14.680 21.504 1.00 94.44 427 LEU A O 1
ATOM 3371 N N . ASP A 1 428 ? -22.421 -14.477 20.819 1.00 93.81 428 ASP A N 1
ATOM 3372 C CA . ASP A 1 428 ? -22.303 -15.215 19.569 1.00 93.81 428 ASP A CA 1
ATOM 3373 C C . ASP A 1 428 ? -22.876 -14.322 18.472 1.00 93.81 428 ASP A C 1
ATOM 3375 O O . ASP A 1 428 ? -24.094 -14.261 18.283 1.00 93.81 428 ASP A O 1
ATOM 3379 N N . TRP A 1 429 ? -22.012 -13.509 17.855 1.00 86.94 429 TRP A N 1
ATOM 3380 C CA . TRP A 1 429 ? -22.439 -12.363 17.057 1.00 86.94 429 TRP A CA 1
ATOM 3381 C C . TRP A 1 429 ? -23.530 -12.727 16.031 1.00 86.94 429 TRP A C 1
ATOM 3383 O O . TRP A 1 429 ? -23.370 -13.695 15.287 1.00 86.94 429 TRP A O 1
ATOM 3393 N N . PRO A 1 430 ? -24.632 -11.953 15.938 1.00 88.62 430 PRO A N 1
ATOM 3394 C CA . PRO A 1 430 ? -24.922 -10.684 16.622 1.00 88.62 430 PRO A CA 1
ATOM 3395 C C . PRO A 1 430 ? -25.721 -10.835 17.933 1.00 88.62 430 PRO A C 1
ATOM 3397 O O . PRO A 1 430 ? -26.319 -9.870 18.407 1.00 88.62 430 PRO A O 1
ATOM 3400 N N . LEU A 1 431 ? -25.812 -12.040 18.497 1.00 91.88 431 LEU A N 1
ATOM 3401 C CA . LEU A 1 431 ? -26.651 -12.336 19.656 1.00 91.88 431 LEU A CA 1
ATOM 3402 C C . LEU A 1 431 ? -25.840 -12.307 20.952 1.00 91.88 431 LEU A C 1
ATOM 3404 O O . LEU A 1 431 ? -24.796 -12.944 21.056 1.00 91.88 431 LEU A O 1
ATOM 3408 N N . VAL A 1 432 ? -26.365 -11.624 21.969 1.00 92.81 432 VAL A N 1
ATOM 3409 C CA . VAL A 1 432 ? -25.859 -11.703 23.345 1.00 92.81 432 VAL A CA 1
ATOM 3410 C C . VAL A 1 432 ? -26.838 -12.525 24.174 1.00 92.81 432 VAL A C 1
ATOM 3412 O O . VAL A 1 432 ? -28.030 -12.216 24.220 1.00 92.81 432 VAL A O 1
ATOM 3415 N N . SER A 1 433 ? -26.340 -13.576 24.818 1.00 94.88 433 SER A N 1
ATOM 3416 C CA . SER A 1 433 ? -27.115 -14.480 25.669 1.00 94.88 433 SER A CA 1
ATOM 3417 C C . SER A 1 433 ? -26.685 -14.316 27.121 1.00 94.88 433 SER A C 1
ATOM 3419 O O . SER A 1 433 ? -25.507 -14.446 27.435 1.00 94.88 433 SER A O 1
ATOM 3421 N N . LEU A 1 434 ? -27.633 -14.035 28.018 1.00 95.31 434 LEU A N 1
ATOM 3422 C CA . LEU A 1 434 ? -27.362 -13.975 29.454 1.00 95.31 434 LEU A CA 1
ATOM 3423 C C . LEU A 1 434 ? -27.347 -15.398 30.031 1.00 95.31 434 LEU A C 1
ATOM 3425 O O . LEU A 1 434 ? -28.381 -16.066 30.075 1.00 95.31 434 LEU A O 1
ATOM 3429 N N . ASN A 1 435 ? -26.184 -15.839 30.501 1.00 95.25 435 ASN A N 1
ATOM 3430 C CA . ASN A 1 435 ? -25.971 -17.170 31.066 1.00 95.25 435 ASN A CA 1
ATOM 3431 C C . ASN A 1 435 ? -26.336 -17.225 32.545 1.00 95.25 435 ASN A C 1
ATOM 3433 O O . ASN A 1 435 ? -26.985 -18.166 33.001 1.00 95.25 435 ASN A O 1
ATOM 3437 N N . GLN A 1 436 ? -25.930 -16.214 33.307 1.00 95.88 436 GLN A N 1
ATOM 3438 C CA . GLN A 1 436 ? -26.263 -16.099 34.716 1.00 95.88 436 GLN A CA 1
ATOM 3439 C C . GLN A 1 436 ? -26.477 -14.635 35.089 1.00 95.88 436 GLN A C 1
ATOM 3441 O O . GLN A 1 436 ? -25.747 -13.753 34.656 1.00 95.88 436 GLN A O 1
ATOM 3446 N N . GLY A 1 437 ? -27.489 -14.388 35.917 1.00 96.00 437 GLY A N 1
ATOM 3447 C CA . GLY A 1 437 ? -27.731 -13.086 36.522 1.00 96.00 437 GLY A CA 1
ATOM 3448 C C . GLY A 1 437 ? -28.060 -13.254 37.996 1.00 96.00 437 GLY A C 1
ATOM 3449 O O . GLY A 1 437 ? -29.086 -13.863 38.321 1.00 96.00 437 GLY A O 1
ATOM 3450 N N . LYS A 1 438 ? -27.215 -12.720 38.881 1.00 96.81 438 LYS A N 1
ATOM 3451 C CA . LYS A 1 438 ? -27.490 -12.611 40.321 1.00 96.81 438 LYS A CA 1
ATOM 3452 C C . LYS A 1 438 ? -27.701 -11.149 40.666 1.00 96.81 438 LYS A C 1
ATOM 3454 O O . LYS A 1 438 ? -26.906 -10.308 40.271 1.00 96.81 438 LYS A O 1
ATOM 3459 N N . ALA A 1 439 ? -28.743 -10.844 41.424 1.00 95.94 439 ALA A N 1
ATOM 3460 C CA . ALA A 1 439 ? -29.033 -9.474 41.813 1.00 95.94 439 ALA A CA 1
ATOM 3461 C C . ALA A 1 439 ? -29.504 -9.397 43.263 1.00 95.94 439 ALA A C 1
ATOM 3463 O O . ALA A 1 439 ? -30.277 -10.240 43.734 1.00 95.94 439 ALA A O 1
ATOM 3464 N N . ARG A 1 440 ? -29.076 -8.348 43.960 1.00 96.44 440 ARG A N 1
ATOM 3465 C CA . ARG A 1 440 ? -29.586 -7.969 45.274 1.00 96.44 440 ARG A CA 1
ATOM 3466 C C . ARG A 1 440 ? -30.340 -6.656 45.140 1.00 96.44 440 ARG A C 1
ATOM 3468 O O . ARG A 1 440 ? -29.748 -5.626 44.851 1.00 96.44 440 ARG A O 1
ATOM 3475 N N . LEU A 1 441 ? -31.650 -6.692 45.359 1.00 94.50 441 LEU A N 1
ATOM 3476 C CA . LEU A 1 441 ? -32.473 -5.485 45.336 1.00 94.50 441 LEU A CA 1
ATOM 3477 C C . LEU A 1 441 ? -32.222 -4.642 46.587 1.00 94.50 441 LEU A C 1
ATOM 3479 O O . LEU A 1 441 ? -32.047 -5.205 47.670 1.00 94.50 441 LEU A O 1
ATOM 3483 N N . SER A 1 442 ? -32.370 -3.320 46.482 1.00 92.06 442 SER A N 1
ATOM 3484 C CA . SER A 1 442 ? -32.251 -2.390 47.623 1.00 92.06 442 SER A CA 1
ATOM 3485 C C . SER A 1 442 ? -33.287 -2.626 48.727 1.00 92.06 442 SER A C 1
ATOM 3487 O O . SER A 1 442 ? -33.143 -2.191 49.868 1.00 92.06 442 SER A O 1
ATOM 3489 N N . THR A 1 443 ? -34.345 -3.382 48.420 1.00 92.62 443 THR A N 1
ATOM 3490 C CA . THR A 1 443 ? -35.316 -3.878 49.410 1.00 92.62 443 THR A CA 1
ATOM 3491 C C . THR A 1 443 ? -34.777 -5.025 50.279 1.00 92.62 443 THR A C 1
ATOM 3493 O O . THR A 1 443 ? -35.454 -5.455 51.212 1.00 92.62 443 THR A O 1
ATOM 3496 N N . GLY A 1 444 ? -33.585 -5.547 49.975 1.00 91.75 444 GLY A N 1
ATOM 3497 C CA . GLY A 1 444 ? -32.960 -6.703 50.620 1.00 91.75 444 GLY A CA 1
ATOM 3498 C C . GLY A 1 444 ? -33.309 -8.058 49.990 1.00 91.75 444 GLY A C 1
ATOM 3499 O O . GLY A 1 444 ? -32.857 -9.088 50.488 1.00 91.75 444 GLY A O 1
ATOM 3500 N N . SER A 1 445 ? -34.105 -8.080 48.917 1.00 93.38 445 SER A N 1
ATOM 3501 C CA . SER A 1 445 ? -34.469 -9.313 48.201 1.00 93.38 445 SER A CA 1
ATOM 3502 C C . SER A 1 445 ? -33.326 -9.806 47.306 1.00 93.38 445 SER A C 1
ATOM 3504 O O . SER A 1 445 ? -32.534 -9.006 46.814 1.00 93.38 445 SER A O 1
ATOM 3506 N N . TYR A 1 446 ? -33.262 -11.118 47.067 1.00 93.50 446 TYR A N 1
ATOM 3507 C CA . TYR A 1 446 ? -32.229 -11.757 46.246 1.00 93.50 446 TYR A CA 1
ATOM 3508 C C . TYR A 1 446 ? -32.841 -12.485 45.046 1.00 93.50 446 TYR A C 1
ATOM 3510 O O . TYR A 1 446 ? -33.859 -13.168 45.189 1.00 93.50 446 TYR A O 1
ATOM 3518 N N . PHE A 1 447 ? -32.204 -12.355 43.885 1.00 91.69 447 PHE A N 1
ATOM 3519 C CA . PHE A 1 447 ? -32.566 -13.015 42.635 1.00 91.69 447 PHE A CA 1
ATOM 3520 C C . PHE A 1 447 ? -31.349 -13.763 42.076 1.00 91.69 447 PHE A C 1
ATOM 3522 O O . PHE A 1 447 ? -30.256 -13.206 42.030 1.00 91.69 447 PHE A O 1
ATOM 3529 N N . ASP A 1 448 ? -31.538 -15.012 41.652 1.00 94.19 448 ASP A N 1
ATOM 3530 C CA . ASP A 1 448 ? -30.541 -15.816 40.931 1.00 94.19 448 ASP A CA 1
ATOM 3531 C C . ASP A 1 448 ? -31.254 -16.480 39.756 1.00 94.19 448 ASP A C 1
ATOM 3533 O O . ASP A 1 448 ? -32.220 -17.230 39.933 1.00 94.19 448 ASP A O 1
ATOM 3537 N N . SER A 1 449 ? -30.800 -16.154 38.554 1.00 91.06 449 SER A N 1
ATOM 3538 C CA . SER A 1 449 ? -31.289 -16.717 37.304 1.00 91.06 449 SER A CA 1
ATOM 3539 C C . SER A 1 449 ? -30.144 -17.372 36.557 1.00 91.06 449 SER A C 1
ATOM 3541 O O . SER A 1 449 ? -29.023 -16.865 36.538 1.00 91.06 449 SER A O 1
ATOM 3543 N N . ARG A 1 450 ? -30.442 -18.502 35.921 1.00 88.19 450 ARG A N 1
ATOM 3544 C CA . ARG A 1 450 ? -29.545 -19.165 34.979 1.00 88.19 450 ARG A CA 1
ATOM 3545 C C . ARG A 1 450 ? -30.273 -19.309 33.653 1.00 88.19 450 ARG A C 1
ATOM 3547 O O . ARG A 1 450 ? -31.395 -19.824 33.640 1.00 88.19 450 ARG A O 1
ATOM 3554 N N . GLY A 1 451 ? -29.652 -18.823 32.584 1.00 73.62 451 GLY A N 1
ATOM 3555 C CA . GLY A 1 451 ? -30.065 -19.083 31.213 1.00 73.62 451 GLY A CA 1
ATOM 3556 C C . GLY A 1 451 ? -30.034 -20.587 30.941 1.00 73.62 451 GLY A C 1
ATOM 3557 O O . GLY A 1 451 ? -29.185 -21.301 31.479 1.00 73.62 451 GLY A O 1
ATOM 3558 N N . VAL A 1 452 ? -31.014 -21.067 30.173 1.00 51.78 452 VAL A N 1
ATOM 3559 C CA . VAL A 1 452 ? -31.104 -22.459 29.698 1.00 51.78 452 VAL A CA 1
ATOM 3560 C C . VAL A 1 452 ? -30.644 -22.525 28.258 1.00 51.78 452 VAL A C 1
ATOM 3562 O O . VAL A 1 452 ? -31.125 -21.669 27.482 1.00 51.78 452 VAL A O 1
#

Sequence (452 aa):
MANLPSKLKKLFRLKTLLLLVFLGGFLMVLAILAMPFWLGWALRQAPPEIGLSFDAYAMDGYGRFTLEGVKIEQPNATILLDRINAPSPLNWLRLALWSEDGEPYVHVNQAKVEIRSSPTSDVKQPTPSRRSPDDLQSAMDQLETLLSIGDQWLPKADVSELTILWEGREIRLNQVSWDQRQLVGTGMWSAYPNYLIQITLNLKKGEPSLTGSIPALSINFLAQLEDVQPNWEANGRISYLENMATFSMVPGKDSWIPQSASWNFTDWKLDLTQLGLEFDPYYQTLGFSLSGTWQDGEAKNSLSGHLYPPEETNNTYLIPVDFKSEVSGNLEKLTVSQFSLEAPGILAASNEPIVYDFQQNLISGDLRFDMDLDLSSLNIEDLEGHLAGLVAVSTTNGEPKGNFDLKGTDVGYQQFAFDELDLEADLDWPLVSLNQGKARLSTGSYFDSRGV

Radius of gyration: 35.84 Å; chains: 1; bounding box: 101×53×116 Å

Secondary structure (DSSP, 8-state):
-----HHHHHHHHHHHHHHHHHHHHHHHHHHHHHSGGGHHHHHHTS-GGG-EE-SEEEEETTTEEEEEEEEEEETTEEEEEEEEEEE-HHHHHHHHHH--S---SEEEEEEEEEEPPPP-----S-----PPPSSHHHHHHHHHHHHHHHHHH-SEEEEEEEEEEETTEEEEEEEEEEETTEEEEEEEETTEEEEEEEEEEE--TT--EEEEEEGGGTEEEEEEEEEETTEEEEEEEEEETTEEEEEEEEEETTEEEEEEEEEEEEEEEEEGGGGT-SS--S-SEEEEEEEEEEETTEEEEEEEEEEEPPTT---TT---EEEEEEEEE-SSEEEEEEEEEEETTEEEEESS-EEEETTTTEEES-EEEEEEEEGGGGT-TTEEEEEEEEEEEEEETTEEEEEEEEEEEEEEETTEEEEEEEEEEEEETTEEEEEEEEEEETTS-EEEEE--

Foldseek 3Di:
DDDDPPVVVVVVVVVVVVVVVVVVVVVVVVVVVQACPCVVVVQVVPDCQQQWDFDDKADDPRFKIKTAFIWGDDPFKIKTFGMKIATRPVNQVVCLVPNDPDDFRIETAEMEMEGHDDPPDPDPDDDPDDDDQLWDVSVLVVVVVVVVVCVRRGQKYKYCWYWYHDPNWIWIWRIWIHHRQKIWTWTATPVGRPWIKIWIWHSPPQWTKIWMDGVVQRWIKIWIWGPPPPWIKIKIWIDGDPWIKIKIFTIDPRHNHTQKMKIKTAQDKDQPVVVPPPDPDQFGIKTKIKIWMDHPQKIKMKIKIKTHGDPPDPPLQRWIKIKIWIWMDGPFKIKTQKIWIDTQFKTKIFPHIWMQGPVVNDTPDWGKIWIKGQQVRSPDPFWGWIKTFMKTWDADPNWIKIKTWIKTAQTTHDPWTFRIKTWIWIDPPPDIGTQWIWTQTPVRDIDIDGDD